Protein 6B1Z (pdb70)

Radius of gyration: 32.11 Å; Cα contacts (8 Å, |Δi|>4): 765; chains: 1; bounding box: 66×96×59 Å

Solvent-accessible surface area: 23648 Å² total; per-residue (Å²): 154,117,17,19,0,9,10,30,15,31,4,33,11,22,14,98,6,30,22,1,14,17,0,0,0,0,29,0,24,0,61,79,68,53,4,27,0,0,0,0,2,6,26,6,44,112,171,118,115,25,102,32,3,31,115,21,0,15,79,0,1,74,45,14,39,0,85,4,51,13,1,37,146,132,26,35,100,62,59,42,4,82,0,55,92,6,87,114,32,0,62,124,23,19,104,61,0,72,160,39,128,48,13,5,25,2,8,24,57,100,128,67,21,82,65,14,112,62,78,17,125,88,141,75,75,126,28,39,8,19,88,143,4,5,95,132,19,81,0,39,72,31,25,86,89,127,56,15,114,119,16,75,122,107,84,34,89,80,29,5,22,0,58,2,24,105,92,82,114,10,118,8,95,4,48,16,64,28,171,67,70,35,41,2,79,101,28,42,0,56,38,0,4,62,104,92,23,20,0,27,53,30,0,0,11,4,0,0,6,62,40,0,127,12,44,23,0,1,18,11,47,111,61,25,97,10,3,2,4,3,40,1,0,4,76,10,7,69,40,134,46,18,94,7,0,0,3,11,79,10,59,46,26,128,47,98,42,41,37,45,41,67,11,5,131,80,115,72,16,15,17,21,0,4,64,36,72,49,94,94,86,52,106,75,39,42,0,0,79,74,61,32,15,30,31,100,1,2,5,0,5,0,0,42,14,8,4,57,8,108,85,128,99,75,52,3,54,39,110,72,1,32,74,53,1,68,5,122,43,14,89,111,75,30,20,118,2,41,22,133,71,3,85,80,1,1,46,43,39,1,61,149,48,62,47,108,55,0,19,89,84,0,92,114,12,5,73,122,61,148,20,103,44,58,68,118,73,0,42,86,3,0,36,58,24,38,72,89,5,29,25,12,77,28,0,8,70,92,0,103,11,15,40,84,51,18,159,86,38,67,80,77,10,46,92,78,40,102,49,81,44,16,55,47,22,21,80,50,16,93,75,81,35,47,18,85,50,9,108,62,34,14,104,60,45,9,72,90,56,75,100,50,55,42,132,22,32,84,20,5,53,20,3,0,14,6,71,71,99,38,21,91,3,8,37,2,7,44,13,23,21,40,154,56,1,51,59,7,3,77,88,24,68,92,113

Organism: NCBI:txid1338011

Structure (mmCIF, N/CA/C/O backbone):
data_6B1Z
#
_entry.id   6B1Z
#
_cell.length_a   47.170
_cell.length_b   99.780
_cell.length_c   132.590
_cell.angle_alpha   90.000
_cell.angle_beta   90.000
_cell.angle_gamma   90.000
#
_symmetry.space_group_name_H-M   'P 21 21 21'
#
loop_
_entity.id
_entity.type
_entity.pdbx_description
1 polymer 'Glutamate--tRNA ligase'
2 non-polymer 'FORMIC ACID'
3 non-polymer 1,2-ETHANEDIOL
4 non-polymer 'MAGNESIUM ION'
5 water water
#
loop_
_atom_site.group_PDB
_atom_site.id
_atom_site.type_symbol
_atom_site.label_atom_id
_atom_site.label_alt_id
_atom_site.label_comp_id
_atom_site.label_asym_id
_atom_site.label_entity_id
_atom_site.label_seq_id
_atom_site.pdbx_PDB_ins_code
_atom_site.Cartn_x
_atom_site.Cartn_y
_atom_site.Cartn_z
_atom_site.occupancy
_atom_site.B_iso_or_equiv
_atom_site.auth_seq_id
_atom_site.auth_comp_id
_atom_site.auth_asym_id
_atom_site.auth_atom_id
_atom_site.pdbx_PDB_model_num
ATOM 1 N N . GLU A 1 10 ? 57.812 52.610 118.967 1.00 65.94 2 GLU A N 1
ATOM 2 C CA . GLU A 1 10 ? 58.862 51.611 118.807 1.00 63.54 2 GLU A CA 1
ATOM 3 C C . GLU A 1 10 ? 58.398 50.242 119.299 1.00 58.08 2 GLU A C 1
ATOM 4 O O . GLU A 1 10 ? 58.871 49.207 118.824 1.00 63.43 2 GLU A O 1
ATOM 6 N N . LYS A 1 11 ? 57.471 50.244 120.256 1.00 44.08 3 LYS A N 1
ATOM 7 C CA . LYS A 1 11 ? 56.996 49.000 120.848 1.00 39.08 3 LYS A CA 1
ATOM 8 C C . LYS A 1 11 ? 56.141 48.243 119.840 1.00 31.23 3 LYS A C 1
ATOM 9 O O . LYS A 1 11 ? 55.097 48.742 119.405 1.00 34.24 3 LYS A O 1
ATOM 15 N N . VAL A 1 12 ? 56.581 47.040 119.477 1.00 23.23 4 VAL A N 1
ATOM 16 C CA . VAL A 1 12 ? 55.824 46.198 118.558 1.00 19.97 4 VAL A CA 1
ATOM 17 C C . VAL A 1 12 ? 54.530 45.746 119.225 1.00 25.41 4 VAL A C 1
ATOM 18 O O . VAL A 1 12 ? 54.520 45.322 120.388 1.00 24.83 4 VAL A O 1
ATOM 22 N N . ARG A 1 13 ? 53.422 45.845 118.492 1.00 19.04 5 ARG A N 1
ATOM 23 C CA . ARG A 1 13 ? 52.131 45.340 118.956 1.00 16.96 5 ARG A CA 1
ATOM 24 C C . ARG A 1 13 ? 51.457 44.609 117.805 1.00 17.03 5 ARG A C 1
ATOM 25 O O . ARG A 1 13 ? 51.237 45.198 116.740 1.00 18.79 5 ARG A O 1
ATOM 33 N N . VAL A 1 14 ? 51.159 43.330 118.011 1.00 16.30 6 VAL A N 1
ATOM 34 C CA . VAL A 1 14 ? 50.509 42.487 117.012 1.00 12.41 6 VAL A CA 1
ATOM 35 C C . VAL A 1 14 ? 49.204 41.973 117.603 1.00 16.24 6 VAL A C 1
ATOM 36 O O . VAL A 1 14 ? 49.022 41.947 118.819 1.00 18.35 6 VAL A O 1
ATOM 40 N N . ARG A 1 15 ? 48.292 41.537 116.736 1.00 16.46 7 ARG A N 1
ATOM 41 C CA . ARG A 1 15 ? 47.049 40.967 117.243 1.00 13.61 7 ARG A CA 1
ATOM 42 C C . ARG A 1 15 ? 46.608 39.765 116.420 1.00 12.68 7 ARG A C 1
ATOM 43 O O . ARG A 1 15 ? 46.686 39.756 115.188 1.00 17.10 7 ARG A O 1
ATOM 51 N N . PHE A 1 16 ? 46.133 38.748 117.131 1.00 16.03 8 PHE A N 1
ATOM 52 C CA . PHE A 1 16 ? 45.441 37.622 116.534 1.00 15.44 8 PHE A CA 1
ATOM 53 C C . PHE A 1 16 ? 43.961 37.965 116.580 1.00 16.32 8 PHE A C 1
ATOM 54 O O . PHE A 1 16 ? 43.434 38.266 117.663 1.00 16.38 8 PHE A O 1
ATOM 62 N N . ALA A 1 17 ? 43.304 37.956 115.421 1.00 17.23 9 ALA A N 1
ATOM 63 C CA . ALA A 1 17 ? 41.925 38.422 115.291 1.00 14.88 9 ALA A CA 1
ATOM 64 C C . ALA A 1 17 ? 41.077 37.329 114.662 1.00 20.16 9 ALA A C 1
ATOM 65 O O . ALA A 1 17 ? 40.609 37.471 113.529 1.00 24.02 9 ALA A O 1
ATOM 67 N N . PRO A 1 18 ? 40.869 36.227 115.381 1.00 26.35 10 PRO A N 1
ATOM 68 C CA . PRO A 1 18 ? 39.909 35.213 114.950 1.00 28.31 10 PRO A CA 1
ATOM 69 C C . PRO A 1 18 ? 38.474 35.649 115.217 1.00 28.52 10 PRO A C 1
ATOM 70 O O . PRO A 1 18 ? 38.174 36.384 116.171 1.00 23.68 10 PRO A O 1
ATOM 74 N N . SER A 1 19 ? 37.604 35.189 114.375 1.00 27.91 11 SER A N 1
ATOM 75 C CA . SER A 1 19 ? 36.171 35.270 114.619 1.00 28.15 11 SER A CA 1
ATOM 76 C C . SER A 1 19 ? 35.698 34.040 115.390 1.00 34.87 11 SER A C 1
ATOM 77 O O . SER A 1 19 ? 36.260 32.947 115.237 1.00 30.59 11 SER A O 1
ATOM 80 N N . PRO A 1 20 ? 34.647 34.212 116.277 1.00 32.32 12 PRO A N 1
ATOM 81 C CA . PRO A 1 20 ? 34.088 33.084 117.040 1.00 35.39 12 PRO A CA 1
ATOM 82 C C . PRO A 1 20 ? 33.098 32.273 116.212 1.00 31.67 12 PRO A C 1
ATOM 83 O O . PRO A 1 20 ? 31.916 32.147 116.548 1.00 34.01 12 PRO A O 1
ATOM 87 N N . THR A 1 21 ? 33.596 31.704 115.113 1.00 33.81 13 THR A N 1
ATOM 88 C CA . THR A 1 21 ? 32.771 31.114 114.068 1.00 36.15 13 THR A CA 1
ATOM 89 C C . THR A 1 21 ? 33.120 29.646 113.827 1.00 37.99 13 THR A C 1
ATOM 90 O O . THR A 1 21 ? 32.876 29.114 112.742 1.00 46.64 13 THR A O 1
ATOM 94 N N . GLY A 1 22 ? 33.674 28.974 114.832 1.00 34.52 14 GLY A N 1
ATOM 95 C CA . GLY A 1 22 ? 34.129 27.610 114.674 1.00 34.68 14 GLY A CA 1
ATOM 96 C C . GLY A 1 22 ? 35.539 27.440 115.205 1.00 30.58 14 GLY A C 1
ATOM 97 O O . GLY A 1 22 ? 36.095 28.344 115.833 1.00 30.58 14 GLY A O 1
ATOM 98 N N . PRO A 1 23 ? 36.150 26.286 114.954 1.00 31.66 15 PRO A N 1
ATOM 99 C CA . PRO A 1 23 ? 37.479 26.016 115.508 1.00 26.29 15 PRO A CA 1
ATOM 100 C C . PRO A 1 23 ? 38.589 26.669 114.696 1.00 24.94 15 PRO A C 1
ATOM 101 O O . PRO A 1 23 ? 38.427 27.018 113.525 1.00 31.84 15 PRO A O 1
ATOM 105 N N . LEU A 1 24 ? 39.742 26.794 115.346 1.00 23.25 16 LEU A N 1
ATOM 106 C CA . LEU A 1 24 ? 40.964 27.185 114.648 1.00 23.87 16 LEU A CA 1
ATOM 107 C C . LEU A 1 24 ? 41.406 26.090 113.686 1.00 25.00 16 LEU A C 1
ATOM 108 O O . LEU A 1 24 ? 41.423 24.905 114.039 1.00 23.90 16 LEU A O 1
ATOM 113 N N . HIS A 1 25 ? 41.750 26.484 112.462 1.00 22.29 17 HIS A N 1
ATOM 114 C CA . HIS A 1 25 ? 42.405 25.606 111.512 1.00 22.62 17 HIS A CA 1
ATOM 115 C C . HIS A 1 25 ? 43.921 25.758 111.654 1.00 16.38 17 HIS A C 1
ATOM 116 O O . HIS A 1 25 ? 44.413 26.624 112.372 1.00 17.82 17 HIS A O 1
ATOM 123 N N . LEU A 1 26 ? 44.657 24.894 110.953 1.00 20.60 18 LEU A N 1
ATOM 124 C CA . LEU A 1 26 ? 46.117 24.945 111.013 1.00 16.80 18 LEU A CA 1
ATOM 125 C C . LEU A 1 26 ? 46.652 26.305 110.578 1.00 19.01 18 LEU A C 1
ATOM 126 O O . LEU A 1 26 ? 47.594 26.831 111.183 1.00 17.73 18 LEU A O 1
ATOM 131 N N . GLY A 1 27 ? 46.070 26.891 109.529 1.00 20.75 19 GLY A N 1
ATOM 132 C CA . GLY A 1 27 ? 46.486 28.226 109.126 1.00 20.63 19 GLY A CA 1
ATOM 133 C C . GLY A 1 27 ? 46.329 29.251 110.233 1.00 19.09 19 GLY A C 1
ATOM 134 O O . GLY A 1 27 ? 47.175 30.132 110.402 1.00 17.06 19 GLY A O 1
ATOM 135 N N . GLY A 1 28 ? 45.244 29.153 111.012 1.00 15.87 20 GLY A N 1
ATOM 136 C CA . GLY A 1 28 ? 45.046 30.099 112.096 1.00 15.27 20 GLY A CA 1
ATOM 137 C C . GLY A 1 28 ? 46.023 29.904 113.241 1.00 15.10 20 GLY A C 1
ATOM 138 O O . GLY A 1 28 ? 46.503 30.871 113.828 1.00 16.18 20 GLY A O 1
ATOM 139 N N . VAL A 1 29 ? 46.340 28.646 113.562 1.00 16.24 21 VAL A N 1
ATOM 140 C CA . VAL A 1 29 ? 47.368 28.366 114.560 1.00 16.12 21 VAL A CA 1
ATOM 141 C C . VAL A 1 29 ? 48.694 28.967 114.133 1.00 13.47 21 VAL A C 1
ATOM 142 O O . VAL A 1 29 ? 49.410 29.565 114.948 1.00 14.96 21 VAL A O 1
ATOM 146 N N . ARG A 1 30 ? 49.041 28.814 112.849 1.00 15.16 22 ARG A N 1
ATOM 147 C CA . ARG A 1 30 ? 50.311 29.359 112.359 1.00 13.13 22 ARG A CA 1
ATOM 148 C C . ARG A 1 30 ? 50.341 30.874 112.452 1.00 15.55 22 ARG A C 1
ATOM 149 O O . ARG A 1 30 ? 51.363 31.454 112.851 1.00 14.96 22 ARG A O 1
ATOM 157 N N . THR A 1 31 ? 49.243 31.535 112.080 1.00 14.22 23 THR A N 1
ATOM 158 C CA . THR A 1 31 ? 49.192 32.989 112.193 1.00 13.80 23 THR A CA 1
ATOM 159 C C . THR A 1 31 ? 49.379 33.431 113.636 1.00 15.67 23 THR A C 1
ATOM 160 O O . THR A 1 31 ? 50.185 34.329 113.928 1.00 15.20 23 THR A O 1
ATOM 164 N N . ALA A 1 32 ? 48.649 32.799 114.565 1.00 15.52 24 ALA A N 1
ATOM 165 C CA . ALA A 1 32 ? 48.818 33.116 115.978 1.00 13.96 24 ALA A CA 1
ATOM 166 C C . ALA A 1 32 ? 50.258 32.894 116.432 1.00 15.74 24 ALA A C 1
ATOM 167 O O . ALA A 1 32 ? 50.812 33.721 117.164 1.00 15.35 24 ALA A O 1
ATOM 169 N N . LEU A 1 33 ? 50.880 31.789 116.002 1.00 14.03 25 LEU A N 1
ATOM 170 C CA . LEU A 1 33 ? 52.258 31.507 116.388 1.00 12.33 25 LEU A CA 1
ATOM 171 C C . LEU A 1 33 ? 53.205 32.583 115.887 1.00 16.35 25 LEU A C 1
ATOM 172 O O . LEU A 1 33 ? 54.062 33.064 116.639 1.00 17.91 25 LEU A O 1
ATOM 177 N N . TYR A 1 34 ? 53.075 32.967 114.612 1.00 16.12 26 TYR A N 1
ATOM 178 C CA . TYR A 1 34 ? 53.981 33.984 114.083 1.00 14.24 26 TYR A CA 1
ATOM 179 C C . TYR A 1 34 ? 53.745 35.342 114.749 1.00 16.87 26 TYR A C 1
ATOM 180 O O . TYR A 1 34 ? 54.709 36.090 114.970 1.00 18.41 26 TYR A O 1
ATOM 189 N N . ASP A 1 35 ? 52.489 35.674 115.089 1.00 16.25 27 ASP A N 1
ATOM 190 C CA . ASP A 1 35 ? 52.218 36.837 115.941 1.00 15.73 27 ASP A CA 1
ATOM 191 C C . ASP A 1 35 ? 53.006 36.770 117.243 1.00 17.40 27 ASP A C 1
ATOM 192 O O . ASP A 1 35 ? 53.663 37.740 117.651 1.00 18.01 27 ASP A O 1
ATOM 197 N N . TYR A 1 36 ? 52.889 35.637 117.940 1.00 16.17 28 TYR A N 1
ATOM 198 C CA . TYR A 1 36 ? 53.519 35.469 119.244 1.00 16.84 28 TYR A CA 1
ATOM 199 C C . TYR A 1 36 ? 55.034 35.549 119.134 1.00 18.49 28 TYR A C 1
ATOM 200 O O . TYR A 1 36 ? 55.689 36.288 119.883 1.00 19.39 28 TYR A O 1
ATOM 209 N N . LEU A 1 37 ? 55.604 34.807 118.182 1.00 16.24 29 LEU A N 1
ATOM 210 C CA . LEU A 1 37 ? 57.052 34.807 118.009 1.00 17.43 29 LEU A CA 1
ATOM 211 C C . LEU A 1 37 ? 57.563 36.192 117.651 1.00 19.89 29 LEU A C 1
ATOM 212 O O . LEU A 1 37 ? 58.593 36.631 118.175 1.00 20.44 29 LEU A O 1
ATOM 217 N N . PHE A 1 38 ? 56.850 36.903 116.773 1.00 17.87 30 PHE A N 1
ATOM 218 C CA . PHE A 1 38 ? 57.291 38.240 116.382 1.00 19.53 30 PHE A CA 1
ATOM 219 C C . PHE A 1 38 ? 57.228 39.201 117.562 1.00 22.66 30 PHE A C 1
ATOM 220 O O . PHE A 1 38 ? 58.169 39.971 117.795 1.00 21.30 30 PHE A O 1
ATOM 228 N N . ALA A 1 39 ? 56.141 39.156 118.333 1.00 19.34 31 ALA A N 1
ATOM 229 C CA . ALA A 1 39 ? 56.039 40.032 119.501 1.00 21.35 31 ALA A CA 1
ATOM 230 C C . ALA A 1 39 ? 57.113 39.705 120.533 1.00 20.68 31 ALA A C 1
ATOM 231 O O . ALA A 1 39 ? 57.813 40.601 121.025 1.00 24.69 31 ALA A O 1
ATOM 233 N N . LYS A 1 40 ? 57.285 38.422 120.860 1.00 22.82 32 LYS A N 1
ATOM 234 C CA . LYS A 1 40 ? 58.238 38.093 121.918 1.00 25.56 32 LYS A CA 1
ATOM 235 C C . LYS A 1 40 ? 59.679 38.328 121.468 1.00 22.32 32 LYS A C 1
ATOM 236 O O . LYS A 1 40 ? 60.519 38.771 122.264 1.00 23.57 32 LYS A O 1
ATOM 242 N N . HIS A 1 41 ? 59.984 38.041 120.197 1.00 22.93 33 HIS A N 1
ATOM 243 C CA . HIS A 1 41 ? 61.325 38.303 119.674 1.00 22.83 33 HIS A CA 1
ATOM 244 C C . HIS A 1 41 ? 61.704 39.769 119.837 1.00 23.56 33 HIS A C 1
ATOM 245 O O . HIS A 1 41 ? 62.864 40.096 120.120 1.00 28.43 33 HIS A O 1
ATOM 252 N N . ASN A 1 42 ? 60.726 40.659 119.696 1.00 24.52 34 ASN A N 1
ATOM 253 C CA . ASN A 1 42 ? 60.966 42.093 119.728 1.00 25.59 34 ASN A CA 1
ATOM 254 C C . ASN A 1 42 ? 60.546 42.742 121.043 1.00 30.44 34 ASN A C 1
ATOM 255 O O . ASN A 1 42 ? 60.519 43.975 121.131 1.00 32.64 34 ASN A O 1
ATOM 260 N N . GLY A 1 43 ? 60.253 41.948 122.070 1.00 27.84 35 GLY A N 1
ATOM 261 C CA . GLY A 1 43 ? 59.878 42.500 123.361 1.00 29.09 35 GLY A CA 1
ATOM 262 C C . GLY A 1 43 ? 58.585 43.283 123.341 1.00 27.13 35 GLY A C 1
ATOM 263 O O . GLY A 1 43 ? 58.445 44.260 124.086 1.00 29.82 35 GLY A O 1
ATOM 264 N N . GLY A 1 44 ? 57.639 42.889 122.487 1.00 25.02 36 GLY A N 1
ATOM 265 C CA . GLY A 1 44 ? 56.392 43.591 122.317 1.00 23.94 36 GLY A CA 1
ATOM 266 C C . GLY A 1 44 ? 55.205 42.805 122.834 1.00 24.75 36 GLY A C 1
ATOM 267 O O . GLY A 1 44 ? 55.346 41.822 123.575 1.00 26.13 36 GLY A O 1
ATOM 268 N N . ASP A 1 45 ? 54.015 43.224 122.407 1.00 21.06 37 ASP A N 1
ATOM 269 C CA . ASP A 1 45 ? 52.743 42.771 122.966 1.00 19.89 37 ASP A CA 1
ATOM 270 C C . ASP A 1 45 ? 51.944 41.943 121.967 1.00 20.17 37 ASP A C 1
ATOM 271 O O . ASP A 1 45 ? 51.883 42.271 120.777 1.00 20.41 37 ASP A O 1
ATOM 276 N N . PHE A 1 46 ? 51.294 40.895 122.470 1.00 18.84 38 PHE A N 1
ATOM 277 C CA . PHE A 1 46 ? 50.466 39.987 121.682 1.00 18.86 38 PHE A CA 1
ATOM 278 C C . PHE A 1 46 ? 49.025 40.134 122.164 1.00 20.19 38 PHE A C 1
ATOM 279 O O . PHE A 1 46 ? 48.723 39.822 123.321 1.00 21.90 38 PHE A O 1
ATOM 287 N N . ILE A 1 47 ? 48.156 40.633 121.291 1.00 17.75 39 ILE A N 1
ATOM 288 C CA . ILE A 1 47 ? 46.773 40.976 121.611 1.00 18.75 39 ILE A CA 1
ATOM 289 C C . ILE A 1 47 ? 45.857 39.942 120.972 1.00 19.60 39 ILE A C 1
ATOM 290 O O . ILE A 1 47 ? 46.074 39.536 119.825 1.00 18.65 39 ILE A O 1
ATOM 295 N N . LEU A 1 48 ? 44.828 39.511 121.704 1.00 16.22 40 LEU A N 1
ATOM 296 C CA . LEU A 1 48 ? 43.742 38.720 121.126 1.00 15.24 40 LEU A CA 1
ATOM 297 C C . LEU A 1 48 ? 42.505 39.600 121.038 1.00 14.26 40 LEU A C 1
ATOM 298 O O . LEU A 1 48 ? 42.027 40.108 122.063 1.00 16.54 40 LEU A O 1
ATOM 303 N N . ARG A 1 49 ? 42.006 39.809 119.819 1.00 15.08 41 ARG A N 1
ATOM 304 C CA . ARG A 1 49 ? 40.794 40.579 119.587 1.00 17.11 41 ARG A CA 1
ATOM 305 C C . ARG A 1 49 ? 39.761 39.660 118.953 1.00 18.13 41 ARG A C 1
ATOM 306 O O . ARG A 1 49 ? 40.018 39.048 117.907 1.00 20.61 41 ARG A O 1
ATOM 314 N N . ILE A 1 50 ? 38.610 39.537 119.596 1.00 17.85 42 ILE A N 1
ATOM 315 C CA . ILE A 1 50 ? 37.561 38.635 119.136 1.00 19.91 42 ILE A CA 1
ATOM 316 C C . ILE A 1 50 ? 36.701 39.364 118.110 1.00 18.55 42 ILE A C 1
ATOM 317 O O . ILE A 1 50 ? 36.142 40.437 118.377 1.00 17.41 42 ILE A O 1
ATOM 322 N N . GLU A 1 51 ? 36.615 38.784 116.916 1.00 18.00 43 GLU A N 1
ATOM 323 C CA . GLU A 1 51 ? 35.934 39.412 115.794 1.00 22.80 43 GLU A CA 1
ATOM 324 C C . GLU A 1 51 ? 34.503 38.893 115.724 1.00 27.39 43 GLU A C 1
ATOM 325 O O . GLU A 1 51 ? 34.146 38.082 114.868 1.00 28.56 43 GLU A O 1
ATOM 331 N N . ASP A 1 52 ? 33.685 39.365 116.662 1.00 24.02 44 ASP A N 1
ATOM 332 C CA . ASP A 1 52 ? 32.340 38.833 116.834 1.00 23.98 44 ASP A CA 1
ATOM 333 C C . ASP A 1 52 ? 31.251 39.813 116.406 1.00 29.13 44 ASP A C 1
ATOM 334 O O . ASP A 1 52 ? 30.162 39.812 116.983 1.00 35.02 44 ASP A O 1
ATOM 339 N N . THR A 1 53 ? 31.497 40.635 115.376 1.00 32.69 45 THR A N 1
ATOM 340 C CA . THR A 1 53 ? 30.422 41.504 114.895 1.00 36.60 45 THR A CA 1
ATOM 341 C C . THR A 1 53 ? 29.458 40.807 113.942 1.00 36.05 45 THR A C 1
ATOM 342 O O . THR A 1 53 ? 28.352 41.317 113.728 1.00 42.87 45 THR A O 1
ATOM 346 N N . ASP A 1 54 ? 29.839 39.672 113.354 1.00 37.36 46 ASP A N 1
ATOM 347 C CA . ASP A 1 54 ? 28.928 38.947 112.463 1.00 42.31 46 ASP A CA 1
ATOM 348 C C . ASP A 1 54 ? 28.134 37.960 113.317 1.00 39.97 46 ASP A C 1
ATOM 349 O O . ASP A 1 54 ? 28.423 36.763 113.386 1.00 40.67 46 ASP A O 1
ATOM 354 N N . THR A 1 55 ? 27.105 38.500 113.972 1.00 40.90 47 THR A N 1
ATOM 355 C CA . THR A 1 55 ? 26.365 37.766 114.994 1.00 55.19 47 THR A CA 1
ATOM 356 C C . THR A 1 55 ? 25.741 36.481 114.457 1.00 58.40 47 THR A C 1
ATOM 357 O O . THR A 1 55 ? 25.593 35.508 115.205 1.00 63.61 47 THR A O 1
ATOM 361 N N . GLN A 1 56 ? 25.374 36.446 113.177 1.00 50.29 48 GLN A N 1
ATOM 362 C CA . GLN A 1 56 ? 24.678 35.274 112.662 1.00 58.32 48 GLN A CA 1
ATOM 363 C C . GLN A 1 56 ? 25.618 34.130 112.297 1.00 51.32 48 GLN A C 1
ATOM 364 O O . GLN A 1 56 ? 25.137 33.038 111.974 1.00 59.16 48 GLN A O 1
ATOM 370 N N . ARG A 1 57 ? 26.932 34.338 112.344 1.00 42.51 49 ARG A N 1
ATOM 371 C CA . ARG A 1 57 ? 27.886 33.261 112.125 1.00 44.23 49 ARG A CA 1
ATOM 372 C C . ARG A 1 57 ? 28.520 32.777 113.424 1.00 46.21 49 ARG A C 1
ATOM 373 O O . ARG A 1 57 ? 29.443 31.954 113.387 1.00 42.32 49 ARG A O 1
ATOM 381 N N . TYR A 1 58 ? 28.031 33.256 114.565 1.00 41.96 50 TYR A N 1
ATOM 382 C CA . TYR A 1 58 ? 28.626 32.930 115.853 1.00 40.76 50 TYR A CA 1
ATOM 383 C C . TYR A 1 58 ? 28.380 31.470 116.212 1.00 47.48 50 TYR A C 1
ATOM 384 O O . TYR A 1 58 ? 27.289 30.936 116.004 1.00 48.40 50 TYR A O 1
ATOM 393 N N . VAL A 1 59 ? 29.407 30.822 116.748 1.00 40.74 51 VAL A N 1
ATOM 394 C CA . VAL A 1 59 ? 29.327 29.442 117.205 1.00 43.95 51 VAL A CA 1
ATOM 395 C C . VAL A 1 59 ? 29.601 29.440 118.704 1.00 44.38 51 VAL A C 1
ATOM 396 O O . VAL A 1 59 ? 30.683 29.856 119.131 1.00 45.18 51 VAL A O 1
ATOM 400 N N . PRO A 1 60 ? 28.659 29.001 119.538 1.00 44.61 52 PRO A N 1
ATOM 401 C CA . PRO A 1 60 ? 28.889 29.019 120.988 1.00 42.75 52 PRO A CA 1
ATOM 402 C C . PRO A 1 60 ? 30.124 28.213 121.368 1.00 39.39 52 PRO A C 1
ATOM 403 O O . PRO A 1 60 ? 30.328 27.093 120.893 1.00 45.96 52 PRO A O 1
ATOM 407 N N . GLY A 1 61 ? 30.963 28.808 122.215 1.00 39.70 53 GLY A N 1
ATOM 408 C CA . GLY A 1 61 ? 32.173 28.170 122.683 1.00 42.55 53 GLY A CA 1
ATOM 409 C C . GLY A 1 61 ? 33.421 28.465 121.877 1.00 44.46 53 GLY A C 1
ATOM 410 O O . GLY A 1 61 ? 34.495 27.956 122.227 1.00 36.15 53 GLY A O 1
ATOM 411 N N . SER A 1 62 ? 33.326 29.275 120.820 1.00 38.76 54 SER A N 1
ATOM 412 C CA . SER A 1 62 ? 34.481 29.482 119.950 1.00 31.49 54 SER A CA 1
ATOM 413 C C . SER A 1 62 ? 35.560 30.314 120.630 1.00 30.09 54 SER A C 1
ATOM 414 O O . SER A 1 62 ? 36.753 30.039 120.470 1.00 25.56 54 SER A O 1
ATOM 417 N N . GLU A 1 63 ? 35.170 31.355 121.367 1.00 29.04 55 GLU A N 1
ATOM 418 C CA . GLU A 1 63 ? 36.165 32.118 122.107 1.00 28.42 55 GLU A CA 1
ATOM 419 C C . GLU A 1 63 ? 36.871 31.232 123.123 1.00 21.20 55 GLU A C 1
ATOM 420 O O . GLU A 1 63 ? 38.107 31.272 123.237 1.00 22.26 55 GLU A O 1
ATOM 426 N N . GLU A 1 64 ? 36.098 30.419 123.854 1.00 27.51 56 GLU A N 1
ATOM 427 C CA . GLU A 1 64 ? 36.678 29.475 124.803 1.00 27.17 56 GLU A CA 1
ATOM 428 C C . GLU A 1 64 ? 37.604 28.491 124.097 1.00 24.43 56 GLU A C 1
ATOM 429 O O . GLU A 1 64 ? 38.701 28.202 124.585 1.00 24.73 56 GLU A O 1
ATOM 435 N N . TYR A 1 65 ? 37.187 27.985 122.935 1.00 23.36 57 TYR A N 1
ATOM 436 C CA . TYR A 1 65 ? 38.053 27.105 122.147 1.00 23.82 57 TYR A CA 1
ATOM 437 C C . TYR A 1 65 ? 39.393 27.770 121.828 1.00 21.66 57 TYR A C 1
ATOM 438 O O . TYR A 1 65 ? 40.461 27.154 121.961 1.00 20.40 57 TYR A O 1
ATOM 447 N N . ILE A 1 66 ? 39.352 29.017 121.352 1.00 17.63 58 ILE A N 1
ATOM 448 C CA . ILE A 1 66 ? 40.571 29.730 121.000 1.00 16.05 58 ILE A CA 1
ATOM 449 C C . ILE A 1 66 ? 41.490 29.852 122.207 1.00 16.50 58 ILE A C 1
ATOM 450 O O . ILE A 1 66 ? 42.689 29.561 122.123 1.00 18.19 58 ILE A O 1
ATOM 455 N N . MET A 1 67 ? 40.941 30.295 123.349 1.00 19.58 59 MET A N 1
ATOM 456 C CA . MET A 1 67 ? 41.764 30.440 124.547 1.00 20.17 59 MET A CA 1
ATOM 457 C C . MET A 1 67 ? 42.346 29.099 124.984 1.00 18.59 59 MET A C 1
ATOM 458 O O . MET A 1 67 ? 43.535 29.017 125.328 1.00 21.30 59 MET A O 1
ATOM 463 N N . GLU A 1 68 ? 41.537 28.030 124.952 1.00 18.29 60 GLU A N 1
ATOM 464 C CA . GLU A 1 68 ? 42.031 26.714 125.355 1.00 18.52 60 GLU A CA 1
ATOM 465 C C . GLU A 1 68 ? 43.143 26.236 124.426 1.00 17.81 60 GLU A C 1
ATOM 466 O O . GLU A 1 68 ? 44.126 25.641 124.877 1.00 18.81 60 GLU A O 1
ATOM 472 N N . ALA A 1 69 ? 43.022 26.515 123.128 1.00 17.59 61 ALA A N 1
ATOM 473 C CA . ALA A 1 69 ? 44.058 26.070 122.195 1.00 18.14 61 ALA A CA 1
ATOM 474 C C . ALA A 1 69 ? 45.345 26.853 122.388 1.00 15.95 61 ALA A C 1
ATOM 475 O O . ALA A 1 69 ? 46.437 26.272 122.380 1.00 19.49 61 ALA A O 1
ATOM 477 N N . LEU A 1 70 ? 45.236 28.173 122.554 1.00 19.52 62 LEU A N 1
ATOM 478 C CA . LEU A 1 70 ? 46.423 28.978 122.814 1.00 16.88 62 LEU A CA 1
ATOM 479 C C . LEU A 1 70 ? 47.084 28.573 124.125 1.00 20.05 62 LEU A C 1
ATOM 480 O O . LEU A 1 70 ? 48.317 28.524 124.209 1.00 21.56 62 LEU A O 1
ATOM 485 N N . GLU A 1 71 ? 46.280 28.263 125.155 1.00 17.43 63 GLU A N 1
ATOM 486 C CA . GLU A 1 71 ? 46.835 27.809 126.432 1.00 17.63 63 GLU A CA 1
ATOM 487 C C . GLU A 1 71 ? 47.537 26.462 126.283 1.00 22.71 63 GLU A C 1
ATOM 488 O O . GLU A 1 71 ? 48.609 26.245 126.869 1.00 23.46 63 GLU A O 1
ATOM 494 N N . TRP A 1 72 ? 46.953 25.546 125.501 1.00 19.18 64 TRP A N 1
ATOM 495 C CA . TRP A 1 72 ? 47.563 24.235 125.298 1.00 18.53 64 TRP A CA 1
ATOM 496 C C . TRP A 1 72 ? 48.941 24.361 124.661 1.00 20.40 64 TRP A C 1
ATOM 497 O O . TRP A 1 72 ? 49.889 23.669 125.065 1.00 23.47 64 TRP A O 1
ATOM 508 N N . ILE A 1 73 ? 49.070 25.247 123.668 1.00 19.76 65 ILE A N 1
ATOM 509 C CA . ILE A 1 73 ? 50.330 25.446 122.960 1.00 20.33 65 ILE A CA 1
ATOM 510 C C . ILE A 1 73 ? 51.314 26.300 123.757 1.00 29.13 65 ILE A C 1
ATOM 511 O O . ILE A 1 73 ? 52.530 26.191 123.556 1.00 31.47 65 ILE A O 1
ATOM 516 N N . GLY A 1 74 ? 50.827 27.128 124.673 1.00 25.05 66 GLY A N 1
ATOM 517 C CA . GLY A 1 74 ? 51.701 27.959 125.478 1.00 30.09 66 GLY A CA 1
ATOM 518 C C . GLY A 1 74 ? 51.912 29.364 124.947 1.00 29.45 66 GLY A C 1
ATOM 519 O O . GLY A 1 74 ? 53.007 29.918 125.103 1.00 30.50 66 GLY A O 1
ATOM 520 N N . MET A 1 75 ? 50.885 29.974 124.327 1.00 25.95 67 MET A N 1
ATOM 521 C CA A MET A 1 75 ? 50.975 31.314 123.738 0.56 26.94 67 MET A CA 1
ATOM 522 C CA B MET A 1 75 ? 51.014 31.333 123.784 0.44 28.34 67 MET A CA 1
ATOM 523 C C . MET A 1 75 ? 49.837 32.180 124.284 1.00 37.02 67 MET A C 1
ATOM 524 O O . MET A 1 75 ? 48.893 32.498 123.549 1.00 34.57 67 MET A O 1
ATOM 533 N N . VAL A 1 76 ? 49.936 32.577 125.547 1.00 27.13 68 VAL A N 1
ATOM 534 C CA . VAL A 1 76 ? 48.859 33.307 126.223 1.00 28.68 68 VAL A CA 1
ATOM 535 C C . VAL A 1 76 ? 48.920 34.780 125.824 1.00 26.33 68 VAL A C 1
ATOM 536 O O . VAL A 1 76 ? 49.988 35.407 125.941 1.00 24.19 68 VAL A O 1
ATOM 540 N N . PRO A 1 77 ? 47.808 35.369 125.385 1.00 23.76 69 PRO A N 1
ATOM 541 C CA . PRO A 1 77 ? 47.819 36.785 125.012 1.00 20.19 69 PRO A CA 1
ATOM 542 C C . PRO A 1 77 ? 48.133 37.700 126.188 1.00 18.45 69 PRO A C 1
ATOM 543 O O . PRO A 1 77 ? 47.748 37.446 127.333 1.00 23.18 69 PRO A O 1
ATOM 547 N N . ASP A 1 78 ? 48.817 38.798 125.874 1.00 20.23 70 ASP A N 1
ATOM 548 C CA . ASP A 1 78 ? 49.072 39.844 126.863 1.00 20.53 70 ASP A CA 1
ATOM 549 C C . ASP A 1 78 ? 47.834 40.692 127.130 1.00 20.22 70 ASP A C 1
ATOM 550 O O . ASP A 1 78 ? 47.676 41.235 128.235 1.00 22.73 70 ASP A O 1
ATOM 555 N N . GLU A 1 79 ? 46.973 40.834 126.124 1.00 19.75 71 GLU A N 1
ATOM 556 C CA . GLU A 1 79 ? 45.731 41.595 126.189 1.00 17.06 71 GLU A CA 1
ATOM 557 C C . GLU A 1 79 ? 44.662 40.755 125.509 1.00 20.86 71 GLU A C 1
ATOM 558 O O . GLU A 1 79 ? 44.920 40.189 124.446 1.00 18.85 71 GLU A O 1
ATOM 564 N N . SER A 1 80 ? 43.484 40.639 126.141 1.00 17.77 72 SER A N 1
ATOM 565 C CA . SER A 1 80 ? 42.429 39.751 125.655 1.00 18.47 72 SER A CA 1
ATOM 566 C C . SER A 1 80 ? 41.166 39.990 126.470 1.00 20.04 72 SER A C 1
ATOM 567 O O . SER A 1 80 ? 41.216 40.671 127.502 1.00 19.27 72 SER A O 1
ATOM 570 N N . PRO A 1 81 ? 40.021 39.431 126.075 1.00 17.84 73 PRO A N 1
ATOM 571 C CA . PRO A 1 81 ? 38.853 39.518 126.971 1.00 20.08 73 PRO A CA 1
ATOM 572 C C . PRO A 1 81 ? 39.103 38.880 128.329 1.00 20.05 73 PRO A C 1
ATOM 573 O O . PRO A 1 81 ? 38.625 39.391 129.350 1.00 21.95 73 PRO A O 1
ATOM 577 N N . LYS A 1 82 ? 39.861 37.779 128.378 1.00 19.60 74 LYS A N 1
ATOM 578 C CA . LYS A 1 82 ? 40.095 37.101 129.653 1.00 20.58 74 LYS A CA 1
ATOM 579 C C . LYS A 1 82 ? 41.059 37.887 130.534 1.00 20.88 74 LYS A C 1
ATOM 580 O O . LYS A 1 82 ? 40.892 37.936 131.760 1.00 24.86 74 LYS A O 1
ATOM 586 N N . HIS A 1 83 ? 42.079 38.497 129.931 1.00 20.54 75 HIS A N 1
ATOM 587 C CA . HIS A 1 83 ? 43.107 39.172 130.712 1.00 21.91 75 HIS A CA 1
ATOM 588 C C . HIS A 1 83 ? 42.861 40.664 130.871 1.00 21.44 75 HIS A C 1
ATOM 589 O O . HIS A 1 83 ? 43.480 41.290 131.739 1.00 26.17 75 HIS A O 1
ATOM 596 N N . GLY A 1 84 ? 41.961 41.242 130.074 1.00 20.11 76 GLY A N 1
ATOM 597 C CA . GLY A 1 84 ? 41.831 42.682 130.024 1.00 22.70 76 GLY A CA 1
ATOM 598 C C . GLY A 1 84 ? 42.999 43.323 129.282 1.00 22.03 76 GLY A C 1
ATOM 599 O O . GLY A 1 84 ? 43.787 42.664 128.588 1.00 22.33 76 GLY A O 1
ATOM 600 N N . GLY A 1 85 ? 43.121 44.635 129.468 1.00 19.51 77 GLY A N 1
ATOM 601 C CA . GLY A 1 85 ? 44.179 45.393 128.846 1.00 19.03 77 GLY A CA 1
ATOM 602 C C . GLY A 1 85 ? 43.790 46.841 128.664 1.00 19.13 77 GLY A C 1
ATOM 603 O O . GLY A 1 85 ? 42.637 47.227 128.864 1.00 20.85 77 GLY A O 1
ATOM 604 N N . PRO A 1 86 ? 44.746 47.667 128.227 1.00 20.71 78 PRO A N 1
ATOM 605 C CA . PRO A 1 86 ? 44.519 49.122 128.179 1.00 26.02 78 PRO A CA 1
ATOM 606 C C . PRO A 1 86 ? 43.555 49.587 127.096 1.00 21.06 78 PRO A C 1
ATOM 607 O O . PRO A 1 86 ? 43.117 50.746 127.149 1.00 23.81 78 PRO A O 1
ATOM 611 N N . TYR A 1 87 ? 43.215 48.743 126.122 1.00 18.83 79 TYR A N 1
ATOM 612 C CA . TYR A 1 87 ? 42.349 49.138 125.017 1.00 19.77 79 TYR A CA 1
ATOM 613 C C . TYR A 1 87 ? 41.073 48.306 124.976 1.00 20.31 79 TYR A C 1
ATOM 614 O O . TYR A 1 87 ? 40.463 48.145 123.920 1.00 21.71 79 TYR A O 1
ATOM 623 N N . ALA A 1 88 ? 40.646 47.796 126.128 1.00 18.55 80 ALA A N 1
ATOM 624 C CA . ALA A 1 88 ? 39.401 47.061 126.195 1.00 19.64 80 ALA A CA 1
ATOM 625 C C . ALA A 1 88 ? 38.239 47.962 125.771 1.00 20.61 80 ALA A C 1
ATOM 626 O O . ALA A 1 88 ? 38.296 49.183 125.947 1.00 23.48 80 ALA A O 1
ATOM 628 N N . PRO A 1 89 ? 37.142 47.382 125.239 1.00 20.83 81 PRO A N 1
ATOM 629 C CA . PRO A 1 89 ? 36.864 45.946 125.088 1.00 19.73 81 PRO A CA 1
ATOM 630 C C . PRO A 1 89 ? 37.647 45.275 123.972 1.00 17.63 81 PRO A C 1
ATOM 631 O O . PRO A 1 89 ? 37.859 45.850 122.905 1.00 18.99 81 PRO A O 1
ATOM 635 N N . TYR A 1 90 ? 38.055 44.036 124.223 1.00 16.77 82 TYR A N 1
ATOM 636 C CA . TYR A 1 90 ? 38.734 43.248 123.203 1.00 15.99 82 TYR A CA 1
ATOM 637 C C . TYR A 1 90 ? 37.776 42.345 122.439 1.00 17.49 82 TYR A C 1
ATOM 638 O O . TYR A 1 90 ? 38.233 41.470 121.698 1.00 19.79 82 TYR A O 1
ATOM 647 N N . ARG A 1 91 ? 36.467 42.542 122.591 1.00 17.15 83 ARG A N 1
ATOM 648 C CA . ARG A 1 91 ? 35.468 41.959 121.694 1.00 17.04 83 ARG A CA 1
ATOM 649 C C . ARG A 1 91 ? 34.846 43.074 120.872 1.00 17.74 83 ARG A C 1
ATOM 650 O O . ARG A 1 91 ? 34.393 44.081 121.425 1.00 18.21 83 ARG A O 1
ATOM 658 N N . GLN A 1 92 ? 34.816 42.891 119.551 1.00 17.63 84 GLN A N 1
ATOM 659 C CA . GLN A 1 92 ? 34.325 43.961 118.685 1.00 16.50 84 GLN A CA 1
ATOM 660 C C . GLN A 1 92 ? 32.836 44.225 118.886 1.00 16.95 84 GLN A C 1
ATOM 661 O O . GLN A 1 92 ? 32.381 45.369 118.700 1.00 18.83 84 GLN A O 1
ATOM 667 N N . SER A 1 93 ? 32.061 43.210 119.296 1.00 17.42 85 SER A N 1
ATOM 668 C CA . SER A 1 93 ? 30.637 43.422 119.565 1.00 21.49 85 SER A CA 1
ATOM 669 C C . SER A 1 93 ? 30.399 44.438 120.678 1.00 19.52 85 SER A C 1
ATOM 670 O O . SER A 1 93 ? 29.287 44.964 120.800 1.00 23.69 85 SER A O 1
ATOM 673 N N . GLU A 1 94 ? 31.422 44.737 121.475 1.00 19.23 86 GLU A N 1
ATOM 674 C CA . GLU A 1 94 ? 31.298 45.610 122.628 1.00 19.30 86 GLU A CA 1
ATOM 675 C C . GLU A 1 94 ? 31.859 47.002 122.372 1.00 19.48 86 GLU A C 1
ATOM 676 O O . GLU A 1 94 ? 31.976 47.796 123.316 1.00 20.15 86 GLU A O 1
ATOM 682 N N . ARG A 1 95 ? 32.145 47.341 121.111 1.00 18.76 87 ARG A N 1
ATOM 683 C CA . ARG A 1 95 ? 32.835 48.580 120.770 1.00 18.17 87 ARG A CA 1
ATOM 684 C C . ARG A 1 95 ? 31.988 49.514 119.910 1.00 17.80 87 ARG A C 1
ATOM 685 O O . ARG A 1 95 ? 32.536 50.351 119.184 1.00 19.46 87 ARG A O 1
ATOM 693 N N . ARG A 1 96 ? 30.658 49.412 120.010 1.00 20.84 88 ARG A N 1
ATOM 694 C CA . ARG A 1 96 ? 29.796 50.141 119.077 1.00 20.01 88 ARG A CA 1
ATOM 695 C C . ARG A 1 96 ? 29.970 51.656 119.188 1.00 22.93 88 ARG A C 1
ATOM 696 O O . ARG A 1 96 ? 29.938 52.355 118.168 1.00 23.49 88 ARG A O 1
ATOM 704 N N . ASP A 1 97 ? 30.164 52.187 120.404 1.00 22.33 89 ASP A N 1
ATOM 705 C CA . ASP A 1 97 ? 30.298 53.641 120.533 1.00 24.74 89 ASP A CA 1
ATOM 706 C C . ASP A 1 97 ? 31.566 54.144 119.841 1.00 27.24 89 ASP A C 1
ATOM 707 O O . ASP A 1 97 ? 31.567 55.235 119.250 1.00 27.48 89 ASP A O 1
ATOM 712 N N . ILE A 1 98 ? 32.650 53.363 119.900 1.00 22.27 90 ILE A N 1
ATOM 713 C CA . ILE A 1 98 ? 33.867 53.695 119.159 1.00 21.24 90 ILE A CA 1
ATOM 714 C C . ILE A 1 98 ? 33.582 53.709 117.667 1.00 23.26 90 ILE A C 1
ATOM 715 O O . ILE A 1 98 ? 33.984 54.631 116.939 1.00 22.60 90 ILE A O 1
ATOM 720 N N . TYR A 1 99 ? 32.889 52.680 117.185 1.00 19.81 91 TYR A N 1
ATOM 721 C CA . TYR A 1 99 ? 32.624 52.598 115.754 1.00 19.34 91 TYR A CA 1
ATOM 722 C C . TYR A 1 99 ? 31.726 53.740 115.296 1.00 20.98 91 TYR A C 1
ATOM 723 O O . TYR A 1 99 ? 31.917 54.287 114.200 1.00 23.29 91 TYR A O 1
ATOM 732 N N . ASP A 1 100 ? 30.737 54.111 116.115 1.00 20.02 92 ASP A N 1
ATOM 733 C CA . ASP A 1 100 ? 29.850 55.218 115.749 1.00 20.23 92 ASP A CA 1
ATOM 734 C C . ASP A 1 100 ? 30.627 56.515 115.575 1.00 24.72 92 ASP A C 1
ATOM 735 O O . ASP A 1 100 ? 30.359 57.291 114.650 1.00 24.84 92 ASP A O 1
ATOM 740 N N . ARG A 1 101 ? 31.595 56.762 116.456 1.00 23.74 93 ARG A N 1
ATOM 741 C CA . ARG A 1 101 ? 32.429 57.955 116.358 1.00 22.15 93 ARG A CA 1
ATOM 742 C C . ARG A 1 101 ? 33.135 58.015 115.007 1.00 25.14 93 ARG A C 1
ATOM 743 O O . ARG A 1 101 ? 33.137 59.059 114.340 1.00 24.24 93 ARG A O 1
ATOM 751 N N . TYR A 1 102 ? 33.709 56.889 114.572 1.00 21.23 94 TYR A N 1
ATOM 752 C CA . TYR A 1 102 ? 34.478 56.882 113.335 1.00 20.68 94 TYR A CA 1
ATOM 753 C C . TYR A 1 102 ? 33.603 56.759 112.103 1.00 23.47 94 TYR A C 1
ATOM 754 O O . TYR A 1 102 ? 34.009 57.212 111.024 1.00 20.21 94 TYR A O 1
ATOM 763 N N . THR A 1 103 ? 32.403 56.198 112.237 1.00 20.33 95 THR A N 1
ATOM 764 C CA . THR A 1 103 ? 31.439 56.283 111.145 1.00 22.20 95 THR A CA 1
ATOM 765 C C . THR A 1 103 ? 31.081 57.740 110.852 1.00 21.10 95 THR A C 1
ATOM 766 O O . THR A 1 103 ? 31.049 58.161 109.689 1.00 22.03 95 THR A O 1
ATOM 770 N N . GLU A 1 104 ? 30.828 58.532 111.900 1.00 20.50 96 GLU A N 1
ATOM 771 C CA . GLU A 1 104 ? 30.560 59.956 111.704 1.00 21.24 96 GLU A CA 1
ATOM 772 C C . GLU A 1 104 ? 31.741 60.641 111.019 1.00 24.45 96 GLU A C 1
ATOM 773 O O . GLU A 1 104 ? 31.550 61.483 110.127 1.00 22.95 96 GLU A O 1
ATOM 779 N N . GLN A 1 105 ? 32.968 60.267 111.399 1.00 22.53 97 GLN A N 1
ATOM 780 C CA . GLN A 1 105 ? 34.153 60.892 110.814 1.00 19.94 97 GLN A CA 1
ATOM 781 C C . GLN A 1 105 ? 34.264 60.584 109.325 1.00 20.49 97 GLN A C 1
ATOM 782 O O . GLN A 1 105 ? 34.438 61.497 108.504 1.00 21.39 97 GLN A O 1
ATOM 788 N N . ILE A 1 106 ? 34.152 59.308 108.947 1.00 20.24 98 ILE A N 1
ATOM 789 C CA . ILE A 1 106 ? 34.365 58.972 107.542 1.00 20.58 98 ILE A CA 1
ATOM 790 C C . ILE A 1 106 ? 33.250 59.519 106.657 1.00 20.06 98 ILE A C 1
ATOM 791 O O . ILE A 1 106 ? 33.481 59.765 105.462 1.00 18.98 98 ILE A O 1
ATOM 796 N N . LEU A 1 107 ? 32.051 59.740 107.203 1.00 20.37 99 LEU A N 1
ATOM 797 C CA . LEU A 1 107 ? 30.971 60.309 106.404 1.00 20.62 99 LEU A CA 1
ATOM 798 C C . LEU A 1 107 ? 31.209 61.772 106.063 1.00 25.64 99 LEU A C 1
ATOM 799 O O . LEU A 1 107 ? 30.507 62.307 105.198 1.00 27.63 99 LEU A O 1
ATOM 804 N N . LYS A 1 108 ? 32.176 62.427 106.709 1.00 21.37 100 LYS A N 1
ATOM 805 C CA . LYS A 1 108 ? 32.539 63.786 106.319 1.00 24.33 100 LYS A CA 1
ATOM 806 C C . LYS A 1 108 ? 33.499 63.827 105.136 1.00 24.82 100 LYS A C 1
ATOM 807 O O . LYS A 1 108 ? 33.755 64.920 104.609 1.00 28.49 100 LYS A O 1
ATOM 813 N N . THR A 1 109 ? 34.015 62.682 104.702 1.00 24.30 101 THR A N 1
ATOM 814 C CA . THR A 1 109 ? 34.968 62.580 103.604 1.00 22.93 101 THR A CA 1
ATOM 815 C C . THR A 1 109 ? 34.255 62.210 102.306 1.00 22.35 101 THR A C 1
ATOM 816 O O . THR A 1 109 ? 33.086 61.825 102.293 1.00 24.52 101 THR A O 1
ATOM 820 N N . ASP A 1 110 ? 34.998 62.294 101.203 1.00 24.82 102 ASP A N 1
ATOM 821 C CA . ASP A 1 110 ? 34.509 61.790 99.930 1.00 25.87 102 ASP A CA 1
ATOM 822 C C . ASP A 1 110 ? 34.855 60.326 99.713 1.00 29.20 102 ASP A C 1
ATOM 823 O O . ASP A 1 110 ? 34.854 59.855 98.569 1.00 28.14 102 ASP A O 1
ATOM 828 N N . TYR A 1 111 ? 35.155 59.587 100.778 1.00 19.19 103 TYR A N 1
ATOM 829 C CA . TYR A 1 111 ? 35.480 58.184 100.641 1.00 18.16 103 TYR A CA 1
ATOM 830 C C . TYR A 1 111 ? 34.346 57.259 101.057 1.00 15.01 103 TYR A C 1
ATOM 831 O O . TYR A 1 111 ? 34.537 56.038 101.030 1.00 17.87 103 TYR A O 1
ATOM 840 N N . ALA A 1 112 ? 33.186 57.802 101.430 1.00 15.74 104 ALA A N 1
ATOM 841 C CA . ALA A 1 112 ? 32.062 56.981 101.862 1.00 19.29 104 ALA A CA 1
ATOM 842 C C . ALA A 1 112 ? 30.750 57.563 101.353 1.00 20.93 104 ALA A C 1
ATOM 843 O O . ALA A 1 112 ? 30.609 58.781 101.177 1.00 21.39 104 ALA A O 1
ATOM 845 N N . TYR A 1 113 ? 29.774 56.682 101.140 1.00 17.52 105 TYR A N 1
ATOM 846 C CA . TYR A 1 113 ? 28.456 57.108 100.699 1.00 15.42 105 TYR A CA 1
ATOM 847 C C . TYR A 1 113 ? 27.409 56.127 101.219 1.00 19.05 105 TYR A C 1
ATOM 848 O O . TYR A 1 113 ? 27.735 55.039 101.700 1.00 19.12 105 TYR A O 1
ATOM 857 N N . LEU A 1 114 ? 26.142 56.530 101.122 1.00 20.59 106 LEU A N 1
ATOM 858 C CA . LEU A 1 114 ? 25.022 55.733 101.617 1.00 21.22 106 LEU A CA 1
ATOM 859 C C . LEU A 1 114 ? 24.400 54.940 100.474 1.00 20.51 106 LEU A C 1
ATOM 860 O O . LEU A 1 114 ? 24.234 55.459 99.366 1.00 21.06 106 LEU A O 1
ATOM 865 N N . ALA A 1 115 ? 24.049 53.680 100.740 1.00 19.24 107 ALA A N 1
ATOM 866 C CA . ALA A 1 115 ? 23.467 52.832 99.702 1.00 19.55 107 ALA A CA 1
ATOM 867 C C . ALA A 1 115 ? 22.214 52.155 100.236 1.00 19.91 107 ALA A C 1
ATOM 868 O O . ALA A 1 115 ? 22.224 51.604 101.342 1.00 22.94 107 ALA A O 1
ATOM 870 N N . PHE A 1 116 ? 21.144 52.204 99.446 1.00 18.74 108 PHE A N 1
ATOM 871 C CA . PHE A 1 116 ? 19.809 51.798 99.867 1.00 21.89 108 PHE A CA 1
ATOM 872 C C . PHE A 1 116 ? 19.337 50.516 99.194 1.00 21.48 108 PHE A C 1
ATOM 873 O O . PHE A 1 116 ? 18.190 50.099 99.416 1.00 24.89 108 PHE A O 1
ATOM 881 N N . ASP A 1 117 ? 20.192 49.862 98.409 1.00 22.60 109 ASP A N 1
ATOM 882 C CA . ASP A 1 117 ? 19.749 48.714 97.625 1.00 21.85 109 ASP A CA 1
ATOM 883 C C . ASP A 1 117 ? 19.309 47.572 98.531 1.00 20.90 109 ASP A C 1
ATOM 884 O O . ASP A 1 117 ? 19.968 47.249 99.523 1.00 25.85 109 ASP A O 1
ATOM 889 N N . THR A 1 118 ? 18.185 46.965 98.184 1.00 21.52 110 THR A N 1
ATOM 890 C CA . THR A 1 118 ? 17.693 45.821 98.941 1.00 22.66 110 THR A CA 1
ATOM 891 C C . THR A 1 118 ? 18.356 44.538 98.449 1.00 28.18 110 THR A C 1
ATOM 892 O O . THR A 1 118 ? 18.929 44.502 97.355 1.00 24.73 110 THR A O 1
ATOM 896 N N . PRO A 1 119 ? 18.297 43.463 99.241 1.00 29.58 111 PRO A N 1
ATOM 897 C CA . PRO A 1 119 ? 18.858 42.186 98.759 1.00 30.43 111 PRO A CA 1
ATOM 898 C C . PRO A 1 119 ? 18.239 41.706 97.457 1.00 29.37 111 PRO A C 1
ATOM 899 O O . PRO A 1 119 ? 18.951 41.154 96.608 1.00 30.17 111 PRO A O 1
ATOM 903 N N . GLU A 1 120 ? 16.936 41.924 97.263 1.00 27.04 112 GLU A N 1
ATOM 904 C CA . GLU A 1 120 ? 16.292 41.545 96.0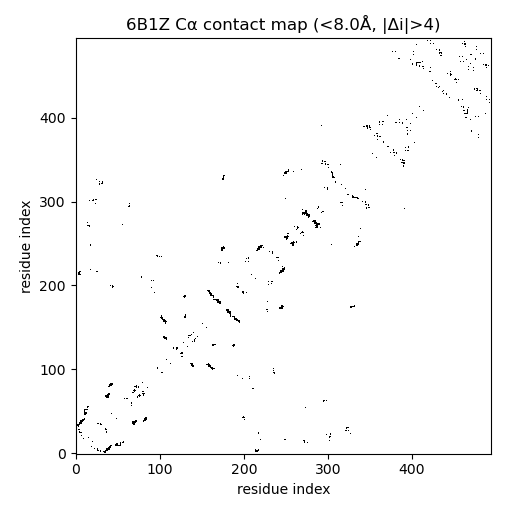08 1.00 27.59 112 GLU A CA 1
ATOM 905 C C . GLU A 1 120 ? 16.835 42.351 94.831 1.00 27.79 112 GLU A C 1
ATOM 906 O O . GLU A 1 120 ? 17.020 41.812 93.736 1.00 28.50 112 GLU A O 1
ATOM 912 N N . GLU A 1 121 ? 17.072 43.654 95.028 1.00 26.29 113 GLU A N 1
ATOM 913 C CA . GLU A 1 121 ? 17.594 44.476 93.941 1.00 24.89 113 GLU A CA 1
ATOM 914 C C . GLU A 1 121 ? 19.012 44.064 93.580 1.00 25.31 113 GLU A C 1
ATOM 915 O O . GLU A 1 121 ? 19.393 44.099 92.401 1.00 28.77 113 GLU A O 1
ATOM 921 N N . LEU A 1 122 ? 19.810 43.679 94.578 1.00 23.00 114 LEU A N 1
ATOM 922 C CA . LEU A 1 122 ? 21.168 43.233 94.282 1.00 22.72 114 LEU A CA 1
ATOM 923 C C . LEU A 1 122 ? 21.154 41.858 93.624 1.00 28.80 114 LEU A C 1
ATOM 924 O O . LEU A 1 122 ? 21.955 41.590 92.719 1.00 27.30 114 LEU A O 1
ATOM 929 N N . ASP A 1 123 ? 20.236 40.983 94.042 1.00 26.33 115 ASP A N 1
ATOM 930 C CA . ASP A 1 123 ? 20.095 39.696 93.363 1.00 27.31 115 ASP A CA 1
ATOM 931 C C . ASP A 1 123 ? 19.725 39.887 91.900 1.00 31.09 115 ASP A C 1
ATOM 932 O O . ASP A 1 123 ? 20.177 39.129 91.031 1.00 31.36 115 ASP A O 1
ATOM 937 N N . GLN A 1 124 ? 18.899 40.897 91.608 1.00 25.83 116 GLN A N 1
ATOM 938 C CA . GLN A 1 124 ? 18.465 41.152 90.240 1.00 29.18 116 GLN A CA 1
ATOM 939 C C . GLN A 1 124 ? 19.637 41.546 89.347 1.00 33.21 116 GLN A C 1
ATOM 940 O O . GLN A 1 124 ? 19.778 41.028 88.234 1.00 33.21 116 GLN A O 1
ATOM 942 N N . ILE A 1 125 ? 20.482 42.474 89.807 1.00 28.12 117 ILE A N 1
ATOM 943 C CA . ILE A 1 125 ? 21.600 42.882 88.956 1.00 27.52 117 ILE A CA 1
ATOM 944 C C . ILE A 1 125 ? 22.649 41.772 88.883 1.00 28.75 117 ILE A C 1
ATOM 945 O O . ILE A 1 125 ? 23.315 41.607 87.852 1.00 30.05 117 ILE A O 1
ATOM 950 N N . ARG A 1 126 ? 22.796 40.975 89.947 1.00 27.70 118 ARG A N 1
ATOM 951 C CA . ARG A 1 126 ? 23.672 39.807 89.868 1.00 29.08 118 ARG A CA 1
ATOM 952 C C . ARG A 1 126 ? 23.213 38.853 88.770 1.00 32.83 118 ARG A C 1
ATOM 953 O O . ARG A 1 126 ? 24.036 38.352 87.993 1.00 30.79 118 ARG A O 1
ATOM 961 N N . ALA A 1 127 ? 21.900 38.610 88.678 1.00 28.57 119 ALA A N 1
ATOM 962 C CA . ALA A 1 127 ? 21.363 37.738 87.637 1.00 33.50 119 ALA A CA 1
ATOM 963 C C . ALA A 1 127 ? 21.551 38.335 86.245 1.00 39.39 119 ALA A C 1
ATOM 964 O O . ALA A 1 127 ? 21.778 37.600 85.275 1.00 35.62 119 ALA A O 1
ATOM 966 N N . GLU A 1 128 ? 21.417 39.659 86.118 1.00 30.31 120 GLU A N 1
ATOM 967 C CA A GLU A 1 128 ? 21.666 40.314 84.836 0.46 30.50 120 GLU A CA 1
ATOM 968 C CA B GLU A 1 128 ? 21.659 40.296 84.829 0.54 30.30 120 GLU A CA 1
ATOM 969 C C . GLU A 1 128 ? 23.095 40.074 84.367 1.00 30.69 120 GLU A C 1
ATOM 970 O O . GLU A 1 128 ? 23.333 39.769 83.190 1.00 33.71 120 GLU A O 1
ATOM 981 N N . PHE A 1 129 ? 24.061 40.207 85.279 1.00 29.06 121 PHE A N 1
ATOM 982 C CA . PHE A 1 129 ? 25.461 39.978 84.928 1.00 30.95 121 PHE A CA 1
ATOM 983 C C . PHE A 1 129 ? 25.715 38.511 84.612 1.00 36.89 121 PHE A C 1
ATOM 984 O O . PHE A 1 129 ? 26.410 38.190 83.640 1.00 33.42 121 PHE A O 1
ATOM 992 N N . GLU A 1 130 ? 25.153 37.609 85.417 1.00 34.38 122 GLU A N 1
ATOM 993 C CA . GLU A 1 130 ? 25.368 36.183 85.191 1.00 39.54 122 GLU A CA 1
ATOM 994 C C . GLU A 1 130 ? 24.888 35.764 83.807 1.00 37.84 122 GLU A C 1
ATOM 995 O O . GLU A 1 130 ? 25.552 34.973 83.129 1.00 40.61 122 GLU A O 1
ATOM 1001 N N . ALA A 1 131 ? 23.746 36.297 83.361 1.00 33.46 123 ALA A N 1
ATOM 1002 C CA . ALA A 1 131 ? 23.215 35.941 82.048 1.00 37.43 123 ALA A CA 1
ATOM 1003 C C . ALA A 1 131 ? 24.146 36.361 80.919 1.00 33.17 123 ALA A C 1
ATOM 1004 O O . ALA A 1 131 ? 24.115 35.748 79.845 1.00 35.73 123 ALA A O 1
ATOM 1006 N N . ARG A 1 132 ? 24.964 37.390 81.137 1.00 34.10 124 ARG A N 1
ATOM 1007 C CA . ARG A 1 132 ? 25.998 37.795 80.195 1.00 33.93 124 ARG A CA 1
ATOM 1008 C C . ARG A 1 132 ? 27.311 37.063 80.419 1.00 35.29 124 ARG A C 1
ATOM 1009 O O . ARG A 1 132 ? 28.306 37.384 79.759 1.00 38.41 124 ARG A O 1
ATOM 1017 N N . GLY A 1 133 ? 27.345 36.104 81.338 1.00 33.28 125 GLY A N 1
ATOM 1018 C CA . GLY A 1 133 ? 28.583 35.425 81.661 1.00 33.74 125 GLY A CA 1
ATOM 1019 C C . GLY A 1 133 ? 29.565 36.262 82.440 1.00 37.52 125 GLY A C 1
ATOM 1020 O O . GLY A 1 133 ? 30.772 36.026 82.361 1.00 36.52 125 GLY A O 1
ATOM 1021 N N . ASP A 1 134 ? 29.079 37.233 83.198 1.00 34.75 126 ASP A N 1
ATOM 1022 C CA . ASP A 1 134 ? 29.912 38.139 83.962 1.00 28.20 126 ASP A CA 1
ATOM 1023 C C . ASP A 1 134 ? 29.560 37.999 85.442 1.00 29.55 126 ASP A C 1
ATOM 1024 O O . ASP A 1 134 ? 28.647 37.255 85.818 1.00 35.15 126 ASP A O 1
ATOM 1029 N N . VAL A 1 135 ? 30.292 38.717 86.287 1.00 29.64 127 VAL A N 1
ATOM 1030 C CA . VAL A 1 135 ? 30.047 38.714 87.726 1.00 29.36 127 VAL A CA 1
ATOM 1031 C C . VAL A 1 135 ? 29.870 40.157 88.180 1.00 27.62 127 VAL A C 1
ATOM 1032 O O . VAL A 1 135 ? 30.764 40.989 87.982 1.00 27.74 127 VAL A O 1
ATOM 1036 N N . PHE A 1 136 ? 28.726 40.446 88.797 1.00 26.14 128 PHE A N 1
ATOM 1037 C CA . PHE A 1 136 ? 28.453 41.796 89.278 1.00 22.91 128 PHE A CA 1
ATOM 1038 C C . PHE A 1 136 ? 29.428 42.209 90.374 1.00 24.42 128 PHE A C 1
ATOM 1039 O O . PHE A 1 136 ? 29.760 41.425 91.269 1.00 25.92 128 PHE A O 1
ATOM 1047 N N . ALA A 1 137 ? 29.890 43.457 90.287 1.00 20.18 129 ALA A N 1
ATOM 1048 C CA . ALA A 1 137 ? 30.625 44.131 91.349 1.00 21.73 129 ALA A CA 1
ATOM 1049 C C . ALA A 1 137 ? 30.034 45.518 91.535 1.00 19.65 129 ALA A C 1
ATOM 1050 O O . ALA A 1 137 ? 29.804 46.232 90.556 1.00 20.46 129 ALA A O 1
ATOM 1052 N N . TYR A 1 138 ? 29.765 45.883 92.786 1.00 18.48 130 TYR A N 1
ATOM 1053 C CA . TYR A 1 138 ? 29.319 47.231 93.126 1.00 17.20 130 TYR A CA 1
ATOM 1054 C C . TYR A 1 138 ? 30.550 48.126 93.109 1.00 18.55 130 TYR A C 1
ATOM 1055 O O . TYR A 1 138 ? 31.395 48.036 94.007 1.00 19.48 130 TYR A O 1
ATOM 1064 N N . ASN A 1 139 ? 30.687 48.968 92.087 1.00 16.64 131 ASN A N 1
ATOM 1065 C CA . ASN A 1 139 ? 31.961 49.651 91.863 1.00 16.77 131 ASN A CA 1
ATOM 1066 C C . ASN A 1 139 ? 31.711 50.941 91.087 1.00 16.35 131 ASN A C 1
ATOM 1067 O O . ASN A 1 139 ? 30.565 51.362 90.894 1.00 18.29 131 ASN A O 1
ATOM 1072 N N . TYR A 1 140 ? 32.793 51.567 90.622 1.00 18.07 132 TYR A N 1
ATOM 1073 C CA . TYR A 1 140 ? 32.648 52.821 89.888 1.00 17.58 132 TYR A CA 1
ATOM 1074 C C . TYR A 1 140 ? 31.738 52.658 88.673 1.00 24.32 132 TYR A C 1
ATOM 1075 O O . TYR A 1 140 ? 30.948 53.555 88.359 1.00 24.16 132 TYR A O 1
ATOM 1084 N N . GLU A 1 141 ? 31.835 51.518 87.983 1.00 21.50 133 GLU A N 1
ATOM 1085 C CA . GLU A 1 141 ? 31.073 51.285 86.757 1.00 23.06 133 GLU A CA 1
ATOM 1086 C C . GLU A 1 141 ? 29.578 51.133 87.000 1.00 25.15 133 GLU A C 1
ATOM 1087 O O . GLU A 1 141 ? 28.774 51.518 86.137 1.00 28.44 133 GLU A O 1
ATOM 1093 N N . THR A 1 142 ? 29.182 50.545 88.132 1.00 18.84 134 THR A N 1
ATOM 1094 C CA . THR A 1 142 ? 27.785 50.208 88.381 1.00 20.02 134 THR A CA 1
ATOM 1095 C C . THR A 1 142 ? 27.102 51.125 89.384 1.00 19.08 134 THR A C 1
ATOM 1096 O O . THR A 1 142 ? 25.869 51.099 89.480 1.00 20.57 134 THR A O 1
ATOM 1100 N N . ARG A 1 143 ? 27.856 51.925 90.147 1.00 20.81 135 ARG A N 1
ATOM 1101 C CA . ARG A 1 143 ? 27.190 52.613 91.248 1.00 19.39 135 ARG A CA 1
ATOM 1102 C C . ARG A 1 143 ? 26.161 53.621 90.746 1.00 19.25 135 ARG A C 1
ATOM 1103 O O . ARG A 1 143 ? 25.154 53.857 91.419 1.00 22.17 135 ARG A O 1
ATOM 1111 N N . ASN A 1 144 ? 26.350 54.181 89.547 1.00 22.45 136 ASN A N 1
ATOM 1112 C CA . ASN A 1 144 ? 25.416 55.206 89.106 1.00 25.36 136 ASN A CA 1
ATOM 1113 C C . ASN A 1 144 ? 24.083 54.659 88.618 1.00 28.30 136 ASN A C 1
ATOM 1114 O O . ASN A 1 144 ? 23.153 55.450 88.422 1.00 29.60 136 ASN A O 1
ATOM 1119 N N . ARG A 1 145 ? 23.928 53.347 88.435 1.00 22.41 137 ARG A N 1
ATOM 1120 C CA A ARG A 1 145 ? 22.632 52.790 88.070 0.28 28.00 137 ARG A CA 1
ATOM 1121 C CA B ARG A 1 145 ? 22.623 52.808 88.078 0.72 27.80 137 ARG A CA 1
ATOM 1122 C C . ARG A 1 145 ? 21.973 52.038 89.219 1.00 27.40 137 ARG A C 1
ATOM 1123 O O . ARG A 1 145 ? 20.934 51.402 89.015 1.00 29.97 137 ARG A O 1
ATOM 1138 N N . LEU A 1 146 ? 22.538 52.107 90.416 1.00 23.01 138 LEU A N 1
ATOM 1139 C CA . LEU A 1 146 ? 21.933 51.508 91.591 1.00 22.89 138 LEU A CA 1
ATOM 1140 C C . LEU A 1 146 ? 21.321 52.626 92.441 1.00 26.06 138 LEU A C 1
ATOM 1141 O O . LEU A 1 146 ? 21.090 53.739 91.944 1.00 25.90 138 LEU A O 1
ATOM 1146 N N . ARG A 1 147 ? 21.022 52.340 93.709 1.00 21.58 139 ARG A N 1
ATOM 1147 C CA . ARG A 1 147 ? 20.251 53.260 94.547 1.00 23.43 139 ARG A CA 1
ATOM 1148 C C . ARG A 1 147 ? 21.099 53.684 95.741 1.00 22.17 139 ARG A C 1
ATOM 1149 O O . ARG A 1 147 ? 21.151 52.987 96.758 1.00 21.18 139 ARG A O 1
ATOM 1157 N N . ASN A 1 148 ? 21.759 54.836 95.623 1.00 21.08 140 ASN A N 1
ATOM 1158 C CA . ASN A 1 148 ? 22.697 55.276 96.646 1.00 19.60 140 ASN A CA 1
ATOM 1159 C C . ASN A 1 148 ? 22.785 56.802 96.599 1.00 21.65 140 ASN A C 1
ATOM 1160 O O . ASN A 1 148 ? 22.176 57.446 95.743 1.00 21.84 140 ASN A O 1
ATOM 1165 N N . SER A 1 149 ? 23.554 57.384 97.528 1.00 21.83 141 SER A N 1
ATOM 1166 C CA . SER A 1 149 ? 23.605 58.840 97.624 1.00 20.58 141 SER A CA 1
ATOM 1167 C C . SER A 1 149 ? 24.452 59.481 96.531 1.00 22.63 141 SER A C 1
ATOM 1168 O O . SER A 1 149 ? 24.484 60.713 96.444 1.00 27.11 141 SER A O 1
ATOM 1171 N N . ILE A 1 150 ? 25.128 58.690 95.706 1.00 19.63 142 ILE A N 1
ATOM 1172 C CA A ILE A 1 150 ? 25.795 59.209 94.514 0.45 23.51 142 ILE A CA 1
ATOM 1173 C CA B ILE A 1 150 ? 25.784 59.235 94.523 0.55 23.50 142 ILE A CA 1
ATOM 1174 C C . ILE A 1 150 ? 24.831 59.275 93.335 1.00 26.87 142 ILE A C 1
ATOM 1175 O O . ILE A 1 150 ? 24.807 60.261 92.591 1.00 26.50 142 ILE A O 1
ATOM 1184 N N . SER A 1 151 ? 24.026 58.225 93.151 1.00 24.95 143 SER A N 1
ATOM 1185 C CA . SER A 1 151 ? 23.148 58.099 91.989 1.00 25.67 143 SER A CA 1
ATOM 1186 C C . SER A 1 151 ? 21.811 58.805 92.159 1.00 29.12 143 SER A C 1
ATOM 1187 O O . SER A 1 151 ? 21.200 59.212 91.160 1.00 32.59 143 SER A O 1
ATOM 1190 N N . LEU A 1 152 ? 21.335 58.939 93.363 1.00 27.55 144 LEU A N 1
ATOM 1191 C CA . LEU A 1 152 ? 19.997 59.463 93.569 1.00 30.43 144 LEU A CA 1
ATOM 1192 C C . LEU A 1 152 ? 20.043 60.956 93.858 1.00 32.27 144 LEU A C 1
ATOM 1193 O O . LEU A 1 152 ? 20.974 61.441 94.509 1.00 32.68 144 LEU A O 1
ATOM 1198 N N . PRO A 1 153 ? 19.039 61.692 93.379 1.00 41.60 145 PRO A N 1
ATOM 1199 C CA . PRO A 1 153 ? 18.955 63.124 93.688 1.00 42.78 145 PRO A CA 1
ATOM 1200 C C . PRO A 1 153 ? 18.979 63.376 95.189 1.00 39.34 145 PRO A C 1
ATOM 1201 O O . PRO A 1 153 ? 18.452 62.590 95.979 1.00 42.04 145 PRO A O 1
ATOM 1205 N N . GLU A 1 154 ? 19.603 64.494 95.576 1.00 40.40 146 GLU A N 1
ATOM 1206 C CA . GLU A 1 154 ? 19.727 64.830 96.991 1.00 44.14 146 GLU A CA 1
ATOM 1207 C C . GLU A 1 154 ? 18.369 64.902 97.684 1.00 43.01 146 GLU A C 1
ATOM 1208 O O . GLU A 1 154 ? 18.267 64.607 98.882 1.00 42.25 146 GLU A O 1
ATOM 1210 N N . GLU A 1 155 ? 17.317 65.281 96.954 1.00 47.03 147 GLU A N 1
ATOM 1211 C CA . GLU A 1 155 ? 15.992 65.345 97.564 1.00 47.49 147 GLU A CA 1
ATOM 1212 C C . GLU A 1 155 ? 15.428 63.953 97.816 1.00 45.94 147 GLU A C 1
ATOM 1213 O O . GLU A 1 155 ? 14.739 63.731 98.819 1.00 46.11 147 GLU A O 1
ATOM 1219 N N . GLU A 1 156 ? 15.710 63.000 96.924 1.00 47.53 148 GLU A N 1
ATOM 1220 C CA . GLU A 1 156 ? 15.245 61.636 97.152 1.00 45.04 148 GLU A CA 1
ATOM 1221 C C . GLU A 1 156 ? 15.975 60.995 98.326 1.00 35.83 148 GLU A C 1
ATOM 1222 O O . GLU A 1 156 ? 15.359 60.286 99.130 1.00 38.02 148 GLU A O 1
ATOM 1228 N N . VAL A 1 157 ? 17.283 61.235 98.448 1.00 34.98 149 VAL A N 1
ATOM 1229 C CA . VAL A 1 157 ? 18.023 60.719 99.597 1.00 33.88 149 VAL A CA 1
ATOM 1230 C C . VAL A 1 157 ? 17.454 61.290 100.890 1.00 39.91 149 VAL A C 1
ATOM 1231 O O . VAL A 1 157 ? 17.243 60.566 101.869 1.00 34.07 149 VAL A O 1
ATOM 1235 N N . LYS A 1 158 ? 17.206 62.602 100.909 1.00 43.44 150 LYS A N 1
ATOM 1236 C CA . LYS A 1 158 ? 16.599 63.240 102.074 1.00 47.75 150 LYS A CA 1
ATOM 1237 C C . LYS A 1 158 ? 15.273 62.576 102.420 1.00 35.01 150 LYS A C 1
ATOM 1238 O O . LYS A 1 158 ? 15.010 62.246 103.581 1.00 42.64 150 LYS A O 1
ATOM 1244 N N . LYS A 1 159 ? 14.448 62.335 101.401 1.00 39.66 151 LYS A N 1
ATOM 1245 C CA . LYS A 1 159 ? 13.166 61.666 101.588 1.00 42.43 151 LYS A CA 1
ATOM 1246 C C . LYS A 1 159 ? 13.355 60.275 102.184 1.00 42.24 151 LYS A C 1
ATOM 1247 O O . LYS A 1 159 ? 12.697 59.911 103.166 1.00 40.32 151 LYS A O 1
ATOM 1253 N N . LEU A 1 160 ? 14.272 59.490 101.613 1.00 39.55 152 LEU A N 1
ATOM 1254 C CA . LEU A 1 160 ? 14.480 58.127 102.096 1.00 36.91 152 LEU A CA 1
ATOM 1255 C C . LEU A 1 160 ? 14.922 58.114 103.553 1.00 37.02 152 LEU A C 1
ATOM 1256 O O . LEU A 1 160 ? 14.508 57.242 104.326 1.00 40.19 152 LEU A O 1
ATOM 1261 N N . LEU A 1 161 ? 15.756 59.076 103.954 1.00 36.15 153 LEU A N 1
ATOM 1262 C CA . LEU A 1 161 ? 16.232 59.094 105.333 1.00 35.90 153 LEU A CA 1
ATOM 1263 C C . LEU A 1 161 ? 15.123 59.507 106.294 1.00 36.84 153 LEU A C 1
ATOM 1264 O O . LEU A 1 161 ? 15.050 58.994 107.418 1.00 40.31 153 LEU A O 1
ATOM 1269 N N . GLU A 1 162 ? 14.248 60.426 105.871 1.00 37.95 154 GLU A N 1
ATOM 1270 C CA . GLU A 1 162 ? 13.081 60.760 106.683 1.00 39.77 154 GLU A CA 1
ATOM 1271 C C . GLU A 1 162 ? 12.204 59.536 106.906 1.00 45.60 154 GLU A C 1
ATOM 1272 O O . GLU A 1 162 ? 11.661 59.341 107.999 1.00 52.62 154 GLU A O 1
ATOM 1278 N N . GLU A 1 163 ? 12.059 58.698 105.879 1.00 43.55 155 GLU A N 1
ATOM 1279 C CA . GLU A 1 163 ? 11.250 57.488 105.959 1.00 41.22 155 GLU A CA 1
ATOM 1280 C C . GLU A 1 163 ? 11.945 56.348 106.693 1.00 47.45 155 GLU A C 1
ATOM 1281 O O . GLU A 1 163 ? 11.376 55.252 106.769 1.00 47.80 155 GLU A O 1
ATOM 1287 N N . LYS A 1 164 ? 13.150 56.575 107.227 1.00 42.60 156 LYS A N 1
ATOM 1288 C CA . LYS A 1 164 ? 13.911 55.550 107.945 1.00 39.06 156 LYS A CA 1
ATOM 1289 C C . LYS A 1 164 ? 14.216 54.349 107.047 1.00 40.26 156 LYS A C 1
ATOM 1290 O O . LYS A 1 164 ? 14.193 53.198 107.488 1.00 38.61 156 LYS A O 1
ATOM 1292 N N . THR A 1 165 ? 14.500 54.622 105.779 1.00 36.55 157 THR A N 1
ATOM 1293 C CA . THR A 1 165 ? 14.870 53.567 104.844 1.00 34.80 157 THR A CA 1
ATOM 1294 C C . THR A 1 165 ? 16.197 52.948 105.264 1.00 32.74 157 THR A C 1
ATOM 1295 O O . THR A 1 165 ? 17.170 53.678 105.485 1.00 35.14 157 THR A O 1
ATOM 1299 N N . PRO A 1 166 ? 16.278 51.624 105.402 1.00 32.09 158 PRO A N 1
ATOM 1300 C CA . PRO A 1 166 ? 17.561 50.993 105.747 1.00 27.68 158 PRO A CA 1
ATOM 1301 C C . PRO A 1 166 ? 18.631 51.320 104.717 1.00 24.49 158 PRO A C 1
ATOM 1302 O O . PRO A 1 166 ? 18.364 51.361 103.514 1.00 26.62 158 PRO A O 1
ATOM 1306 N N . TYR A 1 167 ? 19.858 51.533 105.198 1.00 26.24 159 TYR A N 1
ATOM 1307 C CA . TYR A 1 167 ? 20.972 51.814 104.303 1.00 23.95 159 TYR A CA 1
ATOM 1308 C C . TYR A 1 167 ? 22.263 51.248 104.878 1.00 21.68 159 TYR A C 1
ATOM 1309 O O . TYR A 1 167 ? 22.409 51.084 106.095 1.00 22.01 159 TYR A O 1
ATOM 1318 N N . VAL A 1 168 ? 23.196 50.938 103.983 1.00 19.66 160 VAL A N 1
ATOM 1319 C CA . VAL A 1 168 ? 24.558 50.599 104.362 1.00 19.45 160 VAL A CA 1
ATOM 1320 C C . VAL A 1 168 ? 25.439 51.779 103.982 1.00 17.97 160 VAL A C 1
ATOM 1321 O O . VAL A 1 168 ? 25.047 52.658 103.212 1.00 20.01 160 VAL A O 1
ATOM 1325 N N . ILE A 1 169 ? 26.642 51.808 104.541 1.00 17.00 161 ILE A N 1
ATOM 1326 C CA . ILE A 1 169 ? 27.645 52.782 104.132 1.00 18.73 161 ILE A CA 1
ATOM 1327 C C . ILE A 1 169 ? 28.706 52.035 103.348 1.00 17.06 161 ILE A C 1
ATOM 1328 O O . ILE A 1 169 ? 29.250 51.037 103.830 1.00 18.10 161 ILE A O 1
ATOM 1333 N N . ARG A 1 170 ? 28.988 52.501 102.129 1.00 16.23 162 ARG A N 1
ATOM 1334 C CA . ARG A 1 170 ? 29.969 51.882 101.255 1.00 14.76 162 ARG A CA 1
ATOM 1335 C C . ARG A 1 170 ? 31.184 52.778 101.086 1.00 12.67 162 ARG A C 1
ATOM 1336 O O . ARG A 1 170 ? 31.080 54.006 101.139 1.00 17.11 162 ARG A O 1
ATOM 1344 N N . PHE A 1 171 ? 32.336 52.145 100.884 1.00 15.20 163 PHE A N 1
ATOM 1345 C CA . PHE A 1 171 ? 33.525 52.885 100.498 1.00 14.79 163 PHE A CA 1
ATOM 1346 C C . PHE A 1 171 ? 33.388 53.341 99.048 1.00 15.81 163 PHE A C 1
ATOM 1347 O O . PHE A 1 171 ? 32.928 52.580 98.201 1.00 16.87 163 PHE A O 1
ATOM 1355 N N . LYS A 1 172 ? 33.798 54.579 98.759 1.00 15.86 164 LYS A N 1
ATOM 1356 C CA . LYS A 1 172 ? 33.764 55.097 97.382 1.00 15.75 164 LYS A CA 1
ATOM 1357 C C . LYS A 1 172 ? 35.129 54.886 96.726 1.00 13.72 164 LYS A C 1
ATOM 1358 O O . LYS A 1 172 ? 36.055 55.685 96.907 1.00 17.02 164 LYS A O 1
ATOM 1364 N N . MET A 1 173 ? 35.254 53.819 95.942 1.00 14.65 165 MET A N 1
ATOM 1365 C CA . MET A 1 173 ? 36.537 53.518 95.315 1.00 14.44 165 MET A CA 1
ATOM 1366 C C . MET A 1 173 ? 36.922 54.646 94.368 1.00 15.51 165 MET A C 1
ATOM 1367 O O . MET A 1 173 ? 36.106 55.038 93.519 1.00 16.17 165 MET A O 1
ATOM 1372 N N . PRO A 1 174 ? 38.136 55.192 94.486 1.00 15.05 166 PRO A N 1
ATOM 1373 C CA . PRO A 1 174 ? 38.598 56.216 93.543 1.00 14.11 166 PRO A CA 1
ATOM 1374 C C . PRO A 1 174 ? 38.570 55.729 92.101 1.00 13.78 166 PRO A C 1
ATOM 1375 O O . PRO A 1 174 ? 38.710 54.535 91.823 1.00 15.81 166 PRO A O 1
ATOM 1379 N N . LEU A 1 175 ? 38.388 56.684 91.186 1.00 14.30 167 LEU A N 1
ATOM 1380 C CA . LEU A 1 175 ? 38.500 56.433 89.749 1.00 14.34 167 LEU A CA 1
ATOM 1381 C C . LEU A 1 175 ? 39.967 56.304 89.328 1.00 14.51 167 LEU A C 1
ATOM 1382 O O . LEU A 1 175 ? 40.761 57.232 89.522 1.00 16.62 167 LEU A O 1
ATOM 1387 N N . ASP A 1 176 ? 40.320 55.154 88.736 1.00 14.61 168 ASP A N 1
ATOM 1388 C CA . ASP A 1 176 ? 41.575 54.983 87.999 1.00 13.18 168 ASP A CA 1
ATOM 1389 C C . ASP A 1 176 ? 42.786 55.513 88.774 1.00 13.30 168 ASP A C 1
ATOM 1390 O O . ASP A 1 176 ? 43.550 56.360 88.310 1.00 16.81 168 ASP A O 1
ATOM 1395 N N . ARG A 1 177 ? 42.954 54.987 89.986 1.00 13.77 169 ARG A N 1
ATOM 1396 C CA . ARG A 1 177 ? 44.057 55.378 90.843 1.00 14.93 169 ARG A CA 1
ATOM 1397 C C . ARG A 1 177 ? 44.949 54.168 91.074 1.00 13.34 169 ARG A C 1
ATOM 1398 O O . ARG A 1 177 ? 44.447 53.070 91.344 1.00 14.97 169 ARG A O 1
ATOM 1406 N N . ILE A 1 178 ? 46.263 54.367 90.957 1.00 15.94 170 ILE A N 1
ATOM 1407 C CA . ILE A 1 178 ? 47.230 53.301 91.204 1.00 15.61 170 ILE A CA 1
ATOM 1408 C C . ILE A 1 178 ? 47.638 53.343 92.672 1.00 15.17 170 ILE A C 1
ATOM 1409 O O . ILE A 1 178 ? 48.131 54.368 93.154 1.00 19.22 170 ILE A O 1
ATOM 1414 N N . ILE A 1 179 ? 47.414 52.241 93.380 1.00 15.31 171 ILE A N 1
ATOM 1415 C CA . ILE A 1 179 ? 47.812 52.095 94.773 1.00 17.84 171 ILE A CA 1
ATOM 1416 C C . ILE A 1 179 ? 49.091 51.271 94.799 1.00 17.33 171 ILE A C 1
ATOM 1417 O O . ILE A 1 179 ? 49.116 50.138 94.301 1.00 17.29 171 ILE A O 1
ATOM 1422 N N . ASN A 1 180 ? 50.160 51.826 95.374 1.00 18.29 172 ASN A N 1
ATOM 1423 C CA . ASN A 1 180 ? 51.430 51.107 95.492 1.00 17.11 172 ASN A CA 1
ATOM 1424 C C . ASN A 1 180 ? 51.529 50.517 96.895 1.00 19.70 172 ASN A C 1
ATOM 1425 O O . ASN A 1 180 ? 51.598 51.261 97.882 1.00 24.38 172 ASN A O 1
ATOM 1430 N N . LEU A 1 181 ? 51.519 49.185 96.977 1.00 16.13 173 LEU A N 1
ATOM 1431 C CA . LEU A 1 181 ? 51.512 48.444 98.232 1.00 17.13 173 LEU A CA 1
ATOM 1432 C C . LEU A 1 181 ? 52.882 47.832 98.505 1.00 16.10 173 LEU A C 1
ATOM 1433 O O . LEU A 1 181 ? 53.680 47.586 97.596 1.00 17.57 173 LEU A O 1
ATOM 1438 N N . ASN A 1 182 ? 53.164 47.610 99.784 1.00 15.93 174 ASN A N 1
ATOM 1439 C CA . ASN A 1 182 ? 54.438 47.030 100.194 1.00 15.53 174 ASN A CA 1
ATOM 1440 C C . ASN A 1 182 ? 54.148 46.078 101.341 1.00 16.41 174 ASN A C 1
ATOM 1441 O O . ASN A 1 182 ? 53.785 46.523 102.435 1.00 21.44 174 ASN A O 1
ATOM 1446 N N . ASP A 1 183 ? 54.308 44.783 101.092 1.00 14.11 175 ASP A N 1
ATOM 1447 C CA . ASP A 1 183 ? 54.046 43.749 102.088 1.00 15.40 175 ASP A CA 1
ATOM 1448 C C . ASP A 1 183 ? 55.363 43.133 102.546 1.00 14.68 175 ASP A C 1
ATOM 1449 O O . ASP A 1 183 ? 56.267 42.915 101.742 1.00 17.56 175 ASP A O 1
ATOM 1454 N N . ILE A 1 184 ? 55.450 42.812 103.846 1.00 14.98 176 ILE A N 1
ATOM 1455 C CA . ILE A 1 184 ? 56.682 42.242 104.386 1.00 16.05 176 ILE A CA 1
ATOM 1456 C C . ILE A 1 184 ? 57.001 40.899 103.734 1.00 17.72 176 ILE A C 1
ATOM 1457 O O . ILE A 1 184 ? 58.165 40.600 103.448 1.00 21.68 176 ILE A O 1
ATOM 1462 N N . ILE A 1 185 ? 55.984 40.071 103.490 1.00 19.33 177 ILE A N 1
ATOM 1463 C CA . ILE A 1 185 ? 56.196 38.764 102.862 1.00 17.08 177 ILE A CA 1
ATOM 1464 C C . ILE A 1 185 ? 56.221 38.872 101.344 1.00 19.73 177 ILE A C 1
ATOM 1465 O O . ILE A 1 185 ? 57.105 38.316 100.679 1.00 21.23 177 ILE A O 1
ATOM 1470 N N . ARG A 1 186 ? 55.223 39.551 100.783 1.00 20.28 178 ARG A N 1
ATOM 1471 C CA . ARG A 1 186 ? 54.978 39.491 99.348 1.00 19.30 178 ARG A CA 1
ATOM 1472 C C . ARG A 1 186 ? 55.712 40.565 98.560 1.00 22.60 178 ARG A C 1
ATOM 1473 O O . ARG A 1 186 ? 55.739 40.484 97.324 1.00 21.94 178 ARG A O 1
ATOM 1481 N N . GLY A 1 187 ? 56.307 41.552 99.227 1.00 19.27 179 GLY A N 1
ATOM 1482 C CA . GLY A 1 187 ? 57.043 42.602 98.528 1.00 18.87 179 GLY A CA 1
ATOM 1483 C C . GLY A 1 187 ? 56.145 43.709 97.995 1.00 17.41 179 GLY A C 1
ATOM 1484 O O . GLY A 1 187 ? 55.009 43.918 98.435 1.00 17.12 179 GLY A O 1
ATOM 1485 N N . LYS A 1 188 ? 56.688 44.432 97.016 1.00 18.61 180 LYS A N 1
ATOM 1486 C CA . LYS A 1 188 ? 56.005 45.580 96.424 1.00 18.04 180 LYS A CA 1
ATOM 1487 C C . LYS A 1 188 ? 55.154 45.137 95.249 1.00 17.64 180 LYS A C 1
ATOM 1488 O O . LYS A 1 188 ? 55.583 44.322 94.420 1.00 20.20 180 LYS A O 1
ATOM 1494 N N . PHE A 1 189 ? 53.952 45.700 95.172 1.00 15.58 181 PHE A N 1
ATOM 1495 C CA . PHE A 1 189 ? 53.073 45.464 94.036 1.00 18.50 181 PHE A CA 1
ATOM 1496 C C . PHE A 1 189 ? 52.097 46.627 93.965 1.00 18.56 181 PHE A C 1
ATOM 1497 O O . PHE A 1 189 ? 51.914 47.366 94.940 1.00 18.22 181 PHE A O 1
ATOM 1505 N N . SER A 1 190 ? 51.492 46.796 92.792 1.00 17.86 182 SER A N 1
ATOM 1506 C CA A SER A 1 190 ? 50.553 47.880 92.552 0.75 18.21 182 SER A CA 1
ATOM 1507 C CA B SER A 1 190 ? 50.554 47.883 92.553 0.25 18.06 182 SER A CA 1
ATOM 1508 C C . SER A 1 190 ? 49.214 47.338 92.078 1.00 17.93 182 SER A C 1
ATOM 1509 O O . SER A 1 190 ? 49.146 46.300 91.409 1.00 20.92 182 SER A O 1
ATOM 1514 N N . VAL A 1 191 ? 48.152 48.067 92.415 1.00 16.84 183 VAL A N 1
ATOM 1515 C CA A VAL A 1 191 ? 46.823 47.701 91.962 0.46 19.21 183 VAL A CA 1
ATOM 1516 C CA B VAL A 1 191 ? 46.759 47.708 92.124 0.54 18.31 183 VAL A CA 1
ATOM 1517 C C . VAL A 1 191 ? 46.043 48.961 91.625 1.00 17.83 183 VAL A C 1
ATOM 1518 O O . VAL A 1 191 ? 46.144 50.004 92.279 1.00 17.95 183 VAL A O 1
ATOM 1525 N N . ASN A 1 192 ? 45.287 48.866 90.535 1.00 15.78 184 ASN A N 1
ATOM 1526 C CA . ASN A 1 192 ? 44.438 49.972 90.117 1.00 15.13 184 ASN A CA 1
ATOM 1527 C C . ASN A 1 192 ? 43.073 49.847 90.786 1.00 16.85 184 ASN A C 1
ATOM 1528 O O . ASN A 1 192 ? 42.465 48.769 90.791 1.00 15.44 184 ASN A O 1
ATOM 1533 N N . THR A 1 193 ? 42.578 50.962 91.335 1.00 14.06 185 THR A N 1
ATOM 1534 C CA . THR A 1 193 ? 41.276 50.944 91.994 1.00 13.66 185 THR A CA 1
ATOM 1535 C C . THR A 1 193 ? 40.131 50.536 91.067 1.00 13.09 185 THR A C 1
ATOM 1536 O O . THR A 1 193 ? 39.075 50.124 91.556 1.00 15.25 185 THR A O 1
ATOM 1540 N N . ASN A 1 194 ? 40.305 50.653 89.746 1.00 14.87 186 ASN A N 1
ATOM 1541 C CA . ASN A 1 194 ? 39.256 50.182 88.852 1.00 13.63 186 ASN A CA 1
ATOM 1542 C C . ASN A 1 194 ? 39.001 48.683 88.973 1.00 15.41 186 ASN A C 1
ATOM 1543 O O . ASN A 1 194 ? 37.950 48.211 88.523 1.00 17.29 186 ASN A O 1
ATOM 1548 N N . THR A 1 195 ? 39.939 47.921 89.534 1.00 14.99 187 THR A N 1
ATOM 1549 C CA . THR A 1 195 ? 39.731 46.495 89.760 1.00 16.09 187 THR A CA 1
ATOM 1550 C C . THR A 1 195 ? 39.056 46.201 91.095 1.00 15.96 187 THR A C 1
ATOM 1551 O O . THR A 1 195 ? 38.810 45.024 91.403 1.00 18.44 187 THR A O 1
ATOM 1555 N N . LEU A 1 196 ? 38.762 47.223 91.896 1.00 14.69 188 LEU A N 1
ATOM 1556 C CA . LEU A 1 196 ? 38.286 47.055 93.263 1.00 13.77 188 LEU A CA 1
ATOM 1557 C C . LEU A 1 196 ? 36.842 47.529 93.387 1.00 15.00 188 LEU A C 1
ATOM 1558 O O . LEU A 1 196 ? 36.315 48.238 92.523 1.00 16.85 188 LEU A O 1
ATOM 1563 N N . ASP A 1 197 ? 36.184 47.150 94.486 1.00 16.71 189 ASP A N 1
ATOM 1564 C CA A ASP A 1 197 ? 34.769 47.448 94.608 0.48 15.03 189 ASP A CA 1
ATOM 1565 C CA B ASP A 1 197 ? 34.755 47.368 94.673 0.52 15.19 189 ASP A CA 1
ATOM 1566 C C . ASP A 1 197 ? 34.484 48.349 95.804 1.00 16.71 189 ASP A C 1
ATOM 1567 O O . ASP A 1 197 ? 35.329 48.566 96.687 1.00 19.05 189 ASP A O 1
ATOM 1576 N N . ASP A 1 198 ? 33.272 48.911 95.784 1.00 15.15 190 ASP A N 1
ATOM 1577 C CA . ASP A 1 198 ? 32.782 49.830 96.814 1.00 14.46 190 ASP A CA 1
ATOM 1578 C C . ASP A 1 198 ? 32.290 49.020 98.021 1.00 18.44 190 ASP A C 1
ATOM 1579 O O . ASP A 1 198 ? 31.087 48.901 98.275 1.00 17.09 190 ASP A O 1
ATOM 1584 N N . LYS A 1 199 ? 33.239 48.464 98.782 1.00 17.83 191 LYS A N 1
ATOM 1585 C CA . LYS A 1 199 ? 32.875 47.494 99.807 1.00 16.10 191 LYS A CA 1
ATOM 1586 C C . LYS A 1 199 ? 32.040 48.142 100.902 1.00 15.23 191 LYS A C 1
ATOM 1587 O O . LYS A 1 199 ? 32.218 49.312 101.249 1.00 16.60 191 LYS A O 1
ATOM 1593 N N . VAL A 1 200 ? 31.141 47.341 101.476 1.00 14.71 192 VAL A N 1
ATOM 1594 C CA . VAL A 1 200 ? 30.340 47.807 102.600 1.00 17.37 192 VAL A CA 1
ATOM 1595 C C . VAL A 1 200 ? 31.237 47.986 103.818 1.00 16.16 192 VAL A C 1
ATOM 1596 O O . VAL A 1 200 ? 31.995 47.075 104.192 1.00 15.73 192 VAL A O 1
ATOM 1600 N N . LEU A 1 201 ? 31.137 49.155 104.441 1.00 14.38 193 LEU A N 1
ATOM 1601 C CA . LEU A 1 201 ? 31.860 49.507 105.653 1.00 16.06 193 LEU A CA 1
ATOM 1602 C C . LEU A 1 201 ? 31.000 49.407 106.892 1.00 17.48 193 LEU A C 1
ATOM 1603 O O . 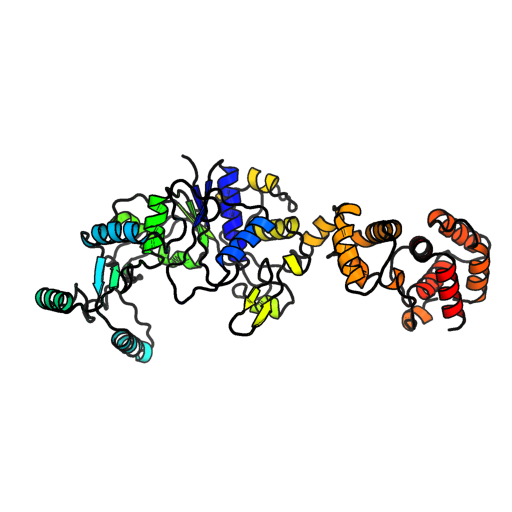LEU A 1 201 ? 31.512 49.034 107.947 1.00 17.31 193 LEU A O 1
ATOM 1608 N N . VAL A 1 202 ? 29.719 49.765 106.796 1.00 16.17 194 VAL A N 1
ATOM 1609 C CA . VAL A 1 202 ? 28.806 49.731 107.934 1.00 16.22 194 VAL A CA 1
ATOM 1610 C C . VAL A 1 202 ? 27.500 49.098 107.469 1.00 20.51 194 VAL A C 1
ATOM 1611 O O . VAL A 1 202 ? 26.952 49.479 106.430 1.00 18.66 194 VAL A O 1
ATOM 1615 N N . LYS A 1 203 ? 27.014 48.114 108.223 1.00 19.92 195 LYS A N 1
ATOM 1616 C CA . LYS A 1 203 ? 25.797 47.389 107.885 1.00 21.20 195 LYS A CA 1
ATOM 1617 C C . LYS A 1 203 ? 24.550 48.198 108.275 1.00 20.42 195 LYS A C 1
ATOM 1618 O O . LYS A 1 203 ? 24.638 49.259 108.895 1.00 23.10 195 LYS A O 1
ATOM 1624 N N . ASN A 1 204 ? 23.373 47.667 107.898 1.00 23.00 196 ASN A N 1
ATOM 1625 C CA . ASN A 1 204 ? 22.077 48.294 108.181 1.00 29.02 196 ASN A CA 1
ATOM 1626 C C . ASN A 1 204 ? 21.882 48.649 109.647 1.00 31.05 196 ASN A C 1
ATOM 1627 O O . ASN A 1 204 ? 21.164 49.604 109.961 1.00 33.12 196 ASN A O 1
ATOM 1632 N N . ASP A 1 205 ? 22.450 47.865 110.555 1.00 29.87 197 ASP A N 1
ATOM 1633 C CA . ASP A 1 205 ? 22.242 48.068 111.980 1.00 29.97 197 ASP A CA 1
ATOM 1634 C C . ASP A 1 205 ? 23.285 48.980 112.619 1.00 29.74 197 ASP A C 1
ATOM 1635 O O . ASP A 1 205 ? 23.280 49.134 113.844 1.00 32.28 197 ASP A O 1
ATOM 1640 N N . GLY A 1 206 ? 24.165 49.600 111.825 1.00 23.83 198 GLY A N 1
ATOM 1641 C CA . GLY A 1 206 ? 25.186 50.470 112.367 1.00 25.33 198 GLY A CA 1
ATOM 1642 C C . GLY A 1 206 ? 26.465 49.776 112.780 1.00 20.50 198 GLY A C 1
ATOM 1643 O O . GLY A 1 206 ? 27.431 50.460 113.156 1.00 25.88 198 GLY A O 1
ATOM 1644 N N . MET A 1 207 ? 26.510 48.443 112.722 1.00 20.95 199 MET A N 1
ATOM 1645 C CA . MET A 1 207 ? 27.779 47.835 113.087 1.00 24.64 199 MET A CA 1
ATOM 1646 C C . MET A 1 207 ? 28.686 47.723 111.862 1.00 20.53 199 MET A C 1
ATOM 1647 O O . MET A 1 207 ? 28.210 47.449 110.752 1.00 21.31 199 MET A O 1
ATOM 1652 N N . PRO A 1 208 ? 29.981 47.945 112.046 1.00 22.07 200 PRO A N 1
ATOM 1653 C CA . PRO A 1 208 ? 30.907 47.854 110.918 1.00 16.36 200 PRO A CA 1
ATOM 1654 C C . PRO A 1 208 ? 31.049 46.429 110.410 1.00 18.61 200 PRO A C 1
ATOM 1655 O O . PRO A 1 208 ? 30.812 45.450 111.121 1.00 20.17 200 PRO A O 1
ATOM 1659 N N . THR A 1 209 ? 31.451 46.324 109.145 1.00 16.49 201 THR A N 1
ATOM 1660 C CA . THR A 1 209 ? 31.995 45.084 108.633 1.00 16.51 201 THR A CA 1
ATOM 1661 C C . THR A 1 209 ? 33.424 44.911 109.135 1.00 18.23 201 THR A C 1
ATOM 1662 O O . THR A 1 209 ? 34.035 45.850 109.660 1.00 17.82 201 THR A O 1
ATOM 1666 N N . TYR A 1 210 ? 33.973 43.701 108.944 1.00 18.26 202 TYR A N 1
ATOM 1667 C CA A TYR A 1 210 ? 35.335 43.411 109.395 0.55 18.25 202 TYR A CA 1
ATOM 1668 C CA B TYR A 1 210 ? 35.319 43.449 109.441 0.45 17.93 202 TYR A CA 1
ATOM 1669 C C . TYR A 1 210 ? 36.335 44.414 108.838 1.00 17.91 202 TYR A C 1
ATOM 1670 O O . TYR A 1 210 ? 37.285 44.807 109.522 1.00 18.28 202 TYR A O 1
ATOM 1687 N N . HIS A 1 211 ? 36.146 44.826 107.574 1.00 17.66 203 HIS A N 1
ATOM 1688 C CA . HIS A 1 211 ? 37.107 45.729 106.949 1.00 17.18 203 HIS A CA 1
ATOM 1689 C C . HIS A 1 211 ? 37.262 47.016 107.751 1.00 16.29 203 HIS A C 1
ATOM 1690 O O . HIS A 1 211 ? 38.382 47.455 108.036 1.00 18.30 203 HIS A O 1
ATOM 1697 N N . PHE A 1 212 ? 36.136 47.643 108.098 1.00 17.45 204 PHE A N 1
ATOM 1698 C CA . PHE A 1 212 ? 36.157 48.928 108.795 1.00 15.65 204 PHE A CA 1
ATOM 1699 C C . PHE A 1 212 ? 36.471 48.743 110.279 1.00 15.69 204 PHE A C 1
ATOM 1700 O O . PHE A 1 212 ? 37.275 49.496 110.837 1.00 15.95 204 PHE A O 1
ATOM 1708 N N . ALA A 1 213 ? 35.851 47.742 110.916 1.00 16.34 205 ALA A N 1
ATOM 1709 C CA . ALA A 1 213 ? 36.137 47.466 112.325 1.00 17.39 205 ALA A CA 1
ATOM 1710 C C . ALA A 1 213 ? 37.621 47.204 112.551 1.00 18.02 205 ALA A C 1
ATOM 1711 O O . ALA A 1 213 ? 38.197 47.677 113.544 1.00 17.04 205 ALA A O 1
ATOM 1713 N N . ASN A 1 214 ? 38.268 46.466 111.640 1.00 15.56 206 ASN A N 1
ATOM 1714 C CA . ASN A 1 214 ? 39.659 46.117 111.881 1.00 15.14 206 ASN A CA 1
ATOM 1715 C C . ASN A 1 214 ? 40.588 47.311 111.709 1.00 16.48 206 ASN A C 1
ATOM 1716 O O . ASN A 1 214 ? 41.549 47.446 112.472 1.00 17.30 206 ASN A O 1
ATOM 1721 N N . ILE A 1 215 ? 40.329 48.208 110.741 1.00 15.55 207 ILE A N 1
ATOM 1722 C CA . ILE A 1 215 ? 41.240 49.347 110.644 1.00 16.17 207 ILE A CA 1
ATOM 1723 C C . ILE A 1 215 ? 41.014 50.305 111.819 1.00 15.82 207 ILE A C 1
ATOM 1724 O O . ILE A 1 215 ? 41.971 50.883 112.344 1.00 15.33 207 ILE A O 1
ATOM 1729 N N . ILE A 1 216 ? 39.759 50.471 112.265 1.00 15.98 208 ILE A N 1
ATOM 1730 C CA . ILE A 1 216 ? 39.485 51.293 113.449 1.00 15.51 208 ILE A CA 1
ATOM 1731 C C . ILE A 1 216 ? 40.209 50.721 114.658 1.00 17.28 208 ILE A C 1
ATOM 1732 O O . ILE A 1 216 ? 40.894 51.441 115.400 1.00 19.25 208 ILE A O 1
ATOM 1737 N N . ASP A 1 217 ? 40.085 49.412 114.859 1.00 15.95 209 ASP A N 1
ATOM 1738 C CA . ASP A 1 217 ? 40.653 48.840 116.075 1.00 15.82 209 ASP A CA 1
ATOM 1739 C C . ASP A 1 217 ? 42.163 48.674 116.003 1.00 17.33 209 ASP A C 1
ATOM 1740 O O . ASP A 1 217 ? 42.829 48.749 117.041 1.00 18.05 209 ASP A O 1
ATOM 1745 N N . ASP A 1 218 ? 42.727 48.428 114.821 1.00 16.36 210 ASP A N 1
ATOM 1746 C CA . ASP A 1 218 ? 44.182 48.420 114.714 1.00 16.40 210 ASP A CA 1
ATOM 1747 C C . ASP A 1 218 ? 44.751 49.799 115.023 1.00 19.13 210 ASP A C 1
ATOM 1748 O O . ASP A 1 218 ? 45.790 49.921 115.680 1.00 18.76 210 ASP A O 1
ATOM 1753 N N . HIS A 1 219 ? 44.059 50.856 114.595 1.00 16.08 211 HIS A N 1
ATOM 1754 C CA . HIS A 1 219 ? 44.469 52.206 114.959 1.00 17.09 211 HIS A CA 1
ATOM 1755 C C . HIS A 1 219 ? 44.336 52.440 116.461 1.00 20.46 211 HIS A C 1
ATOM 1756 O O . HIS A 1 219 ? 45.299 52.862 117.120 1.00 19.64 211 HIS A O 1
ATOM 1763 N N . GLU A 1 220 ? 43.146 52.170 117.022 1.00 17.54 212 GLU A N 1
ATOM 1764 C CA . GLU A 1 220 ? 42.901 52.451 118.433 1.00 18.13 212 GLU A CA 1
ATOM 1765 C C . GLU A 1 220 ? 43.814 51.639 119.345 1.00 19.98 212 GLU A C 1
ATOM 1766 O O . GLU A 1 220 ? 44.247 52.137 120.397 1.00 22.41 212 GLU A O 1
ATOM 1772 N N . MET A 1 221 ? 44.102 50.389 118.978 1.00 18.77 213 MET A N 1
ATOM 1773 C CA . MET A 1 221 ? 44.927 49.518 119.811 1.00 18.10 213 MET A CA 1
ATOM 1774 C C . MET A 1 221 ? 46.411 49.658 119.499 1.00 20.02 213 MET A C 1
ATOM 1775 O O . MET A 1 221 ? 47.221 48.894 120.040 1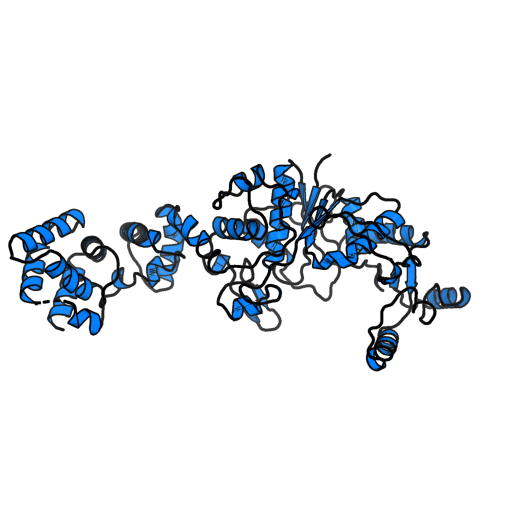.00 20.15 213 MET A O 1
ATOM 1780 N N . LYS A 1 222 ? 46.775 50.637 118.659 1.00 19.98 214 LYS A N 1
ATOM 1781 C CA . LYS A 1 222 ? 48.169 50.979 118.375 1.00 19.90 214 LYS A CA 1
ATOM 1782 C C . LYS A 1 222 ? 48.936 49.771 117.839 1.00 17.54 214 LYS A C 1
ATOM 1783 O O . LYS A 1 222 ? 50.098 49.538 118.185 1.00 19.32 214 LYS A O 1
ATOM 1789 N N . ILE A 1 223 ? 48.271 49.005 116.974 1.00 16.13 215 ILE A N 1
ATOM 1790 C CA . ILE A 1 223 ? 48.902 47.869 116.306 1.00 16.68 215 ILE A CA 1
ATOM 1791 C C . ILE A 1 223 ? 49.960 48.373 115.330 1.00 18.90 215 ILE A C 1
ATOM 1792 O O . ILE A 1 223 ? 49.726 49.316 114.559 1.00 18.93 215 ILE A O 1
ATOM 1797 N N . THR A 1 224 ? 51.135 47.744 115.358 1.00 17.58 216 THR A N 1
ATOM 1798 C CA . THR A 1 224 ? 52.229 48.128 114.466 1.00 15.81 216 THR A CA 1
ATOM 1799 C C . THR A 1 224 ? 52.404 47.192 113.274 1.00 17.88 216 THR A C 1
ATOM 1800 O O . THR A 1 224 ? 52.877 47.635 112.217 1.00 17.25 216 THR A O 1
ATOM 1804 N N . HIS A 1 225 ? 52.068 45.913 113.427 1.00 17.54 217 HIS A N 1
ATOM 1805 C CA . HIS A 1 225 ? 52.295 44.914 112.389 1.00 15.48 217 HIS A CA 1
ATOM 1806 C C . HIS A 1 225 ? 51.077 44.015 112.323 1.00 14.64 217 HIS A C 1
ATOM 1807 O O . HIS A 1 225 ? 50.725 43.372 113.325 1.00 17.16 217 HIS A O 1
ATOM 1814 N N . VAL A 1 226 ? 50.447 43.966 111.154 1.00 14.32 218 VAL A N 1
ATOM 1815 C CA . VAL A 1 226 ? 49.295 43.106 110.898 1.00 14.83 218 VAL A CA 1
ATOM 1816 C C . VAL A 1 226 ? 49.810 41.882 110.151 1.00 16.05 218 VAL A C 1
ATOM 1817 O O . VAL A 1 226 ? 50.200 41.983 108.984 1.00 16.47 218 VAL A O 1
ATOM 1821 N N . ILE A 1 227 ? 49.803 40.733 110.822 1.00 14.66 219 ILE A N 1
ATOM 1822 C CA . ILE A 1 227 ? 50.246 39.461 110.265 1.00 16.01 219 ILE A CA 1
ATOM 1823 C C . ILE A 1 227 ? 49.006 38.616 110.050 1.00 16.86 219 ILE A C 1
ATOM 1824 O O . ILE A 1 227 ? 48.274 38.342 111.007 1.00 18.30 219 ILE A O 1
ATOM 1829 N N . ARG A 1 228 ? 48.751 38.214 108.806 1.00 14.45 220 ARG A N 1
ATOM 1830 C CA . ARG A 1 228 ? 47.495 37.525 108.517 1.00 16.00 220 ARG A CA 1
ATOM 1831 C C . ARG A 1 228 ? 47.627 36.715 107.232 1.00 16.03 220 ARG A C 1
ATOM 1832 O O . ARG A 1 228 ? 48.634 36.797 106.524 1.00 16.51 220 ARG A O 1
ATOM 1840 N N . GLY A 1 229 ? 46.577 35.920 106.931 1.00 16.43 221 GLY A N 1
ATOM 1841 C CA . GLY A 1 229 ? 46.610 35.065 105.756 1.00 15.78 221 GLY A CA 1
ATOM 1842 C C . GLY A 1 229 ? 46.399 35.810 104.448 1.00 19.27 221 GLY A C 1
ATOM 1843 O O . GLY A 1 229 ? 45.791 36.881 104.400 1.00 17.75 221 GLY A O 1
ATOM 1844 N N . GLU A 1 230 ? 46.867 35.190 103.353 1.00 17.12 222 GLU A N 1
ATOM 1845 C CA . GLU A 1 230 ? 46.745 35.829 102.045 1.00 17.88 222 GLU A CA 1
ATOM 1846 C C . GLU A 1 230 ? 45.300 35.908 101.550 1.00 19.77 222 GLU A C 1
ATOM 1847 O O . GLU A 1 230 ? 45.055 36.594 100.550 1.00 20.35 222 GLU A O 1
ATOM 1853 N N . GLU A 1 231 ? 44.339 35.265 102.227 1.00 21.20 223 GLU A N 1
ATOM 1854 C CA . GLU A 1 231 ? 42.936 35.494 101.883 1.00 24.24 223 GLU A CA 1
ATOM 1855 C C . GLU A 1 231 ? 42.562 36.965 102.000 1.00 21.92 223 GLU A C 1
ATOM 1856 O O . GLU A 1 231 ? 41.617 37.412 101.333 1.00 23.54 223 GLU A O 1
ATOM 1862 N N . TRP A 1 232 ? 43.293 37.719 102.820 1.00 19.68 224 TRP A N 1
ATOM 1863 C CA . TRP A 1 232 ? 43.083 39.149 103.001 1.00 17.21 224 TRP A CA 1
ATOM 1864 C C . TRP A 1 232 ? 43.844 40.009 102.004 1.00 20.77 224 TRP A C 1
ATOM 1865 O O . TRP A 1 232 ? 43.592 41.221 101.942 1.00 19.02 224 TRP A O 1
ATOM 1876 N N . LEU A 1 233 ? 44.785 39.434 101.251 1.00 18.79 225 LEU A N 1
ATOM 1877 C CA . LEU A 1 233 ? 45.617 40.262 100.381 1.00 19.88 225 LEU A CA 1
ATOM 1878 C C . LEU A 1 233 ? 44.826 41.055 99.341 1.00 18.24 225 LEU A C 1
ATOM 1879 O O . LEU A 1 233 ? 45.193 42.216 99.090 1.00 19.10 225 LEU A O 1
ATOM 1884 N N . PRO A 1 234 ? 43.757 40.541 98.721 1.00 20.47 226 PRO A N 1
ATOM 1885 C CA . PRO A 1 234 ? 43.025 41.378 97.758 1.00 20.80 226 PRO A CA 1
ATOM 1886 C C . PRO A 1 234 ? 42.348 42.581 98.392 1.00 16.68 226 PRO A C 1
ATOM 1887 O O . PRO A 1 234 ? 41.970 43.503 97.655 1.00 20.16 226 PRO A O 1
ATOM 1891 N N . SER A 1 235 ? 42.193 42.601 99.720 1.00 18.69 227 SER A N 1
ATOM 1892 C CA . SER A 1 235 ? 41.601 43.723 100.446 1.00 16.99 227 SER A CA 1
ATOM 1893 C C . SER A 1 235 ? 42.628 44.713 100.981 1.00 16.03 227 SER A C 1
ATOM 1894 O O . SER A 1 235 ? 42.242 45.715 101.607 1.00 15.54 227 SER A O 1
ATOM 1897 N N . MET A 1 236 ? 43.919 44.445 100.794 1.00 15.70 228 MET A N 1
ATOM 1898 C CA . MET A 1 236 ? 44.938 45.314 101.368 1.00 14.58 228 MET A CA 1
ATOM 1899 C C . MET A 1 236 ? 44.850 46.738 100.816 1.00 14.77 228 MET A C 1
ATOM 1900 O O . MET A 1 236 ? 45.025 47.707 101.569 1.00 16.15 228 MET A O 1
ATOM 1905 N N . ALA A 1 237 ? 44.593 46.890 99.510 1.00 16.29 229 ALA A N 1
ATOM 1906 C CA . ALA A 1 237 ? 44.467 48.231 98.946 1.00 16.74 229 ALA A CA 1
ATOM 1907 C C . ALA A 1 237 ? 43.329 48.999 99.608 1.00 16.11 229 ALA A C 1
ATOM 1908 O O . ALA A 1 237 ? 43.489 50.167 99.980 1.00 14.55 229 ALA A O 1
ATOM 1910 N N . LEU A 1 238 ? 42.166 48.353 99.777 1.00 14.99 230 LEU A N 1
ATOM 1911 C CA . LEU A 1 238 ? 41.069 48.976 100.507 1.00 16.60 230 LEU A CA 1
ATOM 1912 C C . LEU A 1 238 ? 41.508 49.410 101.897 1.00 13.76 230 LEU A C 1
ATOM 1913 O O . LEU A 1 238 ? 41.194 50.518 102.345 1.00 14.00 230 LEU A O 1
ATOM 1918 N N . HIS A 1 239 ? 42.207 48.536 102.614 1.00 14.10 231 HIS A N 1
ATOM 1919 C CA . HIS A 1 239 ? 42.570 48.869 103.987 1.00 13.83 231 HIS A CA 1
ATOM 1920 C C . HIS A 1 239 ? 43.497 50.069 104.038 1.00 15.34 231 HIS A C 1
ATOM 1921 O O . HIS A 1 239 ? 43.313 50.963 104.876 1.00 14.10 231 HIS A O 1
ATOM 1928 N N . VAL A 1 240 ? 44.488 50.113 103.145 1.00 15.52 232 VAL A N 1
ATOM 1929 C CA . VAL A 1 240 ? 45.390 51.259 103.088 1.00 16.35 232 VAL A CA 1
ATOM 1930 C C . VAL A 1 240 ? 44.615 52.527 102.749 1.00 16.31 232 VAL A C 1
ATOM 1931 O O . VAL A 1 240 ? 44.839 53.581 103.353 1.00 15.52 232 VAL A O 1
ATOM 1935 N N . LEU A 1 241 ? 43.633 52.428 101.844 1.00 15.85 233 LEU A N 1
ATOM 1936 C CA . LEU A 1 241 ? 42.817 53.592 101.505 1.00 15.48 233 LEU A CA 1
ATOM 1937 C C . LEU A 1 241 ? 41.941 54.027 102.676 1.00 15.31 233 LEU A C 1
ATOM 1938 O O . LEU A 1 241 ? 41.662 55.228 102.827 1.00 16.54 233 LEU A O 1
ATOM 1943 N N . LEU A 1 242 ? 41.487 53.078 103.512 1.00 14.19 234 LEU A N 1
ATOM 1944 C CA . LEU A 1 242 ? 40.705 53.467 104.680 1.00 13.73 234 LEU A CA 1
ATOM 1945 C C . LEU A 1 242 ? 41.547 54.256 105.677 1.00 14.19 234 LEU A C 1
ATOM 1946 O O . LEU A 1 242 ? 41.064 55.240 106.246 1.00 15.25 234 LEU A O 1
ATOM 1951 N N . TYR A 1 243 ? 42.798 53.842 105.912 1.00 15.98 235 TYR A N 1
ATOM 1952 C CA . TYR A 1 243 ? 43.658 54.632 106.796 1.00 16.26 235 TYR A CA 1
ATOM 1953 C C . TYR A 1 243 ? 43.831 56.036 106.238 1.00 15.95 235 TYR A C 1
ATOM 1954 O O . TYR A 1 243 ? 43.718 57.018 106.976 1.00 17.62 235 TYR A O 1
ATOM 1963 N N . GLU A 1 244 ? 44.031 56.149 104.925 1.00 15.58 236 GLU A N 1
ATOM 1964 C CA . GLU A 1 244 ? 44.125 57.467 104.303 1.00 15.01 236 GLU A CA 1
ATOM 1965 C C . GLU A 1 244 ? 42.848 58.274 104.517 1.00 17.87 236 GLU A C 1
ATOM 1966 O O . GLU A 1 244 ? 42.901 59.468 104.855 1.00 18.10 236 GLU A O 1
ATOM 1972 N N . ALA A 1 245 ? 41.686 57.646 104.319 1.00 15.03 237 ALA A N 1
ATOM 1973 C CA . ALA A 1 245 ? 40.416 58.352 104.476 1.00 15.48 237 ALA A CA 1
ATOM 1974 C C . ALA A 1 245 ? 40.265 58.921 105.884 1.00 17.30 237 ALA A C 1
ATOM 1975 O O . ALA A 1 245 ? 39.697 60.010 106.064 1.00 19.96 237 ALA A O 1
ATOM 1977 N N . MET A 1 246 ? 40.816 58.233 106.877 1.00 17.59 238 MET A N 1
ATOM 1978 C CA . MET A 1 246 ? 40.685 58.623 108.270 1.00 16.29 238 MET A CA 1
ATOM 1979 C C . MET A 1 246 ? 41.779 59.577 108.724 1.00 17.46 238 MET A C 1
ATOM 1980 O O . MET A 1 246 ? 41.734 60.049 109.871 1.00 19.73 238 MET A O 1
ATOM 1985 N N . GLY A 1 247 ? 42.733 59.880 107.850 1.00 17.86 239 GLY A N 1
ATOM 1986 C CA . GLY A 1 247 ? 43.878 60.702 108.197 1.00 18.23 239 GLY A CA 1
ATOM 1987 C C . GLY A 1 247 ? 44.889 60.011 109.080 1.00 17.76 239 GLY A C 1
ATOM 1988 O O . GLY A 1 247 ? 45.581 60.685 109.860 1.00 20.80 239 GLY A O 1
ATOM 1989 N N . TRP A 1 248 ? 45.003 58.686 108.970 1.00 19.86 240 TRP A N 1
ATOM 1990 C CA . TRP A 1 248 ? 45.820 57.864 109.853 1.00 17.90 240 TRP A CA 1
ATOM 1991 C C . TRP A 1 248 ? 46.958 57.191 109.094 1.00 17.80 240 TRP A C 1
ATOM 1992 O O . TRP A 1 248 ? 46.909 57.024 107.869 1.00 21.59 240 TRP A O 1
ATOM 2003 N N . ASP A 1 249 ? 47.988 56.808 109.849 1.00 22.15 241 ASP A N 1
ATOM 2004 C CA . ASP A 1 249 ? 49.102 56.028 109.326 1.00 21.57 241 ASP A CA 1
ATOM 2005 C C . ASP A 1 249 ? 48.792 54.540 109.421 1.00 21.96 241 ASP A C 1
ATOM 2006 O O . ASP A 1 249 ? 48.415 54.049 110.487 1.00 23.43 241 ASP A O 1
ATOM 2011 N N . ALA A 1 250 ? 48.986 53.827 108.328 1.00 20.31 242 ALA A N 1
ATOM 2012 C CA . ALA A 1 250 ? 48.708 52.402 108.352 1.00 18.76 242 ALA A CA 1
ATOM 2013 C C . ALA A 1 250 ? 49.826 51.644 109.063 1.00 20.28 242 ALA A C 1
ATOM 2014 O O . ALA A 1 250 ? 50.988 52.067 109.038 1.00 21.73 242 ALA A O 1
ATOM 2016 N N . PRO A 1 251 ? 49.502 50.519 109.697 1.00 17.66 243 PRO A N 1
ATOM 2017 C CA . PRO A 1 251 ? 50.551 49.620 110.194 1.00 17.08 243 PRO A CA 1
ATOM 2018 C C . PRO A 1 251 ? 51.249 48.952 109.022 1.00 16.90 243 PRO A C 1
ATOM 2019 O O . PRO A 1 251 ? 50.847 49.088 107.860 1.00 19.25 243 PRO A O 1
ATOM 2023 N N . GLU A 1 252 ? 52.298 48.200 109.339 1.00 17.06 244 GLU A N 1
ATOM 2024 C CA . GLU A 1 252 ? 52.908 47.322 108.343 1.00 15.92 244 GLU A CA 1
ATOM 2025 C C . GLU A 1 252 ? 52.089 46.044 108.221 1.00 16.27 244 GLU A C 1
ATOM 2026 O O . GLU A 1 252 ? 51.411 45.635 109.166 1.00 17.72 244 GLU A O 1
ATOM 2032 N N . PHE A 1 253 ? 52.159 45.413 107.050 1.00 15.34 245 PHE A N 1
ATOM 2033 C CA . PHE A 1 253 ? 51.424 44.183 106.770 1.00 14.39 245 PHE A CA 1
ATOM 2034 C C . PHE A 1 253 ? 52.370 43.066 106.365 1.00 17.58 245 PHE A C 1
ATOM 2035 O O . PHE A 1 253 ? 53.409 43.305 105.744 1.00 18.32 245 PHE A O 1
ATOM 2043 N N . ALA A 1 254 ? 51.991 41.836 106.727 1.00 15.79 246 ALA A N 1
ATOM 2044 C CA . ALA A 1 254 ? 52.671 40.622 106.276 1.00 15.14 246 ALA A CA 1
ATOM 2045 C C . ALA A 1 254 ? 51.608 39.581 105.971 1.00 16.54 246 ALA A C 1
ATOM 2046 O O . ALA A 1 254 ? 50.858 39.191 106.871 1.00 18.48 246 ALA A O 1
ATOM 2048 N N . HIS A 1 255 ? 51.539 39.128 104.721 1.00 15.32 247 HIS A N 1
ATOM 2049 C CA . HIS A 1 255 ? 50.505 38.195 104.286 1.00 16.65 247 HIS A CA 1
ATOM 2050 C C . HIS A 1 255 ? 51.117 36.819 104.066 1.00 20.48 247 HIS A C 1
ATOM 2051 O O . HIS A 1 255 ? 51.999 36.649 103.215 1.00 19.38 247 HIS A O 1
ATOM 2058 N N . LEU A 1 256 ? 50.641 35.845 104.838 1.00 16.19 248 LEU A N 1
ATOM 2059 C CA . LEU A 1 256 ? 51.154 34.482 104.812 1.00 15.72 248 LEU A CA 1
ATOM 2060 C C . LEU A 1 256 ? 50.431 33.648 103.760 1.00 17.22 248 LEU A C 1
ATOM 2061 O O . LEU A 1 256 ? 49.197 33.606 103.725 1.00 20.48 248 LEU A O 1
ATOM 2066 N N . SER A 1 257 ? 51.197 32.972 102.916 1.00 19.02 249 SER A N 1
ATOM 2067 C CA . SER A 1 257 ? 50.603 32.170 101.853 1.00 20.68 249 SER A CA 1
ATOM 2068 C C . SER A 1 257 ? 49.882 30.958 102.436 1.00 19.57 249 SER A C 1
ATOM 2069 O O . SER A 1 257 ? 50.312 30.384 103.439 1.00 20.26 249 SER A O 1
ATOM 2072 N N . LEU A 1 258 ? 48.769 30.577 101.806 1.00 20.80 250 LEU A N 1
ATOM 2073 C CA . LEU A 1 258 ? 47.980 29.452 102.301 1.00 21.61 250 LEU A CA 1
ATOM 2074 C C . LEU A 1 258 ? 48.804 28.168 102.303 1.00 20.60 250 LEU A C 1
ATOM 2075 O O . LEU A 1 258 ? 49.622 27.932 101.411 1.00 25.65 250 LEU A O 1
ATOM 2080 N N . ILE A 1 259 ? 48.586 27.349 103.332 1.00 19.93 251 ILE A N 1
ATOM 2081 C CA . ILE A 1 259 ? 49.215 26.037 103.421 1.00 18.60 251 ILE A CA 1
ATOM 2082 C C . ILE A 1 259 ? 48.683 25.159 102.300 1.00 20.37 251 ILE A C 1
ATOM 2083 O O . ILE A 1 259 ? 47.474 25.118 102.040 1.00 24.29 251 ILE A O 1
ATOM 2088 N N . LEU A 1 260 ? 49.585 24.462 101.624 1.00 18.15 252 LEU A N 1
ATOM 2089 C CA . LEU A 1 260 ? 49.222 23.671 100.461 1.00 20.67 252 LEU A CA 1
ATOM 2090 C C . LEU A 1 260 ? 48.875 22.228 100.841 1.00 20.26 252 LEU A C 1
ATOM 2091 O O . LEU A 1 260 ? 49.245 21.723 101.907 1.00 21.51 252 LEU A O 1
ATOM 2096 N N . LYS A 1 261 ? 48.146 21.570 99.937 1.00 25.14 253 LYS A N 1
ATOM 2097 C CA . LYS A 1 261 ? 47.779 20.174 100.131 1.00 27.31 253 LYS A CA 1
ATOM 2098 C C . LYS A 1 261 ? 49.027 19.296 100.211 1.00 28.71 253 LYS A C 1
ATOM 2099 O O . LYS A 1 261 ? 50.080 19.636 99.658 1.00 30.51 253 LYS A O 1
ATOM 2105 N N . PRO A 1 262 ? 48.934 18.141 100.874 1.00 31.68 254 PRO A N 1
ATOM 2106 C CA . PRO A 1 262 ? 50.107 17.254 100.927 1.00 32.77 254 PRO A CA 1
ATOM 2107 C C . PRO A 1 262 ? 50.561 16.794 99.556 1.00 36.68 254 PRO A C 1
ATOM 2108 O O . PRO A 1 262 ? 51.766 16.644 99.318 1.00 35.09 254 PRO A O 1
ATOM 2112 N N . GLU A 1 263 ? 49.624 16.561 98.648 1.00 29.44 255 GLU A N 1
ATOM 2113 C CA . GLU A 1 263 ? 49.945 16.089 97.309 1.00 38.91 255 GLU A CA 1
ATOM 2114 C C . GLU A 1 263 ? 48.966 16.711 96.330 1.00 39.72 255 GLU A C 1
ATOM 2115 O O . GLU A 1 263 ? 47.793 16.920 96.658 1.00 45.60 255 GLU A O 1
ATOM 2121 N N . GLY A 1 264 ? 49.458 17.022 95.135 1.00 46.88 256 GLY A N 1
ATOM 2122 C CA . GLY A 1 264 ? 48.630 17.632 94.123 1.00 43.26 256 GLY A CA 1
ATOM 2123 C C . GLY A 1 264 ? 48.536 19.140 94.264 1.00 42.79 256 GLY A C 1
ATOM 2124 O O . GLY A 1 264 ? 49.183 19.775 95.106 1.00 40.54 256 GLY A O 1
ATOM 2125 N N . LYS A 1 265 ? 47.699 19.718 93.404 1.00 41.81 257 LYS A N 1
ATOM 2126 C CA . LYS A 1 265 ? 47.441 21.149 93.404 1.00 40.31 257 LYS A CA 1
ATOM 2127 C C . LYS A 1 265 ? 46.368 21.506 94.434 1.00 42.58 257 LYS A C 1
ATOM 2128 O O . LYS A 1 265 ? 45.573 20.664 94.861 1.00 49.08 257 LYS A O 1
ATOM 2130 N N . GLY A 1 266 ? 46.364 22.769 94.845 1.00 37.02 258 GLY A N 1
ATOM 2131 C CA . GLY A 1 266 ? 45.341 23.300 95.727 1.00 32.66 258 GLY A CA 1
ATOM 2132 C C . GLY A 1 266 ? 45.851 23.516 97.146 1.00 38.02 258 GLY A C 1
ATOM 2133 O O . GLY A 1 266 ? 47.001 23.233 97.484 1.00 33.42 258 GLY A O 1
ATOM 2134 N N . LYS A 1 267 ? 44.953 24.034 97.980 1.00 32.60 259 LYS A N 1
ATOM 2135 C CA . LYS A 1 267 ? 45.263 24.394 99.355 1.00 34.60 259 LYS A CA 1
ATOM 2136 C C . LYS A 1 267 ? 44.777 23.317 100.323 1.00 35.33 259 LYS A C 1
ATOM 2137 O O . LYS A 1 267 ? 43.854 22.554 100.027 1.00 37.07 259 LYS A O 1
ATOM 2139 N N . LEU A 1 268 ? 45.409 23.272 101.498 1.00 29.74 260 LEU A N 1
ATOM 2140 C CA . LEU A 1 268 ? 45.029 22.299 102.518 1.00 28.08 260 LEU A CA 1
ATOM 2141 C C . LEU A 1 268 ? 43.592 22.521 102.973 1.00 32.91 260 LEU A C 1
ATOM 2142 O O . LEU A 1 268 ? 43.165 23.653 103.216 1.00 38.05 260 LEU A O 1
ATOM 2147 N N . SER A 1 269 ? 42.851 21.426 103.115 1.00 35.82 261 SER A N 1
ATOM 2148 C CA . SER A 1 269 ? 41.480 21.492 103.597 1.00 43.17 261 SER A CA 1
ATOM 2149 C C . SER A 1 269 ? 41.186 20.257 104.435 1.00 42.60 261 SER A C 1
ATOM 2150 O O . SER A 1 269 ? 41.913 19.258 104.385 1.00 38.39 261 SER A O 1
ATOM 2153 N N . LYS A 1 270 ? 40.098 20.339 105.211 1.00 44.05 262 LYS A N 1
ATOM 2154 C CA . LYS A 1 270 ? 39.637 19.187 105.980 1.00 45.87 262 LYS A CA 1
ATOM 2155 C C . LYS A 1 270 ? 39.407 17.968 105.098 1.00 44.70 262 LYS A C 1
ATOM 2156 O O . LYS A 1 270 ? 39.470 16.836 105.592 1.00 51.36 262 LYS A O 1
ATOM 2158 N N . ARG A 1 271 ? 39.145 18.174 103.804 1.00 54.34 263 ARG A N 1
ATOM 2159 C CA . ARG A 1 271 ? 39.037 17.052 102.879 1.00 55.01 263 ARG A CA 1
ATOM 2160 C C . ARG A 1 271 ? 40.332 16.252 102.831 1.00 47.70 263 ARG A C 1
ATOM 2161 O O . ARG A 1 271 ? 40.306 15.026 102.682 1.00 40.94 263 ARG A O 1
ATOM 2163 N N . ASP A 1 272 ? 41.477 16.927 102.959 1.00 46.08 264 ASP A N 1
ATOM 2164 C CA . ASP A 1 272 ? 42.753 16.216 102.985 1.00 31.88 264 ASP A CA 1
ATOM 2165 C C . ASP A 1 272 ? 42.923 15.429 104.278 1.00 39.92 264 ASP A C 1
ATOM 2166 O O . ASP A 1 272 ? 43.492 14.332 104.275 1.00 37.10 264 ASP A O 1
ATOM 2171 N N . GLY A 1 273 ? 42.467 15.987 105.401 1.00 31.78 265 GLY A N 1
ATOM 2172 C CA . GLY A 1 273 ? 42.539 15.254 106.653 1.00 31.48 265 GLY A CA 1
ATOM 2173 C C . GLY A 1 273 ? 41.640 14.030 106.657 1.00 40.64 265 GLY A C 1
ATOM 2174 O O . GLY A 1 273 ? 42.031 12.964 107.143 1.00 44.88 265 GLY A O 1
ATOM 2175 N N . ASP A 1 274 ? 40.423 14.166 106.116 1.00 49.10 266 ASP A N 1
ATOM 2176 C CA . ASP A 1 274 ? 39.496 13.037 106.074 1.00 47.01 266 ASP A CA 1
ATOM 2177 C C . ASP A 1 274 ? 39.936 11.980 105.071 1.00 46.43 266 ASP A C 1
ATOM 2178 O O . ASP A 1 274 ? 39.619 10.799 105.246 1.00 53.98 266 ASP A O 1
ATOM 2183 N N . LYS A 1 275 ? 40.662 12.372 104.023 1.00 49.97 267 LYS A N 1
ATOM 2184 C CA . LYS A 1 275 ? 41.121 11.409 103.028 1.00 54.30 267 LYS A CA 1
ATOM 2185 C C . LYS A 1 275 ? 42.452 10.755 103.384 1.00 50.54 267 LYS A C 1
ATOM 2186 O O . LYS A 1 275 ? 42.724 9.646 102.911 1.00 59.44 267 LYS A O 1
ATOM 2188 N N . PHE A 1 276 ? 43.271 11.394 104.220 1.00 44.51 268 PHE A N 1
ATOM 2189 C CA A PHE A 1 276 ? 44.589 10.859 104.528 0.53 42.43 268 PHE A CA 1
ATOM 2190 C CA B PHE A 1 276 ? 44.623 10.948 104.550 0.47 43.24 268 PHE A CA 1
ATOM 2191 C C . PHE A 1 276 ? 44.765 10.433 105.977 1.00 55.56 268 PHE A C 1
ATOM 2192 O O . PHE A 1 276 ? 45.758 9.764 106.282 1.00 63.31 268 PHE A O 1
ATOM 2207 N N . GLY A 1 277 ? 43.830 10.768 106.864 1.00 49.60 269 GLY A N 1
ATOM 2208 C CA . GLY A 1 277 ? 43.913 10.331 108.245 1.00 53.50 269 GLY A CA 1
ATOM 2209 C C . GLY A 1 277 ? 44.798 11.154 109.163 1.00 49.86 269 GLY A C 1
ATOM 2210 O O . GLY A 1 277 ? 45.610 10.599 109.909 1.00 49.85 269 GLY A O 1
ATOM 2211 N N . PHE A 1 278 ? 44.668 12.472 109.128 1.00 35.36 270 PHE A N 1
ATOM 2212 C CA . PHE A 1 278 ? 45.305 13.321 110.119 1.00 29.51 270 PHE A CA 1
ATOM 2213 C C . PHE A 1 278 ? 44.300 14.374 110.561 1.00 18.79 270 PHE A C 1
ATOM 2214 O O . PHE A 1 278 ? 43.344 14.677 109.836 1.00 21.63 270 PHE A O 1
ATOM 2222 N N . PRO A 1 279 ? 44.468 14.923 111.757 1.00 19.74 271 PRO A N 1
ATOM 2223 C CA . PRO A 1 279 ? 43.509 15.908 112.253 1.00 20.17 271 PRO A CA 1
ATOM 2224 C C . PRO A 1 279 ? 43.719 17.256 111.583 1.00 23.77 271 PRO A C 1
ATOM 2225 O O . PRO A 1 279 ? 44.753 17.537 110.968 1.00 22.22 271 PRO A O 1
ATOM 2229 N N . VAL A 1 280 ? 42.695 18.091 111.691 1.00 22.33 272 VAL A N 1
ATOM 2230 C CA . VAL A 1 280 ? 42.757 19.423 111.108 1.00 23.68 272 VAL A CA 1
ATOM 2231 C C . VAL A 1 280 ? 42.606 20.533 112.137 1.00 21.71 272 VAL A C 1
ATOM 2232 O O . VAL A 1 280 ? 42.969 21.683 111.835 1.00 22.13 272 VAL A O 1
ATOM 2236 N N . PHE A 1 281 ? 42.129 20.241 113.343 1.00 21.76 273 PHE A N 1
ATOM 2237 C CA . PHE A 1 281 ? 41.979 21.249 114.385 1.00 18.81 273 PHE A CA 1
ATOM 2238 C C . PHE A 1 281 ? 42.875 20.908 115.572 1.00 20.59 273 PHE A C 1
ATOM 2239 O O . PHE A 1 281 ? 43.132 19.726 115.824 1.00 18.52 273 PHE A O 1
ATOM 2247 N N . PRO A 1 282 ? 43.369 21.904 116.323 1.00 17.13 274 PRO A N 1
ATOM 2248 C CA . PRO A 1 282 ? 44.225 21.566 117.479 1.00 15.84 274 PRO A CA 1
ATOM 2249 C C . PRO A 1 282 ? 43.502 20.768 118.552 1.00 17.23 274 PRO A C 1
ATOM 2250 O O . PRO A 1 282 ? 44.105 19.871 119.158 1.00 17.16 274 PRO A O 1
ATOM 2254 N N . LEU A 1 283 ? 42.220 21.061 118.794 1.00 17.00 275 LEU A N 1
ATOM 2255 C CA . LEU A 1 283 ? 41.426 20.427 119.836 1.00 17.34 275 LEU A CA 1
ATOM 2256 C C . LEU A 1 283 ? 40.155 19.860 119.226 1.00 18.11 275 LEU A C 1
ATOM 2257 O O . LEU A 1 283 ? 39.707 20.293 118.159 1.00 19.76 275 LEU A O 1
ATOM 2262 N N . ASN A 1 284 ? 39.559 18.902 119.941 1.00 20.51 276 ASN A N 1
ATOM 2263 C CA . ASN A 1 284 ? 38.254 18.366 119.574 1.00 19.55 276 ASN A CA 1
ATOM 2264 C C . ASN A 1 284 ? 37.265 19.484 119.266 1.00 22.33 276 ASN A C 1
ATOM 2265 O O . ASN A 1 284 ? 37.153 20.450 120.026 1.00 26.83 276 ASN A O 1
ATOM 2270 N N . PHE A 1 285 ? 36.544 19.347 118.154 1.00 21.20 277 PHE A N 1
ATOM 2271 C CA . PHE A 1 285 ? 35.436 20.247 117.835 1.00 26.26 277 PHE A CA 1
ATOM 2272 C C . PHE A 1 285 ? 34.207 19.446 117.437 1.00 31.18 277 PHE A C 1
ATOM 2273 O O . PHE A 1 285 ? 34.252 18.671 116.476 1.00 25.34 277 PHE A O 1
ATOM 2281 N N . THR A 1 286 ? 33.097 19.678 118.136 1.00 30.01 278 THR A N 1
ATOM 2282 C CA . THR A 1 286 ? 31.818 19.050 117.819 1.00 36.11 278 THR A CA 1
ATOM 2283 C C . THR A 1 286 ? 30.982 20.025 116.998 1.00 38.92 278 THR A C 1
ATOM 2284 O O . THR A 1 286 ? 30.658 21.119 117.470 1.00 38.23 278 THR A O 1
ATOM 2288 N N . ASP A 1 287 ? 30.663 19.642 115.769 1.00 37.59 279 ASP A N 1
ATOM 2289 C CA . ASP A 1 287 ? 29.869 20.497 114.895 1.00 42.30 279 ASP A CA 1
ATOM 2290 C C . ASP A 1 287 ? 28.432 20.556 115.397 1.00 47.78 279 ASP A C 1
ATOM 2291 O O . ASP A 1 287 ? 27.765 19.513 115.473 1.00 40.11 279 ASP A O 1
ATOM 2296 N N . PRO A 1 288 ? 27.917 21.735 115.753 1.00 49.07 280 PRO A N 1
ATOM 2297 C CA . PRO A 1 288 ? 26.566 21.802 116.334 1.00 54.68 280 PRO A CA 1
ATOM 2298 C C . PRO A 1 288 ? 25.466 21.359 115.387 1.00 54.96 280 PRO A C 1
ATOM 2299 O O . PRO A 1 288 ? 24.412 20.915 115.857 1.00 56.78 280 PRO A O 1
ATOM 2303 N N . ALA A 1 289 ? 25.679 21.448 114.072 1.00 55.22 281 ALA A N 1
ATOM 2304 C CA . ALA A 1 289 ? 24.639 21.071 113.119 1.00 62.58 281 ALA A CA 1
ATOM 2305 C C . ALA A 1 289 ? 24.466 19.560 113.025 1.00 65.42 281 ALA A C 1
ATOM 2306 O O . ALA A 1 289 ? 23.337 19.071 112.907 1.00 75.21 281 ALA A O 1
ATOM 2308 N N . THR A 1 290 ? 25.563 18.804 113.078 1.00 48.89 282 THR A N 1
ATOM 2309 C CA . THR A 1 290 ? 25.517 17.361 112.892 1.00 52.25 282 THR A CA 1
ATOM 2310 C C . THR A 1 290 ? 25.785 16.572 114.163 1.00 47.69 282 THR A C 1
ATOM 2311 O O . THR A 1 290 ? 25.521 15.365 114.189 1.00 54.18 282 THR A O 1
ATOM 2315 N N . GLY A 1 291 ? 26.311 17.209 115.208 1.00 43.34 283 GLY A N 1
ATOM 2316 C CA . GLY A 1 291 ? 26.687 16.504 116.412 1.00 39.86 283 GLY A CA 1
ATOM 2317 C C . GLY A 1 291 ? 27.912 15.626 116.280 1.00 43.20 283 GLY A C 1
ATOM 2318 O O . GLY A 1 291 ? 28.230 14.891 117.220 1.00 49.03 283 GLY A O 1
ATOM 2319 N N . ASN A 1 292 ? 28.605 15.672 115.147 1.00 49.11 284 ASN A N 1
ATOM 2320 C CA . ASN A 1 292 ? 29.792 14.858 114.930 1.00 48.30 284 ASN A CA 1
ATOM 2321 C C . ASN A 1 292 ? 31.035 15.606 115.393 1.00 35.59 284 ASN A C 1
ATOM 2322 O O . ASN A 1 292 ? 31.158 16.820 115.189 1.00 37.62 284 ASN A O 1
ATOM 2327 N N . THR A 1 293 ? 31.956 14.873 116.016 1.00 42.38 285 THR A N 1
ATOM 2328 C CA . THR A 1 293 ? 33.165 15.449 116.592 1.00 36.45 285 THR A CA 1
ATOM 2329 C C . THR A 1 293 ? 34.371 15.140 115.714 1.00 40.51 285 THR A C 1
ATOM 2330 O O . THR A 1 293 ? 34.614 13.977 115.369 1.00 38.00 285 THR A O 1
ATOM 2334 N N . SER A 1 294 ? 35.115 16.184 115.354 1.00 30.08 286 SER A N 1
ATOM 2335 C CA . SER A 1 294 ? 36.423 16.040 114.725 1.00 30.15 286 SER A CA 1
ATOM 2336 C C . SER A 1 294 ? 37.487 15.985 115.821 1.00 29.56 286 SER A C 1
ATOM 2337 O O . SER A 1 294 ? 37.608 16.919 116.624 1.00 24.58 286 SER A O 1
ATOM 2340 N N . ALA A 1 295 ? 38.253 14.891 115.863 1.00 24.99 287 ALA A N 1
ATOM 2341 C CA . ALA A 1 295 ? 39.257 14.719 116.907 1.00 24.71 287 ALA A CA 1
ATOM 2342 C C . ALA A 1 295 ? 40.443 15.642 116.655 1.00 22.85 287 ALA A C 1
ATOM 2343 O O . ALA A 1 295 ? 40.949 15.729 115.534 1.00 24.17 287 ALA A O 1
ATOM 2345 N N . GLY A 1 296 ? 40.877 16.344 117.694 1.00 17.57 288 GLY A N 1
ATOM 2346 C CA . GLY A 1 296 ? 41.965 17.287 117.538 1.00 17.69 288 GLY A CA 1
ATOM 2347 C C . GLY A 1 296 ? 43.343 16.635 117.622 1.00 17.15 288 GLY A C 1
ATOM 2348 O O . GLY A 1 296 ? 43.501 15.484 118.041 1.00 17.46 288 GLY A O 1
ATOM 2349 N N . TYR A 1 297 ? 44.353 17.408 117.209 1.00 15.26 289 TYR A N 1
ATOM 2350 C CA . TYR A 1 297 ? 45.742 16.995 117.407 1.00 14.93 289 TYR A CA 1
ATOM 2351 C C . TYR A 1 297 ? 45.992 16.585 118.853 1.00 17.47 289 TYR A C 1
ATOM 2352 O O . TYR A 1 297 ? 46.620 15.552 119.124 1.00 17.45 289 TYR A O 1
ATOM 2361 N N . ARG A 1 298 ? 45.500 17.388 119.806 1.00 14.42 290 ARG A N 1
ATOM 2362 C CA . ARG A 1 298 ? 45.749 17.089 121.215 1.00 16.67 290 ARG A CA 1
ATOM 2363 C C . ARG A 1 298 ? 45.199 15.716 121.592 1.00 17.70 290 ARG A C 1
ATOM 2364 O O . ARG A 1 298 ? 45.907 14.886 122.176 1.00 18.98 290 ARG A O 1
ATOM 2372 N N . GLU A 1 299 ? 43.947 15.450 121.243 1.00 16.15 291 GLU A N 1
ATOM 2373 C CA . GLU A 1 299 ? 43.315 14.204 121.647 1.00 16.07 291 GLU A CA 1
ATOM 2374 C C . GLU A 1 299 ? 43.853 13.009 120.871 1.00 21.69 291 GLU A C 1
ATOM 2375 O O . GLU A 1 299 ? 43.782 11.880 121.376 1.00 21.51 291 GLU A O 1
ATOM 2381 N N . GLU A 1 300 ? 44.403 13.235 119.675 1.00 18.08 292 GLU A N 1
ATOM 2382 C CA . GLU A 1 300 ? 45.047 12.171 118.911 1.00 17.16 292 GLU A CA 1
ATOM 2383 C C . GLU A 1 300 ? 46.448 11.859 119.414 1.00 20.36 292 GLU A C 1
ATOM 2384 O O . GLU A 1 300 ? 47.098 10.959 118.870 1.00 20.98 292 GLU A O 1
ATOM 2390 N N . GLY A 1 301 ? 46.930 12.551 120.440 1.00 16.43 293 GLY A N 1
ATOM 2391 C CA . GLY A 1 301 ? 48.208 12.216 121.037 1.00 17.45 293 GLY A CA 1
ATOM 2392 C C . GLY A 1 301 ? 49.396 13.016 120.552 1.00 17.32 293 GLY A C 1
ATOM 2393 O O . GLY A 1 301 ? 50.537 12.648 120.867 1.00 16.57 293 GLY A O 1
ATOM 2394 N N . TYR A 1 302 ? 49.175 14.104 119.814 1.00 1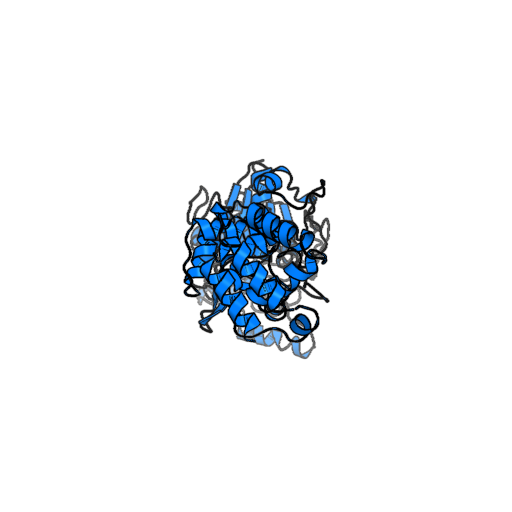7.06 294 TYR A N 1
ATOM 2395 C CA . TYR A 1 302 ? 50.291 14.961 119.421 1.00 16.39 294 TYR A CA 1
ATOM 2396 C C . TYR A 1 302 ? 50.727 15.801 120.612 1.00 19.12 294 TYR A C 1
ATOM 2397 O O . TYR A 1 302 ? 49.895 16.382 121.314 1.00 19.18 294 TYR A O 1
ATOM 2406 N N . LEU A 1 303 ? 52.027 15.805 120.885 1.00 15.42 295 LEU A N 1
ATOM 2407 C CA . LEU A 1 303 ? 52.559 16.576 121.993 1.00 15.14 295 LEU A CA 1
ATOM 2408 C C . LEU A 1 303 ? 52.587 18.046 121.582 1.00 16.57 295 LEU A C 1
ATOM 2409 O O . LEU A 1 303 ? 52.938 18.349 120.445 1.00 15.90 295 LEU A O 1
ATOM 2414 N N . PRO A 1 304 ? 52.161 18.973 122.449 1.00 15.43 296 PRO A N 1
ATOM 2415 C CA . PRO A 1 304 ? 52.052 20.370 121.997 1.00 17.11 296 PRO A CA 1
ATOM 2416 C C . PRO A 1 304 ? 53.372 20.965 121.534 1.00 14.99 296 PRO A C 1
ATOM 2417 O O . PRO A 1 304 ? 53.383 21.762 120.584 1.00 15.87 296 PRO A O 1
ATOM 2421 N N . GLU A 1 305 ? 54.490 20.594 122.162 1.00 17.25 297 GLU A N 1
ATOM 2422 C CA . GLU A 1 305 ? 55.787 21.094 121.727 1.00 16.59 297 GLU A CA 1
ATOM 2423 C C . GLU A 1 305 ? 56.135 20.596 120.334 1.00 17.84 297 GLU A C 1
ATOM 2424 O O . GLU A 1 305 ? 56.752 21.325 119.547 1.00 17.83 297 GLU A O 1
ATOM 2430 N N . ALA A 1 306 ? 55.760 19.349 120.023 1.00 16.09 298 ALA A N 1
ATOM 2431 C CA . ALA A 1 306 ? 56.016 18.808 118.689 1.00 14.44 298 ALA A CA 1
ATOM 2432 C C . ALA A 1 306 ? 55.074 19.419 117.669 1.00 15.50 298 ALA A C 1
ATOM 2433 O O . ALA A 1 306 ? 55.492 19.756 116.553 1.00 16.86 298 ALA A O 1
ATOM 2435 N N . PHE A 1 307 ? 53.804 19.563 118.044 1.00 15.08 299 PHE A N 1
ATOM 2436 C CA . PHE A 1 307 ? 52.814 20.191 117.178 1.00 16.98 299 PHE A CA 1
ATOM 2437 C C . PHE A 1 307 ? 53.239 21.596 116.759 1.00 17.85 299 PHE A C 1
ATOM 2438 O O . PHE A 1 307 ? 53.218 21.926 115.565 1.00 17.61 299 PHE A O 1
ATOM 2446 N N . ILE A 1 308 ? 53.616 22.443 117.725 1.00 17.65 300 ILE A N 1
ATOM 2447 C CA . ILE A 1 308 ? 53.906 23.828 117.365 1.00 16.86 300 ILE A CA 1
ATOM 2448 C C . ILE A 1 308 ? 55.253 23.945 116.646 1.00 15.84 300 ILE A C 1
ATOM 2449 O O . ILE A 1 308 ? 55.422 24.817 115.782 1.00 16.54 300 ILE A O 1
ATOM 2454 N N . ASN A 1 309 ? 56.203 23.041 116.923 1.00 16.04 301 ASN A N 1
ATOM 2455 C CA . ASN A 1 309 ? 57.433 22.983 116.134 1.00 15.57 301 ASN A CA 1
ATOM 2456 C C . ASN A 1 309 ? 57.109 22.680 114.667 1.00 14.88 301 ASN A C 1
ATOM 2457 O O . ASN A 1 309 ? 57.665 23.305 113.748 1.00 16.49 301 ASN A O 1
ATOM 2462 N N . MET A 1 310 ? 56.202 21.730 114.435 1.00 14.96 302 MET A N 1
ATOM 2463 C CA . MET A 1 310 ? 55.804 21.387 113.071 1.00 14.11 302 MET A CA 1
ATOM 2464 C C . MET A 1 310 ? 55.138 22.577 112.379 1.00 16.11 302 MET A C 1
ATOM 2465 O O . MET A 1 310 ? 55.463 22.914 111.229 1.00 16.25 302 MET A O 1
ATOM 2470 N N . VAL A 1 311 ? 54.218 23.241 113.081 1.00 15.21 303 VAL A N 1
ATOM 2471 C CA . VAL A 1 311 ? 53.490 24.353 112.469 1.00 13.93 303 VAL A CA 1
ATOM 2472 C C . VAL A 1 311 ? 54.437 25.489 112.114 1.00 14.18 303 VAL A C 1
ATOM 2473 O O . VAL A 1 311 ? 54.326 26.097 111.040 1.00 15.56 303 VAL A O 1
ATOM 2477 N N . ALA A 1 312 ? 55.404 25.777 112.992 1.00 15.94 304 ALA A N 1
ATOM 2478 C CA . ALA A 1 312 ? 56.351 26.859 112.740 1.00 14.86 304 ALA A CA 1
ATOM 2479 C C . ALA A 1 312 ? 57.104 26.666 111.438 1.00 14.73 304 ALA A C 1
ATOM 2480 O O . ALA A 1 312 ? 57.400 27.636 110.735 1.00 17.81 304 ALA A O 1
ATOM 2482 N N . MET A 1 313 ? 57.433 25.421 111.103 1.00 16.96 305 MET A N 1
ATOM 2483 C CA . MET A 1 313 ? 58.266 25.156 109.946 1.00 20.26 305 MET A CA 1
ATOM 2484 C C . MET A 1 313 ? 57.479 25.108 108.643 1.00 19.65 305 MET A C 1
ATOM 2485 O O . MET A 1 313 ? 58.067 24.798 107.602 1.00 21.33 305 MET A O 1
ATOM 2490 N N . LEU A 1 314 ? 56.176 25.407 108.675 1.00 19.83 306 LEU A N 1
ATOM 2491 C CA . LEU A 1 314 ? 55.375 25.536 107.451 1.00 20.15 306 LEU A CA 1
ATOM 2492 C C . LEU A 1 314 ? 55.629 26.913 106.840 1.00 21.43 306 LEU A C 1
ATOM 2493 O O . LEU A 1 314 ? 54.800 27.829 106.876 1.00 20.80 306 LEU A O 1
ATOM 2498 N N . GLY A 1 315 ? 56.801 27.048 106.218 1.00 23.39 307 GLY A N 1
ATOM 2499 C CA . GLY A 1 315 ? 57.154 28.262 105.515 1.00 31.26 307 GLY A CA 1
ATOM 2500 C C . GLY A 1 315 ? 58.205 29.107 106.191 1.00 31.39 307 GLY A C 1
ATOM 2501 O O . GLY A 1 315 ? 58.537 30.179 105.677 1.00 28.19 307 GLY A O 1
ATOM 2502 N N . TRP A 1 316 ? 58.738 28.674 107.327 1.00 22.67 308 TRP A N 1
ATOM 2503 C CA . TRP A 1 316 ? 59.850 29.358 107.964 1.00 21.41 308 TRP A CA 1
ATOM 2504 C C . TRP A 1 316 ? 60.948 28.333 108.154 1.00 30.90 308 TRP A C 1
ATOM 2505 O O . TRP A 1 316 ? 60.675 27.208 108.575 1.00 29.16 308 TRP A O 1
ATOM 2516 N N . SER A 1 317 ? 62.167 28.697 107.783 1.00 38.19 309 SER A N 1
ATOM 2517 C CA . SER A 1 317 ? 63.329 27.839 107.991 1.00 55.83 309 SER A CA 1
ATOM 2518 C C . SER A 1 317 ? 64.383 28.674 108.697 1.00 52.18 309 SER A C 1
ATOM 2519 O O . SER A 1 317 ? 64.946 29.603 108.081 1.00 57.87 309 SER A O 1
ATOM 2522 N N . PRO A 1 318 ? 64.651 28.411 109.973 1.00 47.74 310 PRO A N 1
ATOM 2523 C CA . PRO A 1 318 ? 65.705 29.149 110.672 1.00 53.88 310 PRO A CA 1
ATOM 2524 C C . PRO A 1 318 ? 67.036 29.008 109.949 1.00 50.62 310 PRO A C 1
ATOM 2525 O O . PRO A 1 318 ? 67.345 27.963 109.371 1.00 43.63 310 PRO A O 1
ATOM 2529 N N . ALA A 1 319 ? 67.823 30.088 109.983 1.00 51.27 311 ALA A N 1
ATOM 2530 C CA . ALA A 1 319 ? 69.062 30.133 109.213 1.00 53.87 311 ALA A CA 1
ATOM 2531 C C . ALA A 1 319 ? 70.029 29.025 109.611 1.00 52.24 311 ALA A C 1
ATOM 2532 O O . ALA A 1 319 ? 70.872 28.623 108.800 1.00 44.78 311 ALA A O 1
ATOM 2534 N N . ASP A 1 320 ? 69.924 28.512 110.838 1.00 53.43 312 ASP A N 1
ATOM 2535 C CA . ASP A 1 320 ? 70.848 27.492 111.318 1.00 51.15 312 ASP A CA 1
ATOM 2536 C C . ASP A 1 320 ? 70.476 26.082 110.871 1.00 51.84 312 ASP A C 1
ATOM 2537 O O . ASP A 1 320 ? 71.221 25.141 111.172 1.00 51.60 312 ASP A O 1
ATOM 2542 N N . ASN A 1 321 ? 69.350 25.915 110.174 1.00 44.01 313 ASN A N 1
ATOM 2543 C CA . ASN A 1 321 ? 68.903 24.621 109.655 1.00 43.34 313 ASN A CA 1
ATOM 2544 C C . ASN A 1 321 ? 68.663 23.601 110.764 1.00 37.93 313 ASN A C 1
ATOM 2545 O O . ASN A 1 321 ? 68.729 22.394 110.525 1.00 41.19 313 ASN A O 1
ATOM 2550 N N . LYS A 1 322 ? 68.388 24.070 111.975 1.00 34.09 314 LYS A N 1
ATOM 2551 C CA . LYS A 1 322 ? 68.062 23.198 113.094 1.00 30.64 314 LYS A CA 1
ATOM 2552 C C . LYS A 1 322 ? 66.549 23.010 113.145 1.00 33.16 314 LYS A C 1
ATOM 2553 O O . LYS A 1 322 ? 65.806 23.980 113.339 1.00 39.68 314 LYS A O 1
ATOM 2559 N N . GLU A 1 323 ? 66.096 21.767 112.975 1.00 28.00 315 GLU A N 1
ATOM 2560 C CA . GLU A 1 323 ? 64.661 21.518 112.840 1.00 24.63 315 GLU A CA 1
ATOM 2561 C C . GLU A 1 323 ? 63.948 21.465 114.184 1.00 24.32 315 GLU A C 1
ATOM 2562 O O . GLU A 1 323 ? 62.806 21.921 114.301 1.00 23.56 315 GLU A O 1
ATOM 2568 N N . ILE A 1 324 ? 64.576 20.862 115.187 1.00 25.47 316 ILE A N 1
ATOM 2569 C CA . ILE A 1 324 ? 63.966 20.698 116.500 1.00 21.21 316 ILE A CA 1
ATOM 2570 C C . ILE A 1 324 ? 64.323 21.928 117.325 1.00 25.68 316 ILE A C 1
ATOM 2571 O O . ILE A 1 324 ? 65.497 22.169 117.619 1.00 28.96 316 ILE A O 1
ATOM 2576 N N . VAL A 1 325 ? 63.313 22.714 117.684 1.00 22.70 317 VAL A N 1
ATOM 2577 C CA . VAL A 1 325 ? 63.514 23.943 118.447 1.00 24.00 317 VAL A CA 1
ATOM 2578 C C . VAL A 1 325 ? 62.372 24.100 119.441 1.00 20.85 317 VAL A C 1
ATOM 2579 O O . VAL A 1 325 ? 61.210 23.808 119.135 1.00 19.41 317 VAL A O 1
ATOM 2583 N N . SER A 1 326 ? 62.715 24.576 120.631 1.00 22.28 318 SER A N 1
ATOM 2584 C CA . SER A 1 326 ? 61.754 24.920 121.663 1.00 19.58 318 SER A CA 1
ATOM 2585 C C . SER A 1 326 ? 61.108 26.271 121.362 1.00 21.33 318 SER A C 1
ATOM 2586 O O . SER A 1 326 ? 61.582 27.047 120.529 1.00 20.84 318 SER A O 1
ATOM 2589 N N . MET A 1 327 ? 60.024 26.569 122.082 1.00 18.47 319 MET A N 1
ATOM 2590 C CA . MET A 1 327 ? 59.414 27.892 121.953 1.00 19.52 319 MET A CA 1
ATOM 2591 C C . MET A 1 327 ? 60.423 29.001 122.248 1.00 20.34 319 MET A C 1
ATOM 2592 O O . MET A 1 327 ? 60.460 30.012 121.540 1.00 20.83 319 MET A O 1
ATOM 2597 N N . ASP A 1 328 ? 61.241 28.843 123.297 1.00 23.41 320 ASP A N 1
ATOM 2598 C CA . ASP A 1 328 ? 62.228 29.876 123.605 1.00 23.78 320 ASP A CA 1
ATOM 2599 C C . ASP A 1 328 ? 63.241 30.041 122.478 1.00 22.97 320 ASP A C 1
ATOM 2600 O O . ASP A 1 328 ? 63.641 31.167 122.154 1.00 25.58 320 ASP A O 1
ATOM 2605 N N . GLU A 1 329 ? 63.676 28.933 121.873 1.00 22.26 321 GLU A N 1
ATOM 2606 C CA . GLU A 1 329 ? 64.607 29.029 120.750 1.00 21.92 321 GLU A CA 1
ATOM 2607 C C . GLU A 1 329 ? 63.956 29.700 119.542 1.00 22.36 321 GLU A C 1
ATOM 2608 O O . GLU A 1 329 ? 64.594 30.521 118.866 1.00 23.46 321 GLU A O 1
ATOM 2614 N N . MET A 1 330 ? 62.690 29.375 119.265 1.00 22.02 322 MET A N 1
ATOM 2615 C CA . MET A 1 330 ? 61.992 30.021 118.157 1.00 19.69 322 MET A CA 1
ATOM 2616 C C . MET A 1 330 ? 61.826 31.510 118.405 1.00 19.55 322 MET A C 1
ATOM 2617 O O . MET A 1 330 ? 61.990 32.315 117.482 1.00 21.91 322 MET A O 1
ATOM 2622 N N . ILE A 1 331 ? 61.496 31.901 119.642 1.00 19.32 323 ILE A N 1
ATOM 2623 C CA . ILE A 1 331 ? 61.416 33.327 119.967 1.00 18.68 323 ILE A CA 1
ATOM 2624 C C . ILE A 1 331 ? 62.741 34.022 119.683 1.00 21.33 323 ILE A C 1
ATOM 2625 O O . ILE A 1 331 ? 62.776 35.131 119.130 1.00 24.72 323 ILE A O 1
ATOM 2630 N N . LYS A 1 332 ? 63.852 33.385 120.047 1.00 23.55 324 LYS A N 1
ATOM 2631 C CA . LYS A 1 332 ? 65.146 34.040 119.899 1.00 28.88 324 LYS A CA 1
ATOM 2632 C C . LYS A 1 332 ? 65.516 34.252 118.433 1.00 28.49 324 LYS A C 1
ATOM 2633 O O . LYS A 1 332 ? 66.155 35.254 118.101 1.00 31.39 324 LYS A O 1
ATOM 2635 N N . GLU A 1 333 ? 65.121 33.349 117.532 1.00 25.45 325 GLU A N 1
ATOM 2636 C CA . GLU A 1 333 ? 65.636 33.432 116.173 1.00 31.21 325 GLU A CA 1
ATOM 2637 C C . GLU A 1 333 ? 64.588 33.759 115.119 1.00 29.84 325 GLU A C 1
ATOM 2638 O O . GLU A 1 333 ? 64.961 33.944 113.951 1.00 32.59 325 GLU A O 1
ATOM 2644 N N . PHE A 1 334 ? 63.312 33.878 115.488 1.00 24.81 326 PHE A N 1
ATOM 2645 C CA . PHE A 1 334 ? 62.282 34.149 114.490 1.00 20.57 326 PHE A CA 1
ATOM 2646 C C . PHE A 1 334 ? 62.519 35.488 113.808 1.00 25.04 326 PHE A C 1
ATOM 2647 O O . PHE A 1 334 ? 62.677 36.524 114.463 1.00 25.84 326 PHE A O 1
ATOM 2655 N N . ASP A 1 335 ? 62.534 35.458 112.480 1.00 24.85 327 ASP A N 1
ATOM 2656 C CA . ASP A 1 335 ? 62.705 36.646 111.654 1.00 26.00 327 ASP A CA 1
ATOM 2657 C C . ASP A 1 335 ? 61.602 36.618 110.609 1.00 24.65 327 ASP A C 1
ATOM 2658 O O . ASP A 1 335 ? 61.608 35.762 109.720 1.00 23.43 327 ASP A O 1
ATOM 2663 N N . LEU A 1 336 ? 60.647 37.540 110.736 1.00 23.38 328 LEU A N 1
ATOM 2664 C CA . LEU A 1 336 ? 59.515 37.581 109.822 1.00 23.83 328 LEU A CA 1
ATOM 2665 C C . LEU A 1 336 ? 59.969 37.777 108.382 1.00 26.87 328 LEU A C 1
ATOM 2666 O O . LEU A 1 336 ? 59.301 37.311 107.450 1.00 27.94 328 LEU A O 1
ATOM 2671 N N . ASN A 1 337 ? 61.115 38.434 108.182 1.00 28.38 329 ASN A N 1
ATOM 2672 C CA . ASN A 1 337 ? 61.648 38.640 106.839 1.00 27.32 329 ASN A CA 1
ATOM 2673 C C . ASN A 1 337 ? 62.191 37.356 106.226 1.00 32.78 329 ASN A C 1
ATOM 2674 O O . ASN A 1 337 ? 62.533 37.361 105.039 1.00 40.61 329 ASN A O 1
ATOM 2679 N N . LYS A 1 338 ? 62.283 36.272 107.002 1.00 29.61 330 LYS A N 1
ATOM 2680 C CA . LYS A 1 338 ? 62.728 34.966 106.536 1.00 27.94 330 LYS A CA 1
ATOM 2681 C C . LYS A 1 338 ? 61.580 34.002 106.255 1.00 33.71 330 LYS A C 1
ATOM 2682 O O . LYS A 1 338 ? 61.831 32.871 105.832 1.00 45.20 330 LYS A O 1
ATOM 2684 N N . VAL A 1 339 ? 60.335 34.406 106.503 1.00 23.81 331 VAL A N 1
ATOM 2685 C CA . VAL A 1 339 ? 59.191 33.573 106.151 1.00 22.43 331 VAL A CA 1
ATOM 2686 C C . VAL A 1 339 ? 59.020 33.575 104.636 1.00 23.01 331 VAL A C 1
ATOM 2687 O O . VAL A 1 339 ? 59.068 34.634 103.996 1.00 26.40 331 VAL A O 1
ATOM 2691 N N . HIS A 1 340 ? 58.813 32.390 104.057 1.00 24.41 332 HIS A N 1
ATOM 2692 C CA . HIS A 1 340 ? 58.779 32.253 102.606 1.00 24.07 332 HIS A CA 1
ATOM 2693 C C . HIS A 1 340 ? 57.499 32.832 102.017 1.00 22.73 332 HIS A C 1
ATOM 2694 O O . HIS A 1 340 ? 56.421 32.741 102.610 1.00 22.69 332 HIS A O 1
ATOM 2701 N N . LYS A 1 341 ? 57.640 33.451 100.839 1.00 23.67 333 LYS A N 1
ATOM 2702 C CA . LYS A 1 341 ? 56.487 33.857 100.045 1.00 26.36 333 LYS A CA 1
ATOM 2703 C C . LYS A 1 341 ? 55.788 32.657 99.413 1.00 22.21 333 LYS A C 1
ATOM 2704 O O . LYS A 1 341 ? 54.564 32.667 99.249 1.00 30.40 333 LYS A O 1
ATOM 2710 N N . ALA A 1 342 ? 56.540 31.619 99.066 1.00 23.32 334 ALA A N 1
ATOM 2711 C CA . ALA A 1 342 ? 55.940 30.434 98.467 1.00 29.59 334 ALA A CA 1
ATOM 2712 C C . ALA A 1 342 ? 55.117 29.667 99.499 1.00 27.60 334 ALA A C 1
ATOM 2713 O O . ALA A 1 342 ? 55.470 29.610 100.680 1.00 25.25 334 ALA A O 1
ATOM 2715 N N . GLY A 1 343 ? 54.008 29.084 99.049 1.00 26.79 335 GLY A N 1
ATOM 2716 C CA . GLY A 1 343 ? 53.244 28.207 99.922 1.00 25.03 335 GLY A CA 1
ATOM 2717 C C . GLY A 1 343 ? 54.042 26.984 100.330 1.00 23.49 335 GLY A C 1
ATOM 2718 O O . GLY A 1 343 ? 54.931 26.518 99.613 1.00 28.37 335 GLY A O 1
ATOM 2719 N N . ALA A 1 344 ? 53.709 26.462 101.509 1.00 21.98 336 ALA A N 1
ATOM 2720 C CA . ALA A 1 344 ? 54.348 25.277 102.069 1.00 23.02 336 ALA A CA 1
ATOM 2721 C C . ALA A 1 344 ? 53.338 24.138 102.083 1.00 22.07 336 ALA A C 1
ATOM 2722 O O . ALA A 1 344 ? 52.203 24.326 102.529 1.00 21.17 336 ALA A O 1
ATOM 2724 N N . ARG A 1 345 ? 53.746 22.963 101.608 1.00 27.43 337 ARG A N 1
ATOM 2725 C CA . ARG A 1 345 ? 52.874 21.791 101.642 1.00 24.46 337 ARG A CA 1
ATOM 2726 C C . ARG A 1 345 ? 52.794 21.216 103.049 1.00 24.03 337 ARG A C 1
ATOM 2727 O O . ARG A 1 345 ? 53.820 21.021 103.716 1.00 25.00 337 ARG A O 1
ATOM 2735 N N . PHE A 1 346 ? 51.578 20.918 103.495 1.00 20.20 338 PHE A N 1
ATOM 2736 C CA . PHE A 1 346 ? 51.446 20.180 104.742 1.00 20.16 338 PHE A CA 1
ATOM 2737 C C . PHE A 1 346 ? 51.972 18.759 104.560 1.00 18.55 338 PHE A C 1
ATOM 2738 O O . PHE A 1 346 ? 51.777 18.143 103.511 1.00 22.69 338 PHE A O 1
ATOM 2746 N N . SER A 1 347 ? 52.622 18.222 105.603 1.00 18.08 339 SER A N 1
ATOM 2747 C CA . SER A 1 347 ? 53.148 16.853 105.578 1.00 17.10 339 SER A CA 1
ATOM 2748 C C . SER A 1 347 ? 52.728 16.121 106.843 1.00 16.60 339 SER A C 1
ATOM 2749 O O . SER A 1 347 ? 53.204 16.437 107.938 1.00 16.40 339 SER A O 1
ATOM 2752 N N . ALA A 1 348 ? 51.850 15.131 106.695 1.00 20.62 340 ALA A N 1
ATOM 2753 C CA . ALA A 1 348 ? 51.520 14.286 107.829 1.00 18.58 340 ALA A CA 1
ATOM 2754 C C . ALA A 1 348 ? 52.747 13.504 108.294 1.00 16.81 340 ALA A C 1
ATOM 2755 O O . ALA A 1 348 ? 52.942 13.298 109.499 1.00 17.33 340 ALA A O 1
ATOM 2757 N N . GLU A 1 349 ? 53.594 13.090 107.343 1.00 18.70 341 GLU A N 1
ATOM 2758 C CA . GLU A 1 349 ? 54.839 12.396 107.673 1.00 17.70 341 GLU A CA 1
ATOM 2759 C C . GLU A 1 349 ? 55.688 13.230 108.620 1.00 17.04 341 GLU A C 1
ATOM 2760 O O . GLU A 1 349 ? 56.177 12.732 109.640 1.00 16.33 341 GLU A O 1
ATOM 2766 N N . LYS A 1 350 ? 55.870 14.509 108.287 1.00 17.66 342 LYS A N 1
ATOM 2767 C CA . LYS A 1 350 ? 56.674 15.396 109.122 1.00 16.15 342 LYS A CA 1
ATOM 2768 C C . LYS A 1 350 ? 56.031 15.615 110.481 1.00 16.46 342 LYS A C 1
ATOM 2769 O O . LYS A 1 350 ? 56.726 15.653 111.508 1.00 16.81 342 LYS A O 1
ATOM 2775 N N . ALA A 1 351 ? 54.701 15.737 110.527 1.00 14.89 343 ALA A N 1
ATOM 2776 C CA . ALA A 1 351 ? 54.049 15.920 111.822 1.00 13.93 343 ALA A CA 1
ATOM 2777 C C . ALA A 1 351 ? 54.276 14.713 112.723 1.00 14.49 343 ALA A C 1
ATOM 2778 O O . ALA A 1 351 ? 54.552 14.863 113.925 1.00 15.43 343 ALA A O 1
ATOM 2780 N N . LYS A 1 352 ? 54.201 13.507 112.153 1.00 15.01 344 LYS A N 1
ATOM 2781 C CA A LYS A 1 352 ? 54.432 12.318 112.961 0.47 15.19 344 LYS A CA 1
ATOM 2782 C CA B LYS A 1 352 ? 54.436 12.306 112.942 0.53 15.27 344 LYS A CA 1
ATOM 2783 C C . LYS A 1 352 ? 55.904 12.184 113.332 1.00 16.92 344 LYS A C 1
ATOM 2784 O O . LYS A 1 352 ? 56.224 11.759 114.448 1.00 15.72 344 LYS A O 1
ATOM 2795 N N . TRP A 1 353 ? 56.807 12.570 112.429 1.00 15.68 345 TRP A N 1
ATOM 2796 C CA . TRP A 1 353 ? 58.236 12.533 112.747 1.00 15.25 345 TRP A CA 1
ATOM 2797 C C . TRP A 1 353 ? 58.552 13.459 113.913 1.00 18.03 345 TRP A C 1
ATOM 2798 O O . TRP A 1 353 ? 59.270 13.071 114.837 1.00 15.21 345 TRP A O 1
ATOM 2809 N N . PHE A 1 354 ? 58.022 14.687 113.883 1.00 16.07 346 PHE A N 1
ATOM 2810 C CA . PHE A 1 354 ? 58.202 15.595 115.015 1.00 15.84 346 PHE A CA 1
ATOM 2811 C C . PHE A 1 354 ? 57.697 14.969 116.310 1.00 16.56 346 PHE A C 1
ATOM 2812 O O . PHE A 1 354 ? 58.361 15.074 117.352 1.00 14.66 346 PHE A O 1
ATOM 2820 N N . ASN A 1 355 ? 56.516 14.338 116.277 1.00 13.52 347 ASN A N 1
ATOM 2821 C CA . ASN A 1 355 ? 55.983 13.731 117.497 1.00 13.11 347 ASN A CA 1
ATOM 2822 C C . ASN A 1 355 ? 56.929 12.658 118.012 1.00 15.92 347 ASN A C 1
ATOM 2823 O O . ASN A 1 355 ? 57.219 12.594 119.214 1.00 15.79 347 ASN A O 1
ATOM 2828 N N . GLN A 1 356 ? 57.421 11.810 117.108 1.00 14.86 348 GLN A N 1
ATOM 2829 C CA . GLN A 1 356 ? 58.356 10.761 117.502 1.00 16.74 348 GLN A CA 1
ATOM 2830 C C . GLN A 1 356 ? 59.613 11.354 118.128 1.00 18.09 348 GLN A C 1
ATOM 2831 O O . GLN A 1 356 ? 60.108 10.853 119.146 1.00 19.69 348 GLN A O 1
ATOM 2837 N N . GLN A 1 357 ? 60.160 12.404 117.513 1.00 17.62 349 GLN A N 1
ATOM 2838 C CA . GLN A 1 357 ? 61.378 13.017 118.037 1.00 19.51 349 GLN A CA 1
ATOM 2839 C C . GLN A 1 357 ? 61.175 13.499 119.465 1.00 19.64 349 GLN A C 1
ATOM 2840 O O . GLN A 1 357 ? 62.041 13.295 120.325 1.00 21.18 349 GLN A O 1
ATOM 2846 N N . TYR A 1 358 ? 60.034 14.140 119.735 1.00 16.15 350 TYR A N 1
ATOM 2847 C CA . TYR A 1 358 ? 59.781 14.665 121.075 1.00 15.20 350 TYR A CA 1
ATOM 2848 C C . TYR A 1 358 ? 59.455 13.548 122.054 1.00 16.49 350 TYR A C 1
ATOM 2849 O O . TYR A 1 358 ? 59.895 13.593 123.210 1.00 18.98 350 TYR A O 1
ATOM 2858 N N . LEU A 1 359 ? 58.717 12.526 121.609 1.00 16.02 351 LEU A N 1
ATOM 2859 C CA . LEU A 1 359 ? 58.362 11.422 122.502 1.00 15.93 351 LEU A CA 1
ATOM 2860 C C . LEU A 1 359 ? 59.604 10.693 122.987 1.00 17.22 351 LEU A C 1
ATOM 2861 O O . LEU A 1 359 ? 59.714 10.352 124.178 1.00 17.35 351 LEU A O 1
ATOM 2866 N N . GLN A 1 360 ? 60.569 10.475 122.082 1.00 19.71 352 GLN A N 1
ATOM 2867 C CA . GLN A 1 360 ? 61.774 9.717 122.416 1.00 23.65 352 GLN A CA 1
ATOM 2868 C C . GLN A 1 360 ? 62.590 10.402 123.499 1.00 24.71 352 GLN A C 1
ATOM 2869 O O . GLN A 1 360 ? 63.342 9.733 124.223 1.00 27.56 352 GLN A O 1
ATOM 2875 N N . LEU A 1 361 ? 62.468 11.724 123.620 1.00 21.70 353 LEU A N 1
ATOM 2876 C CA . LEU A 1 361 ? 63.228 12.502 124.585 1.00 25.74 353 LEU A CA 1
ATOM 2877 C C . LEU A 1 361 ? 62.503 12.692 125.912 1.00 25.64 353 LEU A C 1
ATOM 2878 O O . LEU A 1 361 ? 63.127 13.142 126.878 1.00 28.96 353 LEU A O 1
ATOM 2883 N N . MET A 1 362 ? 61.213 12.371 125.985 1.00 21.68 354 MET A N 1
ATOM 2884 C CA . MET A 1 362 ? 60.501 12.399 127.260 1.00 20.26 354 MET A CA 1
ATOM 2885 C C . MET A 1 362 ? 61.033 11.317 128.190 1.00 19.07 354 MET A C 1
ATOM 2886 O O . MET A 1 362 ? 61.401 10.228 127.758 1.00 20.97 354 MET A O 1
ATOM 2891 N N . SER A 1 363 ? 61.059 11.623 129.488 1.00 18.94 355 SER A N 1
ATOM 2892 C CA . SER A 1 363 ? 61.380 10.595 130.467 1.00 18.64 355 SER A CA 1
ATOM 2893 C C . SER A 1 363 ? 60.272 9.547 130.519 1.00 16.93 355 SER A C 1
ATOM 2894 O O . SER A 1 363 ? 59.118 9.799 130.149 1.00 18.03 355 SER A O 1
ATOM 2897 N N . ASN A 1 364 ? 60.635 8.363 131.009 1.00 16.04 356 ASN A N 1
ATOM 2898 C CA . ASN A 1 364 ? 59.634 7.320 131.199 1.00 15.26 356 ASN A CA 1
ATOM 2899 C C . ASN A 1 364 ? 58.549 7.799 132.154 1.00 16.46 356 ASN A C 1
ATOM 2900 O O . ASN A 1 364 ? 57.357 7.558 131.924 1.00 17.07 356 ASN A O 1
ATOM 2905 N N . GLU A 1 365 ? 58.943 8.521 133.214 1.00 18.17 357 GLU A N 1
ATOM 2906 C CA . GLU A 1 365 ? 57.957 9.051 134.150 1.00 20.90 357 GLU A CA 1
ATOM 2907 C C . GLU A 1 365 ? 57.006 10.045 133.493 1.00 20.28 357 GLU A C 1
ATOM 2908 O O . GLU A 1 365 ? 55.822 10.087 133.844 1.00 21.76 357 GLU A O 1
ATOM 2914 N N . ALA A 1 366 ? 57.503 10.876 132.565 1.00 17.26 358 ALA A N 1
ATOM 2915 C CA . ALA A 1 366 ? 56.636 11.843 131.899 1.00 19.55 358 ALA A CA 1
ATOM 2916 C C . ALA A 1 366 ? 55.590 11.156 131.020 1.00 19.07 358 ALA A C 1
ATOM 2917 O O . ALA A 1 366 ? 54.481 11.681 130.857 1.00 19.27 358 ALA A O 1
ATOM 2919 N N . ILE A 1 367 ? 55.924 9.986 130.471 1.00 16.82 359 ILE A N 1
ATOM 2920 C CA . ILE A 1 367 ? 55.015 9.220 129.622 1.00 18.00 359 ILE A CA 1
ATOM 2921 C C . ILE A 1 367 ? 54.009 8.423 130.451 1.00 17.21 359 ILE A C 1
ATOM 2922 O O . ILE A 1 367 ? 52.899 8.139 129.980 1.00 17.27 359 ILE A O 1
ATOM 2927 N N . LEU A 1 368 ? 54.364 8.053 131.681 1.00 16.18 360 LEU A N 1
ATOM 2928 C CA . LEU A 1 368 ? 53.548 7.123 132.467 1.00 15.34 360 LEU A CA 1
ATOM 2929 C C . LEU A 1 368 ? 52.084 7.527 132.616 1.00 17.21 360 LEU A C 1
ATOM 2930 O O . LEU A 1 368 ? 51.216 6.651 132.468 1.00 18.80 360 LEU A O 1
ATOM 2935 N N . PRO A 1 369 ? 51.736 8.780 132.924 1.00 18.97 361 PRO A N 1
ATOM 2936 C CA . PRO A 1 369 ? 50.304 9.089 133.117 1.00 22.09 361 PRO A CA 1
ATOM 2937 C C . PRO A 1 369 ? 49.453 8.796 131.891 1.00 19.04 361 PRO A C 1
ATOM 2938 O O . PRO A 1 369 ? 48.399 8.165 132.025 1.00 21.33 361 PRO A O 1
ATOM 2942 N N . GLU A 1 370 ? 49.886 9.223 130.702 1.00 19.94 362 GLU A N 1
ATOM 2943 C CA . GLU A 1 370 ? 49.103 8.916 129.511 1.00 19.62 362 GLU A CA 1
ATOM 2944 C C . GLU A 1 370 ? 49.123 7.422 129.214 1.00 19.65 362 GLU A C 1
ATOM 2945 O O . GLU A 1 370 ? 48.105 6.854 128.801 1.00 18.26 362 GLU A O 1
ATOM 2951 N N . PHE A 1 371 ? 50.260 6.759 129.440 1.00 18.29 363 PHE A N 1
ATOM 2952 C CA . PHE A 1 371 ? 50.312 5.322 129.203 1.00 16.92 363 PHE A CA 1
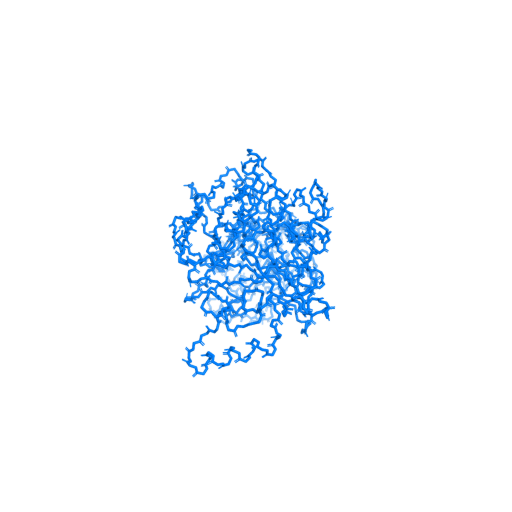ATOM 2953 C C . PHE A 1 371 ? 49.328 4.583 130.104 1.00 18.47 363 PHE A C 1
ATOM 2954 O O . PHE A 1 371 ? 48.626 3.670 129.653 1.00 18.03 363 PHE A O 1
ATOM 2962 N N . LYS A 1 372 ? 49.262 4.964 131.384 1.00 19.16 364 LYS A N 1
ATOM 2963 C CA . LYS A 1 372 ? 48.319 4.315 132.288 1.00 19.07 364 LYS A CA 1
ATOM 2964 C C . LYS A 1 372 ? 46.878 4.567 131.871 1.00 21.21 364 LYS A C 1
ATOM 2965 O O . LYS A 1 372 ? 46.011 3.711 132.098 1.00 22.52 364 LYS A O 1
ATOM 2971 N N . LYS A 1 373 ? 46.604 5.742 131.301 1.00 21.37 365 LYS A N 1
ATOM 2972 C CA . LYS A 1 373 ? 45.275 6.038 130.780 1.00 23.70 365 LYS A CA 1
ATOM 2973 C C . LYS A 1 373 ? 44.935 5.107 129.621 1.00 26.72 365 LYS A C 1
ATOM 2974 O O . LYS A 1 373 ? 43.831 4.553 129.560 1.00 24.86 365 LYS A O 1
ATOM 2980 N N . VAL A 1 374 ? 45.887 4.890 128.710 1.00 23.16 366 VAL A N 1
ATOM 2981 C CA . VAL A 1 374 ? 45.639 3.955 127.610 1.00 23.22 366 VAL A CA 1
ATOM 2982 C C . VAL A 1 374 ? 45.390 2.547 128.144 1.00 22.98 366 VAL A C 1
ATOM 2983 O O . VAL A 1 374 ? 44.466 1.851 127.698 1.00 23.46 366 VAL A O 1
ATOM 2987 N N . LEU A 1 375 ? 46.191 2.106 129.124 1.00 18.72 367 LEU A N 1
ATOM 2988 C CA . LEU A 1 375 ? 45.988 0.779 129.689 1.00 20.95 367 LEU A CA 1
ATOM 2989 C C . LEU A 1 375 ? 44.597 0.655 130.298 1.00 24.30 367 LEU A C 1
ATOM 2990 O O . LEU A 1 375 ? 43.891 -0.337 130.070 1.00 23.88 367 LEU A O 1
ATOM 2995 N N . ALA A 1 376 ? 44.184 1.662 131.070 1.00 24.81 368 ALA A N 1
ATOM 2996 C CA . ALA A 1 376 ? 42.872 1.609 131.708 1.00 28.52 368 ALA A CA 1
ATOM 2997 C C . ALA A 1 376 ? 41.757 1.539 130.669 1.00 28.24 368 ALA A C 1
ATOM 2998 O O . ALA A 1 376 ? 40.787 0.788 130.842 1.00 31.80 368 ALA A O 1
ATOM 3000 N N . GLU A 1 377 ? 41.896 2.287 129.568 1.00 29.36 369 GLU A N 1
ATOM 3001 C CA . GLU A 1 377 ? 40.905 2.243 128.494 1.00 32.99 369 GLU A CA 1
ATOM 3002 C C . GLU A 1 377 ? 40.812 0.863 127.857 1.00 32.49 369 GLU A C 1
ATOM 3003 O O . GLU A 1 377 ? 39.768 0.522 127.288 1.00 34.33 369 GLU A O 1
ATOM 3009 N N . ASN A 1 378 ? 41.870 0.061 127.946 1.00 25.91 370 ASN A N 1
ATOM 3010 C CA . ASN A 1 378 ? 41.893 -1.291 127.412 1.00 26.98 370 ASN A CA 1
ATOM 3011 C C . ASN A 1 378 ? 41.749 -2.356 128.496 1.00 27.56 370 ASN A C 1
ATOM 3012 O O . ASN A 1 378 ? 42.086 -3.523 128.259 1.00 33.17 370 ASN A O 1
ATOM 3017 N N . ASN A 1 379 ? 41.271 -1.965 129.683 1.00 29.37 371 ASN A N 1
ATOM 3018 C CA A ASN A 1 379 ? 41.019 -2.885 130.797 0.47 31.93 371 ASN A CA 1
ATOM 3019 C CA B ASN A 1 379 ? 41.013 -2.899 130.781 0.53 32.11 371 ASN A CA 1
ATOM 3020 C C . ASN A 1 379 ? 42.266 -3.692 131.153 1.00 31.09 371 ASN A C 1
ATOM 3021 O O . ASN A 1 379 ? 42.206 -4.891 131.421 1.00 34.51 371 ASN A O 1
ATOM 3030 N N . VAL A 1 380 ? 43.414 -3.020 131.165 1.00 25.87 372 VAL A N 1
ATOM 3031 C CA . VAL A 1 380 ? 44.679 -3.638 131.541 1.00 31.01 372 VAL A CA 1
ATOM 3032 C C . VAL A 1 380 ? 45.232 -2.894 132.747 1.00 26.13 372 VAL A C 1
ATOM 3033 O O . VAL A 1 380 ? 45.148 -1.664 132.818 1.00 28.09 372 VAL A O 1
ATOM 3037 N N . GLU A 1 381 ? 45.789 -3.643 133.699 1.00 27.96 373 GLU A N 1
ATOM 3038 C CA . GLU A 1 381 ? 46.426 -3.058 134.871 1.00 36.10 373 GLU A CA 1
ATOM 3039 C C . GLU A 1 381 ? 47.789 -3.702 135.064 1.00 35.21 373 GLU A C 1
ATOM 3040 O O . GLU A 1 381 ? 47.914 -4.927 134.985 1.00 39.29 373 GLU A O 1
ATOM 3042 N N . VAL A 1 382 ? 48.809 -2.879 135.321 1.00 24.87 374 VAL A N 1
ATOM 3043 C CA . VAL A 1 382 ? 50.141 -3.376 135.627 1.00 25.13 374 VAL A CA 1
ATOM 3044 C C . VAL A 1 382 ? 50.753 -2.449 136.674 1.00 19.35 374 VAL A C 1
ATOM 3045 O O . VAL A 1 382 ? 50.301 -1.320 136.869 1.00 24.64 374 VAL A O 1
ATOM 3049 N N . SER A 1 383 ? 51.759 -2.961 137.384 1.00 21.31 375 SER A N 1
ATOM 3050 C CA . SER A 1 383 ? 52.455 -2.132 138.361 1.00 18.69 375 SER A CA 1
ATOM 3051 C C . SER A 1 383 ? 53.154 -0.973 137.667 1.00 20.39 375 SER A C 1
ATOM 3052 O O . SER A 1 383 ? 53.525 -1.065 136.497 1.00 20.35 375 SER A O 1
ATOM 3055 N N . ASP A 1 384 ? 53.331 0.131 138.400 1.00 21.23 376 ASP A N 1
ATOM 3056 C CA . ASP A 1 384 ? 54.076 1.256 137.840 1.00 17.68 376 ASP A CA 1
ATOM 3057 C C . ASP A 1 384 ? 55.506 0.849 137.499 1.00 18.95 376 ASP A C 1
ATOM 3058 O O . ASP A 1 384 ? 56.073 1.323 136.505 1.00 18.14 376 ASP A O 1
ATOM 3063 N N . GLU A 1 385 ? 56.119 -0.002 138.325 1.00 19.83 377 GLU A N 1
ATOM 3064 C CA . GLU A 1 385 ? 57.449 -0.526 138.025 1.00 17.73 377 GLU A CA 1
ATOM 3065 C C . GLU A 1 385 ? 57.501 -1.174 136.650 1.00 20.58 377 GLU A C 1
ATOM 3066 O O . GLU A 1 385 ? 58.395 -0.880 135.848 1.00 18.99 377 GLU A O 1
ATOM 3072 N N . LYS A 1 386 ? 56.555 -2.074 136.364 1.00 18.68 378 LYS A N 1
ATOM 3073 C CA . LYS A 1 386 ? 56.560 -2.733 135.060 1.00 18.98 378 LYS A CA 1
ATOM 3074 C C . LYS A 1 386 ? 56.205 -1.759 133.948 1.00 16.91 378 LYS A C 1
ATOM 3075 O O . LYS A 1 386 ? 56.801 -1.817 132.867 1.00 18.37 378 LYS A O 1
ATOM 3081 N N . ALA A 1 387 ? 55.263 -0.845 134.199 1.00 16.43 379 ALA A N 1
ATOM 3082 C CA . ALA A 1 387 ? 54.883 0.119 133.169 1.00 15.94 379 ALA A CA 1
ATOM 3083 C C . ALA A 1 387 ? 56.069 0.970 132.740 1.00 18.14 379 ALA A C 1
ATOM 3084 O O . ALA A 1 387 ? 56.262 1.211 131.544 1.00 16.50 379 ALA A O 1
ATOM 3086 N N . LEU A 1 388 ? 56.864 1.456 133.699 1.00 16.76 380 LEU A N 1
ATOM 3087 C CA . LEU A 1 388 ? 58.022 2.276 133.341 1.00 15.18 380 LEU A CA 1
ATOM 3088 C C . LEU A 1 388 ? 59.033 1.478 132.530 1.00 20.67 380 LEU A C 1
ATOM 3089 O O . LEU A 1 388 ? 59.634 2.007 131.589 1.00 19.64 380 LEU A O 1
ATOM 3094 N N . LYS A 1 389 ? 59.236 0.207 132.878 1.00 18.74 381 LYS A N 1
ATOM 3095 C CA . LYS A 1 389 ? 60.165 -0.623 132.122 1.00 19.56 381 LYS A CA 1
ATOM 3096 C C . LYS A 1 389 ? 59.651 -0.872 130.707 1.00 18.72 381 LYS A C 1
ATOM 3097 O O . LYS A 1 389 ? 60.431 -0.848 129.746 1.00 21.62 381 LYS A O 1
ATOM 3103 N N . ILE A 1 390 ? 58.342 -1.091 130.558 1.00 18.28 382 ILE A N 1
ATOM 3104 C CA . ILE A 1 390 ? 57.765 -1.278 129.226 1.00 18.76 382 ILE A CA 1
ATOM 3105 C C . ILE A 1 390 ? 57.931 -0.006 128.396 1.00 19.15 382 ILE A C 1
ATOM 3106 O O . ILE A 1 390 ? 58.334 -0.057 127.226 1.00 18.76 382 ILE A O 1
ATOM 3111 N N . ILE A 1 391 ? 57.662 1.158 129.000 1.00 16.54 383 ILE A N 1
ATOM 3112 C CA . ILE A 1 391 ? 57.856 2.428 128.298 1.00 13.99 383 ILE A CA 1
ATOM 3113 C C . ILE A 1 391 ? 59.301 2.555 127.829 1.00 18.59 383 ILE A C 1
ATOM 3114 O O . ILE A 1 391 ? 59.565 2.920 126.675 1.00 18.03 383 ILE A O 1
ATOM 3119 N N . GLY A 1 392 ? 60.259 2.229 128.707 1.00 20.38 384 GLY A N 1
ATOM 3120 C CA . GLY A 1 392 ? 61.661 2.323 128.322 1.00 21.72 384 GLY A CA 1
ATOM 3121 C C . GLY A 1 392 ? 62.020 1.410 127.161 1.00 21.57 384 GLY A C 1
ATOM 3122 O O . GLY A 1 392 ? 62.834 1.771 126.307 1.00 22.75 384 GLY A O 1
ATOM 3123 N N . LEU A 1 393 ? 61.420 0.217 127.117 1.00 20.24 385 LEU A N 1
ATOM 3124 C CA . LEU A 1 393 ? 61.691 -0.756 126.067 1.00 22.06 385 LEU A CA 1
ATOM 3125 C C . LEU A 1 393 ? 61.029 -0.391 124.751 1.00 24.30 385 LEU A C 1
ATOM 3126 O O . LEU A 1 393 ? 61.468 -0.867 123.694 1.00 29.64 385 LEU A O 1
ATOM 3131 N N . MET A 1 394 ? 59.985 0.436 124.783 1.00 19.22 386 MET A N 1
ATOM 3132 C CA . MET A 1 394 ? 59.156 0.641 123.602 1.00 20.11 386 MET A CA 1
ATOM 3133 C C . MET A 1 394 ? 59.189 2.048 123.034 1.00 21.15 386 MET A C 1
ATOM 3134 O O . MET A 1 394 ? 58.834 2.224 121.859 1.00 19.17 386 MET A O 1
ATOM 3139 N N . LYS A 1 395 ? 59.575 3.058 123.815 1.00 18.09 387 LYS A N 1
ATOM 3140 C CA . LYS A 1 395 ? 59.320 4.424 123.364 1.00 18.24 387 LYS A CA 1
ATOM 3141 C C . LYS A 1 395 ? 60.172 4.817 122.165 1.00 20.71 387 LYS A C 1
ATOM 3142 O O . LYS A 1 395 ? 59.765 5.708 121.416 1.00 23.24 387 LYS A O 1
ATOM 3148 N N . GLU A 1 396 ? 61.321 4.162 121.952 1.00 18.45 388 GLU A N 1
ATOM 3149 C CA . GLU A 1 396 ? 62.188 4.549 120.838 1.00 23.60 388 GLU A CA 1
ATOM 3150 C C . GLU A 1 396 ? 61.522 4.292 119.492 1.00 25.47 388 GLU A C 1
ATOM 3151 O O . GLU A 1 396 ? 61.839 4.968 118.505 1.00 31.88 388 GLU A O 1
ATOM 3153 N N . ARG A 1 397 ? 60.607 3.332 119.429 1.00 20.10 389 ARG A N 1
ATOM 3154 C CA . ARG A 1 397 ? 59.920 3.003 118.184 1.00 22.29 389 ARG A CA 1
ATOM 3155 C C . ARG A 1 397 ? 58.541 3.638 118.048 1.00 26.25 389 ARG A C 1
ATOM 3156 O O . ARG A 1 397 ? 57.978 3.627 116.947 1.00 32.74 389 ARG A O 1
ATOM 3158 N N . ALA A 1 398 ? 57.996 4.196 119.120 1.00 18.15 390 ALA A N 1
ATOM 3159 C CA . ALA A 1 398 ? 56.642 4.729 119.132 1.00 18.25 390 ALA A CA 1
ATOM 3160 C C . ALA A 1 398 ? 56.574 6.109 118.497 1.00 17.27 390 ALA A C 1
ATOM 3161 O O . ALA A 1 398 ? 57.506 6.917 118.596 1.00 18.70 390 ALA A O 1
ATOM 3163 N N . THR A 1 399 ? 55.442 6.378 117.849 1.00 14.48 391 THR A N 1
ATOM 3164 C CA . THR A 1 399 ? 55.123 7.717 117.373 1.00 17.51 391 THR A CA 1
ATOM 3165 C C . THR A 1 399 ? 54.166 8.437 118.310 1.00 16.69 391 THR A C 1
ATOM 3166 O O . THR A 1 399 ? 54.241 9.664 118.445 1.00 16.44 391 THR A O 1
ATOM 3170 N N . PHE A 1 400 ? 53.300 7.678 118.982 1.00 15.27 392 PHE A N 1
ATOM 3171 C CA . PHE A 1 400 ? 52.340 8.165 119.961 1.00 14.68 392 PHE A CA 1
ATOM 3172 C C . PHE A 1 400 ? 52.418 7.257 121.176 1.00 15.00 392 PHE A C 1
ATOM 3173 O O . PHE A 1 400 ? 52.729 6.071 121.038 1.00 16.54 392 PHE A O 1
ATOM 3181 N N . VAL A 1 401 ? 52.096 7.801 122.358 1.00 16.27 393 VAL A N 1
ATOM 3182 C CA . VAL A 1 401 ? 52.148 6.987 123.577 1.00 15.57 393 VAL A CA 1
ATOM 3183 C C . VAL A 1 401 ? 51.280 5.737 123.446 1.00 16.62 393 VAL A C 1
ATOM 3184 O O . VAL A 1 401 ? 51.665 4.653 123.907 1.00 15.96 393 VAL A O 1
ATOM 3188 N N . LYS A 1 402 ? 50.118 5.843 122.782 1.00 15.52 394 LYS A N 1
ATOM 3189 C CA A LYS A 1 402 ? 49.235 4.683 122.665 0.62 16.96 394 LYS A CA 1
ATOM 3190 C CA B LYS A 1 402 ? 49.239 4.683 122.669 0.38 16.72 394 LYS A CA 1
ATOM 3191 C C . LYS A 1 402 ? 49.900 3.527 121.921 1.00 15.78 394 LYS A C 1
ATOM 3192 O O . LYS A 1 402 ? 49.526 2.367 122.130 1.00 17.52 394 LYS A O 1
ATOM 3203 N N . ASP A 1 403 ? 50.884 3.819 121.051 1.00 17.23 395 ASP A N 1
ATOM 3204 C CA . ASP A 1 403 ? 51.590 2.763 120.319 1.00 15.82 395 ASP A CA 1
ATOM 3205 C C . ASP A 1 403 ? 52.301 1.810 121.271 1.00 16.62 395 ASP A C 1
ATOM 3206 O O . ASP A 1 403 ? 52.496 0.635 120.940 1.00 18.32 395 ASP A O 1
ATOM 3211 N N . ILE A 1 404 ? 52.731 2.309 122.436 1.00 15.59 396 ILE A N 1
ATOM 3212 C CA . ILE A 1 404 ? 53.433 1.464 123.397 1.00 17.36 396 ILE A CA 1
ATOM 3213 C C . ILE A 1 404 ? 52.544 0.315 123.872 1.00 19.07 396 ILE A C 1
ATOM 3214 O O . ILE A 1 404 ? 53.031 -0.800 124.118 1.00 21.35 396 ILE A O 1
ATOM 3219 N N . TYR A 1 405 ? 51.235 0.547 123.985 1.00 17.87 397 TYR A N 1
ATOM 3220 C CA . TYR A 1 405 ? 50.322 -0.564 124.239 1.00 17.59 397 TYR A CA 1
ATOM 3221 C C . TYR A 1 405 ? 49.950 -1.301 122.955 1.00 17.23 397 TYR A C 1
ATOM 3222 O O . TYR A 1 405 ? 50.045 -2.532 122.883 1.00 18.57 397 TYR A O 1
ATOM 3231 N N . ASN A 1 406 ? 49.510 -0.569 121.936 1.00 17.77 398 ASN A N 1
ATOM 3232 C CA . ASN A 1 406 ? 48.923 -1.238 120.779 1.00 17.28 398 ASN A CA 1
ATOM 3233 C C . ASN A 1 406 ? 49.929 -2.126 120.064 1.00 20.19 398 ASN A C 1
ATOM 3234 O O . ASN A 1 406 ? 49.547 -3.153 119.493 1.00 21.51 398 ASN A O 1
ATOM 3239 N N . ASP A 1 407 ? 51.209 -1.753 120.086 1.00 18.49 399 ASP A N 1
ATOM 3240 C CA . ASP A 1 407 ? 52.266 -2.556 119.497 1.00 18.93 399 ASP A CA 1
ATOM 3241 C C . ASP A 1 407 ? 52.975 -3.427 120.516 1.00 20.44 399 ASP A C 1
ATOM 3242 O O . ASP A 1 407 ? 53.952 -4.091 120.165 1.00 22.97 399 ASP A O 1
ATOM 3247 N N . GLY A 1 408 ? 52.510 -3.435 121.763 1.00 18.85 400 GLY A N 1
ATOM 3248 C CA . GLY A 1 408 ? 53.114 -4.250 122.804 1.00 20.27 400 GLY A CA 1
ATOM 3249 C C . GLY A 1 408 ? 52.099 -5.085 123.557 1.00 20.84 400 GLY A C 1
ATOM 3250 O O . GLY A 1 408 ? 52.225 -5.291 124.774 1.00 20.53 400 GLY A O 1
ATOM 3251 N N . LYS A 1 409 ? 51.096 -5.601 122.842 1.00 20.32 401 LYS A N 1
ATOM 3252 C CA . LYS A 1 409 ? 50.031 -6.316 123.532 1.00 22.66 401 LYS A CA 1
ATOM 3253 C C . LYS A 1 409 ? 50.528 -7.608 124.164 1.00 25.23 401 LYS A C 1
ATOM 3254 O O . LYS A 1 409 ? 49.931 -8.068 125.144 1.00 24.09 401 LYS A O 1
ATOM 3260 N N . PHE A 1 410 ? 51.633 -8.168 123.660 1.00 20.56 402 PHE A N 1
ATOM 3261 C CA . PHE A 1 410 ? 52.234 -9.374 124.231 1.00 21.22 402 PHE A CA 1
ATOM 3262 C C . PHE A 1 410 ? 52.764 -9.173 125.642 1.00 25.26 402 PHE A C 1
ATOM 3263 O O . PHE A 1 410 ? 53.053 -10.165 126.314 1.00 26.01 402 PHE A O 1
ATOM 3271 N N . PHE A 1 411 ? 52.908 -7.932 126.115 1.00 20.58 403 PHE A N 1
ATOM 3272 C CA . PHE A 1 411 ? 53.278 -7.745 127.513 1.00 21.01 403 PHE A CA 1
ATOM 3273 C C . PHE A 1 411 ? 52.134 -8.095 128.445 1.00 26.64 403 PHE A C 1
ATOM 3274 O O . PHE A 1 411 ? 52.370 -8.391 129.623 1.00 27.10 403 PHE A O 1
ATOM 3282 N N . PHE A 1 412 ? 50.904 -8.068 127.941 1.00 24.69 404 PHE A N 1
ATOM 3283 C CA . PHE A 1 412 ? 49.709 -8.180 128.760 1.00 26.46 404 PHE A CA 1
ATOM 3284 C C . PHE A 1 412 ? 48.809 -9.348 128.385 1.00 34.63 404 PHE A C 1
ATOM 3285 O O . PHE A 1 412 ? 47.955 -9.726 129.196 1.00 36.57 404 PHE A O 1
ATOM 3293 N N . HIS A 1 413 ? 48.978 -9.931 127.198 1.00 28.85 405 HIS A N 1
ATOM 3294 C CA . HIS A 1 413 ? 48.102 -10.988 126.697 1.00 33.04 405 HIS A CA 1
ATOM 3295 C C . HIS A 1 413 ? 48.940 -12.081 126.053 1.00 38.45 405 HIS A C 1
ATOM 3296 O O . HIS A 1 413 ? 49.845 -11.786 125.267 1.00 31.37 405 HIS A O 1
ATOM 3303 N N . ALA A 1 414 ? 48.623 -13.346 126.365 1.00 30.31 406 ALA A N 1
ATOM 3304 C CA . ALA A 1 414 ? 49.320 -14.453 125.731 1.00 35.79 406 ALA A CA 1
ATOM 3305 C C . ALA A 1 414 ? 48.837 -14.642 124.294 1.00 33.04 406 ALA A C 1
ATOM 3306 O O . ALA A 1 414 ? 47.684 -14.342 123.972 1.00 37.34 406 ALA A O 1
ATOM 3308 N N . PRO A 1 415 ? 49.699 -15.139 123.406 1.00 37.04 407 PRO A N 1
ATOM 3309 C CA . PRO A 1 415 ? 49.247 -15.438 122.044 1.00 46.04 407 PRO A CA 1
ATOM 3310 C C . PRO A 1 415 ? 48.272 -16.606 122.040 1.00 42.70 407 PRO A C 1
ATOM 3311 O O . PRO A 1 415 ? 48.451 -17.594 122.758 1.00 47.45 407 PRO A O 1
ATOM 3315 N N . GLU A 1 416 ? 47.230 -16.481 121.220 1.00 51.86 408 GLU A N 1
ATOM 3316 C CA . GLU A 1 416 ? 46.254 -17.552 121.061 1.00 62.87 408 GLU A CA 1
ATOM 3317 C C . GLU A 1 416 ? 46.562 -18.436 119.857 1.00 74.34 408 GLU A C 1
ATOM 3318 O O . GLU A 1 416 ? 46.335 -19.650 119.907 1.00 76.99 408 GLU A O 1
ATOM 3324 N N . SER A 1 417 ? 47.083 -17.851 118.784 1.00 77.58 409 SER A N 1
ATOM 3325 C CA . SER A 1 417 ? 47.535 -18.572 117.600 1.00 73.41 409 SER A CA 1
ATOM 3326 C C . SER A 1 417 ? 49.008 -18.262 117.346 1.00 69.32 409 SER A C 1
ATOM 3327 O O . SER A 1 417 ? 49.667 -17.572 118.127 1.00 68.38 409 SER A O 1
ATOM 3330 N N . PHE A 1 418 ? 49.524 -18.784 116.236 1.00 63.58 410 PHE A N 1
ATOM 3331 C CA . PHE A 1 418 ? 50.899 -18.528 115.834 1.00 57.27 410 PHE A CA 1
ATOM 3332 C C . PHE A 1 418 ? 50.951 -18.344 114.327 1.00 66.19 410 PHE A C 1
ATOM 3333 O O . PHE A 1 418 ? 50.414 -19.168 113.581 1.00 76.49 410 PHE A O 1
ATOM 3341 N N . ASP A 1 419 ? 51.586 -17.256 113.891 1.00 63.26 411 ASP A N 1
ATOM 3342 C CA . ASP A 1 419 ? 51.778 -16.992 112.470 1.00 65.66 411 ASP A CA 1
ATOM 3343 C C . ASP A 1 419 ? 52.427 -18.188 111.783 1.00 67.36 411 ASP A C 1
ATOM 3344 O O . ASP A 1 419 ? 53.453 -18.700 112.238 1.00 63.35 411 ASP A O 1
ATOM 3349 N N . GLU A 1 420 ? 51.816 -18.633 110.681 1.00 72.67 412 GLU A N 1
ATOM 3350 C CA . GLU A 1 420 ? 52.295 -19.834 110.000 1.00 74.76 412 GLU A CA 1
ATOM 3351 C C . GLU A 1 420 ? 53.673 -19.613 109.388 1.00 68.65 412 GLU A C 1
ATOM 3352 O O . GLU A 1 420 ? 54.568 -20.455 109.536 1.00 73.80 412 GLU A O 1
ATOM 3354 N N . LYS A 1 421 ? 53.862 -18.487 108.693 1.00 63.78 413 LYS A N 1
ATOM 3355 C CA . LYS A 1 421 ? 55.160 -18.189 108.092 1.00 63.63 413 LYS A CA 1
ATOM 3356 C C . LYS A 1 421 ? 56.263 -18.184 109.144 1.00 68.69 413 LYS A C 1
ATOM 3357 O O . LYS A 1 421 ? 57.318 -18.805 108.961 1.00 65.51 413 LYS A O 1
ATOM 3359 N N . ALA A 1 422 ? 56.029 -17.497 110.266 1.00 63.82 414 ALA A N 1
ATOM 3360 C CA . ALA A 1 422 ? 57.004 -17.505 111.349 1.00 58.22 414 ALA A CA 1
ATOM 3361 C C . ALA A 1 422 ? 57.134 -18.887 111.973 1.00 62.98 414 ALA A C 1
ATOM 3362 O O . ALA A 1 422 ? 58.234 -19.282 112.378 1.00 61.99 414 ALA A O 1
ATOM 3364 N N . SER A 1 423 ? 56.030 -19.632 112.064 1.00 62.78 415 SER A N 1
ATOM 3365 C CA . SER A 1 423 ? 56.102 -20.978 112.618 1.00 68.62 415 SER A CA 1
ATOM 3366 C C . SER A 1 423 ? 56.966 -21.878 111.747 1.00 72.90 415 SER A C 1
ATOM 3367 O O . SER A 1 423 ? 57.725 -22.710 112.259 1.00 72.96 415 SER A O 1
ATOM 3369 N N . LYS A 1 424 ? 56.873 -21.716 110.424 1.00 73.23 416 LYS A N 1
ATOM 3370 C CA . LYS A 1 424 ? 57.692 -22.515 109.520 1.00 84.57 416 LYS A CA 1
ATOM 3371 C C . LYS A 1 424 ? 59.157 -22.102 109.591 1.00 88.47 416 LYS A C 1
ATOM 3372 O O . LYS A 1 424 ? 60.049 -22.960 109.604 1.00 89.84 416 LYS A O 1
ATOM 3374 N N . LYS A 1 425 ? 59.426 -20.793 109.641 1.00 83.50 417 LYS A N 1
ATOM 3375 C CA . LYS A 1 425 ? 60.806 -20.326 109.730 1.00 74.18 417 LYS A CA 1
ATOM 3376 C C . LYS A 1 425 ? 61.450 -20.754 111.043 1.00 77.27 417 LYS A C 1
ATOM 3377 O O . LYS A 1 425 ? 62.623 -21.146 111.069 1.00 80.66 417 LYS A O 1
ATOM 3379 N N . ALA A 1 426 ? 60.700 -20.693 112.141 1.00 73.95 418 ALA A N 1
ATOM 3380 C CA . ALA A 1 426 ? 61.206 -21.115 113.441 1.00 65.18 418 ALA A CA 1
ATOM 3381 C C . ALA A 1 426 ? 60.628 -22.474 113.825 1.00 59.20 418 ALA A C 1
ATOM 3382 O O . ALA A 1 426 ? 61.120 -23.135 114.740 1.00 58.85 418 ALA A O 1
ATOM 3384 N N . ALA A 1 432 ? 62.501 -26.879 118.155 1.00 79.24 424 ALA A N 1
ATOM 3385 C CA . ALA A 1 432 ? 62.082 -28.192 118.636 1.00 79.98 424 ALA A CA 1
ATOM 3386 C C . ALA A 1 432 ? 61.736 -28.142 120.125 1.00 71.77 424 ALA A C 1
ATOM 3387 O O . ALA A 1 432 ? 62.266 -27.317 120.876 1.00 72.04 424 ALA A O 1
ATOM 3389 N N . VAL A 1 433 ? 60.844 -29.040 120.544 1.00 94.30 425 VAL A N 1
ATOM 3390 C CA . VAL A 1 433 ? 60.287 -28.943 121.887 1.00 83.46 425 VAL A CA 1
ATOM 3391 C C . VAL A 1 433 ? 61.306 -29.354 122.942 1.00 86.74 425 VAL A C 1
ATOM 3392 O O . VAL A 1 433 ? 61.215 -28.922 124.099 1.00 91.07 425 VAL A O 1
ATOM 3394 N N . LEU A 1 434 ? 62.270 -30.209 122.581 1.00 81.10 426 LEU A N 1
ATOM 3395 C CA . LEU A 1 434 ? 63.281 -30.638 123.543 1.00 82.64 426 LEU A CA 1
ATOM 3396 C C . LEU A 1 434 ? 64.155 -29.465 123.979 1.00 79.61 426 LEU A C 1
ATOM 3397 O O . LEU A 1 434 ? 64.402 -29.273 125.177 1.00 73.97 426 LEU A O 1
ATOM 3399 N N . MET A 1 435 ? 64.632 -28.669 123.016 1.00 75.97 427 MET A N 1
ATOM 3400 C CA . MET A 1 435 ? 65.394 -27.471 123.352 1.00 69.79 427 MET A CA 1
ATOM 3401 C C . MET A 1 435 ? 64.585 -26.537 124.241 1.00 65.39 427 MET A C 1
ATOM 3402 O O . MET A 1 435 ? 65.109 -25.991 125.219 1.00 66.49 427 MET A O 1
ATOM 3404 N N . GLN A 1 436 ? 63.298 -26.357 123.930 1.00 62.56 428 GLN A N 1
ATOM 3405 C CA . GLN A 1 436 ? 62.458 -25.479 124.739 1.00 66.63 428 GLN A CA 1
ATOM 3406 C C . GLN A 1 436 ? 62.225 -26.060 126.129 1.00 70.19 428 GLN A C 1
ATOM 3407 O O . GLN A 1 436 ? 62.226 -25.326 127.124 1.00 58.58 428 GLN A O 1
ATOM 3413 N N . GLU A 1 437 ? 62.020 -27.376 126.216 1.00 73.20 429 GLU A N 1
ATOM 3414 C CA . GLU A 1 437 ? 61.889 -28.018 127.519 1.00 68.65 429 GLU A CA 1
ATOM 3415 C C . GLU A 1 437 ? 63.147 -27.809 128.352 1.00 67.54 429 GLU A C 1
ATOM 3416 O O . GLU A 1 437 ? 63.072 -27.464 129.538 1.00 65.51 429 GLU A O 1
ATOM 3418 N N . LEU A 1 438 ? 64.319 -27.994 127.735 1.00 66.18 430 LEU A N 1
ATOM 3419 C CA . LEU A 1 438 ? 65.577 -27.784 128.447 1.00 75.07 430 LEU A CA 1
ATOM 3420 C C . LEU A 1 438 ? 65.734 -26.333 128.883 1.00 73.28 430 LEU A C 1
ATOM 3421 O O . LEU A 1 438 ? 66.294 -26.055 129.951 1.00 66.16 430 LEU A O 1
ATOM 3423 N N . THR A 1 439 ? 65.251 -25.391 128.066 1.00 66.98 431 THR A N 1
ATOM 3424 C CA . THR A 1 439 ? 65.296 -23.985 128.456 1.00 60.86 431 THR A CA 1
ATOM 3425 C C . THR A 1 439 ? 64.406 -23.726 129.666 1.00 60.76 431 THR A C 1
ATOM 3426 O O . THR A 1 439 ? 64.782 -22.969 130.570 1.00 64.47 431 THR A O 1
ATOM 3428 N N . GLU A 1 440 ? 63.223 -24.351 129.702 1.00 59.71 432 GLU A N 1
ATOM 3429 C CA . GLU A 1 440 ? 62.318 -24.186 130.837 1.00 73.60 432 GLU A CA 1
ATOM 3430 C C . GLU A 1 440 ? 63.003 -24.539 132.153 1.00 71.54 432 GLU A C 1
ATOM 3431 O O . GLU A 1 440 ? 62.835 -23.840 133.160 1.00 65.56 432 GLU A O 1
ATOM 3433 N N . ALA A 1 441 ? 63.794 -25.614 132.158 1.00 77.14 433 ALA A N 1
ATOM 3434 C CA . ALA A 1 441 ? 64.462 -26.029 133.387 1.00 82.09 433 ALA A CA 1
ATOM 3435 C C . ALA A 1 441 ? 65.503 -25.008 133.830 1.00 80.93 433 ALA A C 1
ATOM 3436 O O . ALA A 1 441 ? 65.675 -24.772 135.032 1.00 87.11 433 ALA A O 1
ATOM 3438 N N . ILE A 1 442 ? 66.194 -24.378 132.877 1.00 68.84 434 ILE A N 1
ATOM 3439 C CA . ILE A 1 442 ? 67.314 -23.509 133.225 1.00 68.78 434 ILE A CA 1
ATOM 3440 C C . ILE A 1 442 ? 66.874 -22.133 133.714 1.00 75.16 434 ILE A C 1
ATOM 3441 O O . ILE A 1 442 ? 67.622 -21.486 134.458 1.00 79.55 434 ILE A O 1
ATOM 3443 N N . SER A 1 443 ? 65.686 -21.666 133.327 1.00 62.53 435 SER A N 1
ATOM 3444 C CA . SER A 1 443 ? 65.260 -20.315 133.671 1.00 68.14 435 SER A CA 1
ATOM 3445 C C . SER A 1 443 ? 64.826 -20.163 135.127 1.00 65.08 435 SER A C 1
ATOM 3446 O O . SER A 1 443 ? 64.611 -19.032 135.575 1.00 66.88 435 SER A O 1
ATOM 3449 N N . SER A 1 444 ? 64.710 -21.251 135.883 1.00 80.96 436 SER A N 1
ATOM 3450 C CA . SER A 1 444 ? 64.281 -21.146 137.273 1.00 81.35 436 SER A CA 1
ATOM 3451 C C . SER A 1 444 ? 65.337 -20.445 138.123 1.00 78.12 436 SER A C 1
ATOM 3452 O O . SER A 1 444 ? 66.000 -21.083 138.947 1.00 72.03 436 SER A O 1
ATOM 3455 N N . LEU A 1 445 ? 65.501 -19.136 137.933 1.00 67.53 437 LEU A N 1
ATOM 3456 C CA . LEU A 1 445 ? 66.513 -18.366 138.649 1.00 72.09 437 LEU A CA 1
ATOM 3457 C C . LEU A 1 445 ? 66.024 -16.929 138.792 1.00 69.31 437 LEU A C 1
ATOM 3458 O O . LEU A 1 445 ? 64.853 -16.625 138.540 1.00 77.64 437 LEU A O 1
ATOM 3460 N N . ASP A 1 446 ? 66.926 -16.037 139.209 1.00 62.10 438 ASP A N 1
ATOM 3461 C CA . ASP A 1 446 ? 66.604 -14.617 139.294 1.00 64.62 438 ASP A CA 1
ATOM 3462 C C . ASP A 1 446 ? 66.258 -14.095 137.907 1.00 70.11 438 ASP A C 1
ATOM 3463 O O . ASP A 1 44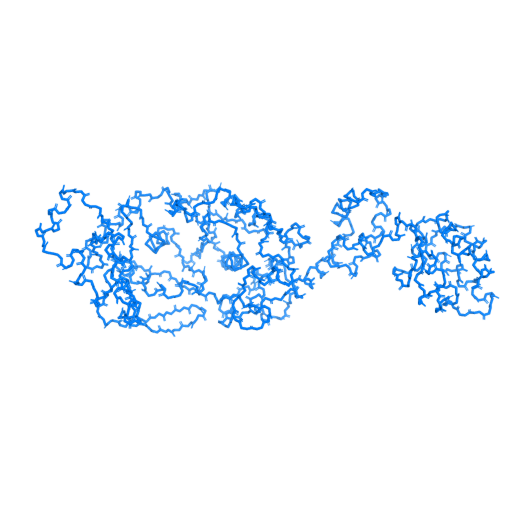6 ? 67.151 -13.800 137.106 1.00 75.97 438 ASP A O 1
ATOM 3465 N N . PHE A 1 447 ? 64.962 -13.974 137.621 1.00 70.97 439 PHE A N 1
ATOM 3466 C CA . PHE A 1 447 ? 64.474 -13.696 136.275 1.00 60.61 439 PHE A CA 1
ATOM 3467 C C . PHE A 1 447 ? 64.797 -12.277 135.820 1.00 58.35 439 PHE A C 1
ATOM 3468 O O . PHE A 1 447 ? 63.888 -11.484 135.556 1.00 56.86 439 PHE A O 1
ATOM 3476 N N . LYS A 1 448 ? 66.084 -11.955 135.716 1.00 54.07 440 LYS A N 1
ATOM 3477 C CA . LYS A 1 448 ? 66.540 -10.666 135.215 1.00 64.52 440 LYS A CA 1
ATOM 3478 C C . LYS A 1 448 ? 67.020 -10.824 133.778 1.00 60.26 440 LYS A C 1
ATOM 3479 O O . LYS A 1 448 ? 67.624 -11.841 133.428 1.00 60.41 440 LYS A O 1
ATOM 3481 N N . ALA A 1 449 ? 66.750 -9.808 132.951 1.00 67.15 441 ALA A N 1
ATOM 3482 C CA . ALA A 1 449 ? 67.067 -9.896 131.527 1.00 68.53 441 ALA A CA 1
ATOM 3483 C C . ALA A 1 449 ? 68.530 -10.256 131.292 1.00 74.60 441 ALA A C 1
ATOM 3484 O O . ALA A 1 449 ? 68.840 -11.108 130.450 1.00 75.03 441 ALA A O 1
ATOM 3486 N N . GLU A 1 450 ? 69.444 -9.626 132.034 1.00 71.42 442 GLU A N 1
ATOM 3487 C CA . GLU A 1 450 ? 70.865 -9.890 131.834 1.00 72.76 442 GLU A CA 1
ATOM 3488 C C . GLU A 1 450 ? 71.224 -11.319 132.222 1.00 66.58 442 GLU A C 1
ATOM 3489 O O . GLU A 1 450 ? 72.070 -11.951 131.577 1.00 67.73 442 GLU A O 1
ATOM 3491 N N . ILE A 1 451 ? 70.590 -11.848 133.269 1.00 61.72 443 ILE A N 1
ATOM 3492 C CA . ILE A 1 451 ? 70.894 -13.212 133.691 1.00 61.29 443 ILE A CA 1
ATOM 3493 C C . ILE A 1 451 ? 70.172 -14.228 132.812 1.00 60.25 443 ILE A C 1
ATOM 3494 O O . ILE A 1 451 ? 70.689 -15.325 132.573 1.00 61.46 443 ILE A O 1
ATOM 3496 N N . ILE A 1 452 ? 68.977 -13.889 132.322 1.00 63.72 444 ILE A N 1
ATOM 3497 C CA . ILE A 1 452 ? 68.260 -14.784 131.417 1.00 61.00 444 ILE A CA 1
ATOM 3498 C C . ILE A 1 452 ? 69.039 -14.960 130.120 1.00 51.71 444 ILE A C 1
ATOM 3499 O O . ILE A 1 452 ? 69.183 -16.076 129.608 1.00 53.01 444 ILE A O 1
ATOM 3504 N N . LYS A 1 453 ? 69.537 -13.855 129.556 1.00 51.91 445 LYS A N 1
ATOM 3505 C CA . LYS A 1 453 ? 70.315 -13.954 128.325 1.00 53.65 445 LYS A CA 1
ATOM 3506 C C . LYS A 1 453 ? 71.599 -14.738 128.553 1.00 61.95 445 LYS A C 1
ATOM 3507 O O . LYS A 1 453 ? 72.012 -15.530 127.697 1.00 65.58 445 LYS A O 1
ATOM 3513 N N . GLU A 1 454 ? 72.243 -14.534 129.706 1.00 58.52 446 GLU A N 1
ATOM 3514 C CA . GLU A 1 454 ? 73.441 -15.302 130.029 1.00 68.80 446 GLU A CA 1
ATOM 3515 C C . GLU A 1 454 ? 73.125 -16.789 130.127 1.00 67.63 446 GLU A C 1
ATOM 3516 O O . GLU A 1 454 ? 73.933 -17.632 129.720 1.00 64.58 446 GLU A O 1
ATOM 3518 N N . SER A 1 455 ? 71.946 -17.128 130.653 1.00 67.02 447 SER A N 1
ATOM 3519 C CA . SER A 1 455 ? 71.536 -18.527 130.718 1.00 68.60 447 SER A CA 1
ATOM 3520 C C . SER A 1 455 ? 71.252 -19.086 129.329 1.00 60.21 447 SER A C 1
ATOM 3521 O O . SER A 1 455 ? 71.609 -20.234 129.031 1.00 62.24 447 SER A O 1
ATOM 3524 N N . ILE A 1 456 ? 70.605 -18.292 128.470 1.00 65.80 448 ILE A N 1
ATOM 3525 C CA . ILE A 1 456 ? 70.304 -18.743 127.115 1.00 60.85 448 ILE A CA 1
ATOM 3526 C C . ILE A 1 456 ? 71.589 -18.956 126.323 1.00 59.86 448 ILE A C 1
ATOM 3527 O O . ILE A 1 456 ? 71.719 -19.936 125.578 1.00 59.47 448 ILE A O 1
ATOM 3532 N N . HIS A 1 457 ? 72.555 -18.041 126.466 1.00 58.58 449 HIS A N 1
ATOM 3533 C CA . HIS A 1 457 ? 73.852 -18.233 125.825 1.00 60.59 449 HIS A CA 1
ATOM 3534 C C . HIS A 1 457 ? 74.579 -19.443 126.391 1.00 63.92 449 HIS A C 1
ATOM 3535 O O . HIS A 1 457 ? 75.296 -20.132 125.658 1.00 65.69 449 HIS A O 1
ATOM 3542 N N . HIS A 1 458 ? 74.415 -19.712 127.689 1.00 67.76 450 HIS A N 1
ATOM 3543 C CA . HIS A 1 458 ? 75.036 -20.894 128.277 1.00 72.77 450 HIS A CA 1
ATOM 3544 C C . HIS A 1 458 ? 74.426 -22.168 127.710 1.00 72.00 450 HIS A C 1
ATOM 3545 O O . HIS A 1 458 ? 75.144 -23.133 127.427 1.00 75.27 450 HIS A O 1
ATOM 3547 N N . LEU A 1 459 ? 73.103 -22.184 127.526 1.00 71.39 451 LEU A N 1
ATOM 3548 C CA . LEU A 1 459 ? 72.451 -23.342 126.923 1.00 68.65 451 LEU A CA 1
ATOM 3549 C C . LEU A 1 459 ? 72.887 -23.527 125.477 1.00 69.08 451 LEU A C 1
ATOM 3550 O O . LEU A 1 459 ? 73.167 -24.652 125.046 1.00 68.94 451 LEU A O 1
ATOM 3555 N N . ALA A 1 460 ? 72.947 -22.435 124.713 1.00 64.76 452 ALA A N 1
ATOM 3556 C CA . ALA A 1 460 ? 73.365 -22.535 123.320 1.00 64.83 452 ALA A CA 1
ATOM 3557 C C . ALA A 1 460 ? 74.814 -22.990 123.210 1.00 67.87 452 ALA A C 1
ATOM 3558 O O . ALA A 1 460 ? 75.147 -23.820 122.357 1.00 69.36 452 ALA A O 1
ATOM 3560 N N . GLU A 1 461 ? 75.690 -22.458 124.068 1.00 74.93 453 GLU A N 1
ATOM 3561 C CA . GLU A 1 461 ? 77.085 -22.887 124.062 1.00 76.38 453 GLU A CA 1
ATOM 3562 C C . GLU A 1 461 ? 77.220 -24.327 124.538 1.00 74.83 453 GLU A C 1
ATOM 3563 O O . GLU A 1 461 ? 78.059 -25.077 124.027 1.00 77.26 453 GLU A O 1
ATOM 3565 N N . ALA A 1 462 ? 76.402 -24.731 125.516 1.00 77.65 454 ALA A N 1
ATOM 3566 C CA . ALA A 1 462 ? 76.443 -26.110 125.993 1.00 77.22 454 ALA A CA 1
ATOM 3567 C C . ALA A 1 462 ? 75.959 -27.080 124.921 1.00 80.61 454 ALA A C 1
ATOM 3568 O O . ALA A 1 462 ? 76.547 -28.152 124.735 1.00 80.17 454 ALA A O 1
ATOM 3570 N N . LYS A 1 463 ? 74.891 -26.726 124.211 1.00 74.71 455 LYS A N 1
ATOM 3571 C CA . LYS A 1 463 ? 74.439 -27.500 123.063 1.00 74.78 455 LYS A CA 1
ATOM 3572 C C . LYS A 1 463 ? 75.267 -27.088 121.847 1.00 74.83 455 LYS A C 1
ATOM 3573 O O . LYS A 1 463 ? 76.293 -26.414 121.966 1.00 75.42 455 LYS A O 1
ATOM 3575 N N . GLY A 1 464 ? 74.830 -27.480 120.654 1.00 79.99 456 GLY A N 1
ATOM 3576 C CA . GLY A 1 464 ? 75.606 -27.182 119.464 1.00 80.82 456 GLY A CA 1
ATOM 3577 C C . GLY A 1 464 ? 74.903 -26.299 118.454 1.00 85.93 456 GLY A C 1
ATOM 3578 O O . GLY A 1 464 ? 74.919 -26.591 117.255 1.00 87.77 456 GLY A O 1
ATOM 3579 N N . LEU A 1 465 ? 74.295 -25.208 118.916 1.00 85.23 457 LEU A N 1
ATOM 3580 C CA . LEU A 1 465 ? 73.509 -24.344 118.050 1.00 87.30 457 LEU A CA 1
ATOM 3581 C C . LEU A 1 465 ? 73.854 -22.882 118.295 1.00 80.30 457 LEU A C 1
ATOM 3582 O O . LEU A 1 465 ? 74.294 -22.501 119.384 1.00 77.02 457 LEU A O 1
ATOM 3587 N N . GLY A 1 466 ? 73.662 -22.070 117.256 1.00 72.93 458 GLY A N 1
ATOM 3588 C CA . GLY A 1 466 ? 73.746 -20.636 117.419 1.00 67.29 458 GLY A CA 1
ATOM 3589 C C . GLY A 1 466 ? 72.576 -20.089 118.215 1.00 64.11 458 GLY A C 1
ATOM 3590 O O . GLY A 1 466 ? 71.516 -20.704 118.326 1.00 57.06 458 GLY A O 1
ATOM 3591 N N . MET A 1 467 ? 72.779 -18.891 118.772 1.00 58.65 459 MET A N 1
ATOM 3592 C CA . MET A 1 467 ? 71.819 -18.343 119.727 1.00 61.24 459 MET A CA 1
ATOM 3593 C C . MET A 1 467 ? 70.433 -18.176 119.117 1.00 53.37 459 MET A C 1
ATOM 3594 O O . MET A 1 467 ? 69.424 -18.270 119.830 1.00 50.60 459 MET A O 1
ATOM 3599 N N . GLY A 1 468 ? 70.358 -17.929 117.807 1.00 56.92 460 GLY A N 1
ATOM 3600 C CA . GLY A 1 468 ? 69.064 -17.756 117.168 1.00 48.49 460 GLY A CA 1
ATOM 3601 C C . GLY A 1 468 ? 68.224 -19.015 117.167 1.00 52.01 460 GLY A C 1
ATOM 3602 O O . GLY A 1 468 ? 66.992 -18.942 117.105 1.00 48.52 460 GLY A O 1
ATOM 3603 N N . LYS A 1 469 ? 68.871 -20.182 117.241 1.00 55.89 461 LYS A N 1
ATOM 3604 C CA . LYS A 1 469 ? 68.138 -21.442 117.309 1.00 60.74 461 LYS A CA 1
ATOM 3605 C C . LYS A 1 469 ? 67.311 -21.541 118.582 1.00 56.49 461 LYS A C 1
ATOM 3606 O O . LYS A 1 469 ? 66.302 -22.255 118.611 1.00 55.90 461 LYS A O 1
ATOM 3612 N N . VAL A 1 470 ? 67.726 -20.855 119.644 1.00 52.26 462 VAL A N 1
ATOM 3613 C CA . VAL A 1 470 ? 66.915 -20.771 120.855 1.00 51.55 462 VAL A CA 1
ATOM 3614 C C . VAL A 1 470 ? 66.036 -19.526 120.843 1.00 48.66 462 VAL A C 1
ATOM 3615 O O . VAL A 1 470 ? 64.856 -19.588 121.198 1.00 51.25 462 VAL A O 1
ATOM 3617 N N . MET A 1 471 ? 66.596 -18.391 120.418 1.00 47.09 463 MET A N 1
ATOM 3618 C CA . MET A 1 471 ? 65.897 -17.114 120.541 1.00 48.08 463 MET A CA 1
ATOM 3619 C C . MET A 1 471 ? 64.674 -17.036 119.634 1.00 48.57 463 MET A C 1
ATOM 3620 O O . MET A 1 471 ? 63.655 -16.445 120.014 1.00 43.19 463 MET A O 1
ATOM 3625 N N . MET A 1 472 ? 64.756 -17.599 118.424 1.00 44.56 464 MET A N 1
ATOM 3626 C CA . MET A 1 472 ? 63.682 -17.369 117.462 1.00 46.77 464 MET A CA 1
ATOM 3627 C C . MET A 1 472 ? 62.421 -18.165 117.798 1.00 47.89 464 MET A C 1
ATOM 3628 O O . MET A 1 472 ? 61.330 -17.582 117.821 1.00 44.02 464 MET A O 1
ATOM 3633 N N . PRO A 1 473 ? 62.498 -19.475 118.060 1.00 50.34 465 PRO A N 1
ATOM 3634 C CA . PRO A 1 473 ? 61.277 -20.171 118.500 1.00 47.52 465 PRO A CA 1
ATOM 3635 C C . PRO A 1 473 ? 60.762 -19.659 119.832 1.00 47.94 465 PRO A C 1
ATOM 3636 O O . PRO A 1 473 ? 59.548 -19.684 120.073 1.00 45.19 465 PRO A O 1
ATOM 3640 N N . LEU A 1 474 ? 61.659 -19.182 120.697 1.00 43.84 466 LEU A N 1
ATOM 3641 C CA . LEU A 1 474 ? 61.246 -18.569 121.955 1.00 45.08 466 LEU A CA 1
ATOM 3642 C C . LEU A 1 474 ? 60.439 -17.296 121.709 1.00 40.97 466 LEU A C 1
ATOM 3643 O O . LEU A 1 474 ? 59.393 -17.080 122.333 1.00 39.06 466 LEU A O 1
ATOM 3648 N N . ARG A 1 475 ? 60.914 -16.436 120.800 1.00 37.57 467 ARG A N 1
ATOM 3649 C CA . ARG A 1 475 ? 60.149 -15.245 120.439 1.00 35.80 467 ARG A CA 1
ATOM 3650 C C . ARG A 1 475 ? 58.770 -15.619 119.911 1.00 38.03 467 ARG A C 1
ATOM 3651 O O . ARG A 1 475 ? 57.765 -15.009 120.290 1.00 34.74 467 ARG A O 1
ATOM 3659 N N . LEU A 1 476 ? 58.702 -16.627 119.036 1.00 38.50 468 LEU A N 1
ATOM 3660 C CA . LEU A 1 476 ? 57.413 -17.044 118.494 1.00 39.65 468 LEU A CA 1
ATOM 3661 C C . LEU A 1 476 ? 56.469 -17.492 119.604 1.00 37.77 468 LEU A C 1
ATOM 3662 O O . LEU A 1 476 ? 55.280 -17.148 119.595 1.00 40.57 468 LEU A O 1
ATOM 3667 N N . SER A 1 477 ? 56.994 -18.230 120.585 1.00 38.83 469 SER A N 1
ATOM 3668 C CA . SER A 1 477 ? 56.172 -18.718 121.690 1.00 38.82 469 SER A CA 1
ATOM 3669 C C . SER A 1 477 ? 55.572 -17.570 122.491 1.00 38.91 469 SER A C 1
ATOM 3670 O O . SER A 1 477 ? 54.415 -17.640 122.929 1.00 38.83 469 SER A O 1
ATOM 3673 N N . LEU A 1 478 ? 56.356 -16.521 122.721 1.00 34.82 470 LEU A N 1
ATOM 3674 C CA . LEU A 1 478 ? 55.930 -15.453 123.618 1.00 33.26 470 LEU A CA 1
ATOM 3675 C C . LEU A 1 478 ? 55.050 -14.430 122.919 1.00 35.35 470 LEU A C 1
ATOM 3676 O O . LEU A 1 478 ? 54.210 -13.799 123.569 1.00 34.17 470 LEU A O 1
ATOM 3681 N N . VAL A 1 479 ? 55.220 -14.265 121.608 1.00 32.62 471 VAL A N 1
ATOM 3682 C CA . VAL A 1 479 ? 54.582 -13.188 120.869 1.00 33.15 471 VAL A CA 1
ATOM 3683 C C . VAL A 1 479 ? 53.551 -13.692 119.863 1.00 39.68 471 VAL A C 1
ATOM 3684 O O . VAL A 1 479 ? 52.605 -12.960 119.546 1.00 37.32 471 VAL A O 1
ATOM 3688 N N . GLY A 1 480 ? 53.689 -14.920 119.369 1.00 44.19 472 GLY A N 1
ATOM 3689 C CA . GLY A 1 480 ? 52.876 -15.416 118.285 1.00 47.23 472 GLY A CA 1
ATOM 3690 C C . GLY A 1 480 ? 53.412 -15.085 116.909 1.00 47.51 472 GLY A C 1
ATOM 3691 O O . GLY A 1 480 ? 53.021 -15.732 115.931 1.00 51.42 472 GLY A O 1
ATOM 3692 N N . GLU A 1 481 ? 54.288 -14.088 116.816 1.00 44.71 473 GLU A N 1
ATOM 3693 C CA A GLU A 1 481 ? 54.964 -13.774 115.566 0.58 45.16 473 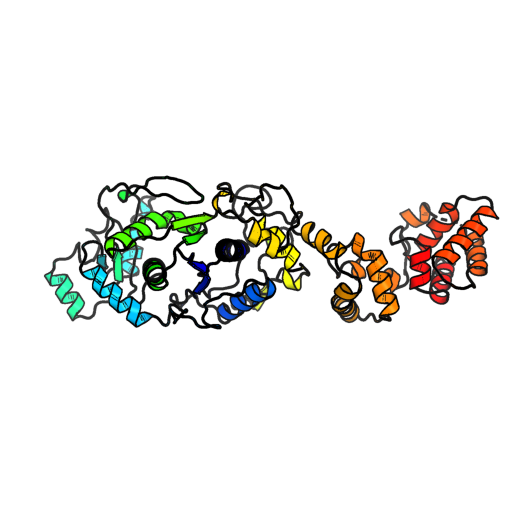GLU A CA 1
ATOM 3694 C CA B GLU A 1 481 ? 54.922 -13.646 115.582 0.42 45.47 473 GLU A CA 1
ATOM 3695 C C . GLU A 1 481 ? 56.367 -13.285 115.898 1.00 45.81 473 GLU A C 1
ATOM 3696 O O . GLU A 1 481 ? 56.783 -13.267 117.061 1.00 40.36 473 GLU A O 1
ATOM 3707 N N . LEU A 1 482 ? 57.125 -12.928 114.861 1.00 40.01 474 LEU A N 1
ATOM 3708 C CA . LEU A 1 482 ? 58.503 -12.477 115.054 1.00 37.30 474 LEU A CA 1
ATOM 3709 C C . LEU A 1 482 ? 58.516 -10.950 115.142 1.00 41.67 474 LEU A C 1
ATOM 3710 O O . LEU A 1 482 ? 58.818 -10.228 114.187 1.00 37.67 474 LEU A O 1
ATOM 3715 N N . LYS A 1 483 ? 58.179 -10.450 116.325 1.00 33.94 475 LYS A N 1
ATOM 3716 C CA . LYS A 1 483 ? 58.258 -9.023 116.589 1.00 37.24 475 LYS A CA 1
ATOM 3717 C C . LYS A 1 483 ? 58.527 -8.821 118.077 1.00 34.08 475 LYS A C 1
ATOM 3718 O O . LYS A 1 483 ? 58.751 -9.777 118.827 1.00 32.18 475 LYS A O 1
ATOM 3724 N N . GLY A 1 484 ? 58.534 -7.559 118.492 1.00 32.61 476 GLY A N 1
ATOM 3725 C CA . GLY A 1 484 ? 58.730 -7.214 119.880 1.00 32.46 476 GLY A CA 1
ATOM 3726 C C . GLY A 1 484 ? 60.161 -6.846 120.218 1.00 31.40 476 GLY A C 1
ATOM 3727 O O . GLY A 1 484 ? 61.062 -6.862 119.370 1.00 28.66 476 GLY A O 1
ATOM 3728 N N . PRO A 1 485 ? 60.394 -6.508 121.486 1.00 26.90 477 PRO A N 1
ATOM 3729 C CA . PRO A 1 485 ? 61.748 -6.168 121.936 1.00 25.70 477 PRO A CA 1
ATOM 3730 C C . PRO A 1 485 ? 62.606 -7.407 122.133 1.00 27.85 477 PRO A C 1
ATOM 3731 O O . PRO A 1 485 ? 62.178 -8.518 121.796 1.00 30.23 477 PRO A O 1
ATOM 3735 N N . ASP A 1 486 ? 63.809 -7.234 122.681 1.00 29.96 478 ASP A N 1
ATOM 3736 C CA . ASP A 1 486 ? 64.684 -8.375 122.909 1.00 32.01 478 ASP A CA 1
ATOM 3737 C C . ASP A 1 486 ? 63.989 -9.403 123.795 1.00 36.50 478 ASP A C 1
ATOM 3738 O O . ASP A 1 486 ? 63.269 -9.057 124.736 1.00 33.82 478 ASP A O 1
ATOM 3743 N N . VAL A 1 487 ? 64.206 -10.682 123.476 1.00 35.42 479 VAL A N 1
ATOM 3744 C CA . VAL A 1 487 ? 63.473 -11.754 124.154 1.00 35.27 479 VAL A CA 1
ATOM 3745 C C . VAL A 1 487 ? 63.731 -11.791 125.656 1.00 36.64 479 VAL A C 1
ATOM 3746 O O . VAL A 1 487 ? 62.765 -11.946 126.423 1.00 36.24 479 VAL A O 1
ATOM 3750 N N . PRO A 1 488 ? 64.973 -11.678 126.150 1.00 41.05 480 PRO A N 1
ATOM 3751 C CA . PRO A 1 488 ? 65.155 -11.714 127.612 1.00 45.22 480 PRO A CA 1
ATOM 3752 C C . PRO A 1 488 ? 64.465 -10.563 128.325 1.00 37.99 480 PRO A C 1
ATOM 3753 O O . PRO A 1 488 ? 64.051 -10.722 129.482 1.00 51.08 480 PRO A O 1
ATOM 3757 N N . ASP A 1 489 ? 64.327 -9.411 127.667 1.00 35.80 481 ASP A N 1
ATOM 3758 C CA . ASP A 1 489 ? 63.571 -8.308 128.249 1.00 44.65 481 ASP A CA 1
ATOM 3759 C C . ASP A 1 489 ? 62.087 -8.643 128.327 1.00 44.41 481 ASP A C 1
ATOM 3760 O O . ASP A 1 489 ? 61.435 -8.363 129.339 1.00 42.30 481 ASP A O 1
ATOM 3765 N N . LEU A 1 490 ? 61.534 -9.240 127.266 1.00 34.38 482 LEU A N 1
ATOM 3766 C CA . LEU A 1 490 ? 60.130 -9.643 127.302 1.00 31.96 482 LEU A CA 1
ATOM 3767 C C . LEU A 1 490 ? 59.873 -10.676 128.393 1.00 36.34 482 LEU A C 1
ATOM 3768 O O . LEU A 1 490 ? 58.872 -10.589 129.117 1.00 35.29 482 LEU A O 1
ATOM 3773 N N . MET A 1 491 ? 60.763 -11.663 128.529 1.00 36.40 483 MET A N 1
ATOM 3774 C CA . MET A 1 491 ? 60.578 -12.684 129.556 1.00 37.52 483 MET A CA 1
ATOM 3775 C C . MET A 1 491 ? 60.562 -12.068 130.950 1.00 42.52 483 MET A C 1
ATOM 3776 O O . MET A 1 491 ? 59.721 -12.424 131.781 1.00 40.04 483 MET A O 1
ATOM 3781 N N . GLU A 1 492 ? 61.471 -11.123 131.213 1.00 48.62 484 GLU A N 1
ATOM 3782 C CA . GLU A 1 492 ? 61.484 -10.453 132.511 1.00 57.90 484 GLU A CA 1
ATOM 3783 C C . GLU A 1 492 ? 60.171 -9.724 132.773 1.00 52.87 484 GLU A C 1
ATOM 3784 O O . GLU A 1 492 ? 59.675 -9.716 133.906 1.00 51.12 484 GLU A O 1
ATOM 3790 N N . MET A 1 493 ? 59.590 -9.116 131.735 1.00 44.73 485 MET A N 1
ATOM 3791 C CA . MET A 1 493 ? 58.380 -8.318 131.920 1.00 39.45 485 MET A CA 1
ATOM 3792 C C . MET A 1 493 ? 57.181 -9.197 132.257 1.00 44.33 485 MET A C 1
ATOM 3793 O O . MET A 1 493 ? 56.411 -8.883 133.172 1.00 47.31 485 MET A O 1
ATOM 3798 N N . ILE A 1 494 ? 57.003 -10.305 131.533 1.00 38.31 486 ILE A N 1
ATOM 3799 C CA . ILE A 1 494 ? 55.837 -11.149 131.783 1.00 41.01 486 ILE A CA 1
ATOM 3800 C C . ILE A 1 494 ? 56.065 -12.129 132.929 1.00 37.72 486 ILE A C 1
ATOM 3801 O O . ILE A 1 494 ? 55.095 -12.691 133.454 1.00 41.61 486 ILE A O 1
ATOM 3806 N N . GLY A 1 495 ? 57.315 -12.353 133.335 1.00 44.36 487 GLY A N 1
ATOM 3807 C CA . GLY A 1 495 ? 57.612 -13.164 134.497 1.00 47.50 487 GLY A CA 1
ATOM 3808 C C . GLY A 1 495 ? 57.810 -14.637 134.173 1.00 52.25 487 GLY A C 1
ATOM 3809 O O . GLY A 1 495 ? 57.461 -15.132 133.098 1.00 43.37 487 GLY A O 1
ATOM 3810 N N . LYS A 1 496 ? 58.373 -15.352 135.155 1.00 48.00 488 LYS A N 1
ATOM 3811 C CA . LYS A 1 496 ? 58.736 -16.754 134.960 1.00 47.93 488 LYS A CA 1
ATOM 3812 C C . LYS A 1 496 ? 57.512 -17.611 134.662 1.00 54.97 488 LYS A C 1
ATOM 3813 O O . LYS A 1 496 ? 57.512 -18.398 133.707 1.00 48.40 488 LYS A O 1
ATOM 3815 N N . GLU A 1 497 ? 56.459 -17.475 135.474 1.00 55.42 489 GLU A N 1
ATOM 3816 C CA . GLU A 1 497 ? 55.285 -18.337 135.336 1.00 59.95 489 GLU A CA 1
ATOM 3817 C C . GLU A 1 497 ? 54.628 -18.173 133.969 1.00 52.74 489 GLU A C 1
ATOM 3818 O O . GLU A 1 497 ? 54.303 -19.162 133.301 1.00 48.24 489 GLU A O 1
ATOM 3824 N N . GLU A 1 498 ? 54.430 -16.926 133.533 1.00 45.26 490 GLU A N 1
ATOM 3825 C CA . GLU A 1 498 ? 53.792 -16.690 132.241 1.00 42.54 490 GLU A CA 1
ATOM 3826 C C . GLU A 1 498 ? 54.707 -17.086 131.084 1.00 47.18 490 GLU A C 1
ATOM 3827 O O . GLU A 1 498 ? 54.236 -17.611 130.069 1.00 41.22 490 GLU A O 1
ATOM 3833 N N . THR A 1 499 ? 56.014 -16.840 131.217 1.00 42.02 491 THR A N 1
ATOM 3834 C CA . THR A 1 499 ? 56.962 -17.277 130.194 1.00 44.95 491 THR A CA 1
ATOM 3835 C C . THR A 1 499 ? 56.867 -18.779 129.963 1.00 46.89 491 THR A C 1
ATOM 3836 O O . THR A 1 499 ? 56.733 -19.238 128.822 1.00 44.44 491 THR A O 1
ATOM 3840 N N . ILE A 1 500 ? 56.930 -19.562 131.043 1.00 48.38 492 ILE A N 1
ATOM 3841 C CA . ILE A 1 500 ? 56.859 -21.014 130.921 1.00 54.77 492 ILE A CA 1
ATOM 3842 C C . ILE A 1 500 ? 55.496 -21.441 130.389 1.00 49.33 492 ILE A C 1
ATOM 3843 O O . ILE A 1 500 ? 55.401 -22.340 129.548 1.00 50.23 492 ILE A O 1
ATOM 3848 N N . SER A 1 501 ? 54.426 -20.785 130.846 1.00 48.00 493 SER A N 1
ATOM 3849 C CA . SER A 1 501 ? 53.090 -21.086 130.337 1.00 53.74 493 SER A CA 1
ATOM 3850 C C . SER A 1 501 ? 53.018 -20.916 128.821 1.00 54.58 493 SER A C 1
ATOM 3851 O O . SER A 1 501 ? 52.509 -21.792 128.111 1.00 46.98 493 SER A O 1
ATOM 3854 N N . ARG A 1 502 ? 53.526 -19.792 128.304 1.00 43.28 494 ARG A N 1
ATOM 3855 C CA . ARG A 1 502 ? 53.481 -19.570 126.861 1.00 41.61 494 ARG A CA 1
ATOM 3856 C C . ARG A 1 502 ? 54.351 -20.573 126.115 1.00 44.80 494 ARG A C 1
ATOM 3857 O O . ARG A 1 502 ? 54.001 -21.003 125.010 1.00 45.02 494 ARG A O 1
ATOM 3865 N N . ILE A 1 503 ? 55.496 -20.943 126.693 1.00 45.10 495 ILE A N 1
ATOM 3866 C CA . ILE A 1 503 ? 56.368 -21.921 126.047 1.00 46.98 495 ILE A CA 1
ATOM 3867 C C . ILE A 1 503 ? 55.658 -23.266 125.946 1.00 50.98 495 ILE A C 1
ATOM 3868 O O . ILE A 1 503 ? 55.627 -23.894 124.882 1.00 54.14 495 ILE A O 1
ATOM 3873 N N . ASN A 1 504 ? 55.064 -23.716 127.055 1.00 53.73 496 ASN A N 1
ATOM 3874 C CA . ASN A 1 504 ? 54.354 -24.994 127.053 1.00 54.94 496 ASN A CA 1
ATOM 3875 C C . ASN A 1 504 ? 53.156 -24.955 126.113 1.00 60.41 496 ASN A C 1
ATOM 3876 O O . ASN A 1 504 ? 52.838 -25.954 125.459 1.00 56.88 496 ASN A O 1
ATOM 3881 N N . LYS A 1 505 ? 52.482 -23.805 126.032 1.00 54.10 497 LYS A N 1
ATOM 3882 C CA . LYS A 1 505 ? 51.381 -23.656 125.088 1.00 50.78 497 LYS A CA 1
ATOM 3883 C C . LYS A 1 505 ? 51.874 -23.788 123.652 1.00 59.89 497 LYS A C 1
ATOM 3884 O O . LYS A 1 505 ? 51.219 -24.423 122.816 1.00 62.59 497 LYS A O 1
ATOM 3890 N N . ALA A 1 506 ? 53.042 -23.212 123.351 1.00 55.25 498 ALA A N 1
ATOM 3891 C CA . ALA A 1 506 ? 53.596 -23.327 122.006 1.00 52.28 498 ALA A CA 1
ATOM 3892 C C . ALA A 1 506 ? 54.086 -24.744 121.729 1.00 54.70 498 ALA A C 1
ATOM 3893 O O . ALA A 1 506 ? 53.964 -25.236 120.601 1.00 57.14 498 ALA A O 1
ATOM 3895 N N . ILE A 1 507 ? 54.653 -25.409 122.740 1.00 52.36 499 ILE A N 1
ATOM 3896 C CA . ILE A 1 507 ? 55.069 -26.802 122.580 1.00 60.40 499 ILE A CA 1
ATOM 3897 C C . ILE A 1 507 ? 53.863 -27.678 122.269 1.00 71.43 499 ILE A C 1
ATOM 3898 O O . ILE A 1 507 ? 53.895 -28.513 121.357 1.00 77.92 499 ILE A O 1
ATOM 3903 N N . GLU A 1 508 ? 52.776 -27.494 123.022 1.00 71.40 500 GLU A N 1
ATOM 3904 C CA . GLU A 1 508 ? 51.548 -28.239 122.773 1.00 77.36 500 GLU A CA 1
ATOM 3905 C C . GLU A 1 508 ? 50.908 -27.881 121.439 1.00 76.45 500 GLU A C 1
ATOM 3906 O O . GLU A 1 508 ? 49.989 -28.582 121.005 1.00 85.38 500 GLU A O 1
ATOM 3908 N N . THR A 1 509 ? 51.368 -26.820 120.787 1.00 61.22 501 THR A N 1
ATOM 3909 C CA . THR A 1 509 ? 50.859 -26.427 119.481 1.00 66.02 501 THR A CA 1
ATOM 3910 C C . THR A 1 509 ? 51.939 -26.605 118.418 1.00 66.08 501 THR A C 1
ATOM 3911 O O . TH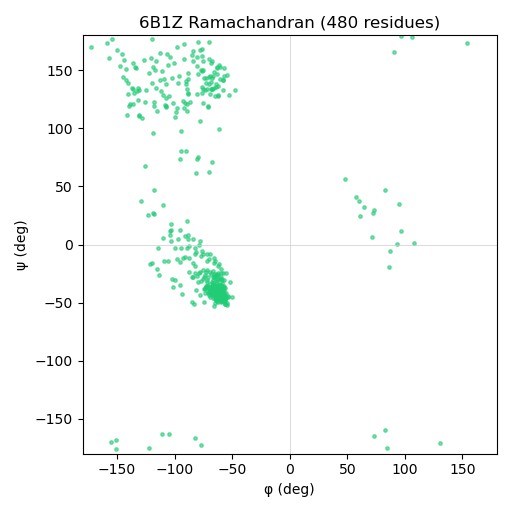R A 1 509 ? 51.699 -27.194 117.365 1.00 75.55 501 THR A O 1
#

Secondary structure (DSSP, 8-state):
---EEEE---SSSPPPHHHHHHHHHHHHHHHHTT-EEEE-B----GGG--TTHHHHHHHHHHHHT---SBBTTTB-TT---BGGG-HHHHHHHHHHHTTSTTEEEE---HHHHHHHHHHHHHTT-----STTTGGGSSBTTTS-HHHHHHHHHTT---EEEE-PPSS-EEEEEETTTEEEEEEGGGS---EEE-TTSPBPHHHHHHHHHHHTT--EEEEEGGGGGGHHHHHHHHHHHT----EEEEEPPPBPSSSSSB--HHHHHHHT--SSSS-EE-TTT--EEPPTTTTT--HHHHHHHHHTSSB--TT------HHHHHHH--GGGB-SS--B--HHHHHHHHHHHHHHS-HHHHHHHHHHHHHHTT----HHHHHHHHHHHTTT-SSHHHHHHT-GGGTS--SS--HHHHHH--HHHHHHHHHHT-S---HHHHHHHHHHHHHHTTS-HHHHHHHHHHHHHSSS-SS-HHHHHHHHHHHHHHHHHHHHHT-

CATH classification: 3.40.50.620 (+2 more: 3.90.800.10, 1.10.1160.10)

B-factor: mean 32.59, std 16.68, range [12.33, 94.3]

Foldseek 3Di:
DAAEEELEDEQQFFDFLQSLLLLLLLQLVNLLRVHFYEYAYAHPVPVRHDPCSVVNVQVLCVQLPRHGPDACVNHDDLDPSYLVPCLVLLLVVVVLLVVFPFKWKAQDDPVNVVVVQVVQVVVVHGDFAAPVCVLVGGIPVNDDPVVVVVCVVVVRFIFMWTHQDDFDKDWDAALAPGIDIDTSRVDGRHTQAGRVSRGDCLNSVLSVCVSVVHAEYEEACVCVVCVSVSCVNCVSNVHDGHHYHHAYAADAQDDGDGDDVVSCVVPPDATGQAWTQDPVPRDIGHHCVNVFARSQLVVLLSNPQQAAFPVNDSRDGSVRSSNGPDSSRGHSDGGYDDPVSSLVSLLVVQVPDQLVVLVVVLVVLCVVVVHDDDPVLSSLLCVQPSNPDSGSNCSCVVPVLLTDFDPAADPVLVVVAALVLLVVLLVQCPDDLALVVSVVSLVVSCVVDPHDSCNVQSVLCCLSPSYPDDGGNSSSCSSNDSVVSNVSSVVSNVD

Sequence (495 aa):
EKVRVRFAPSPTGPLHLGGVRTALYDYLFAKHNGGDFILRIEDTDTQRYVPGSEEYIMEALEWIGMMVPDESPKHGGPYAPYRQSERRDIYDRYTEQILKTDYAYLAFDTPEELDQIRAEEFEARGDVFAYNYETRNRRLRNSIISLPEEEVKKLLEEKTPYVIRFKMPLDRIINLNDIIRGKFSSVVNTNTLDDDKVLVKNDGMPTYYHFANIIDDHEMKITHVIRGEEWLPSMALHVLLYEAMGWDAPEFAHLSLILKPEGKGKLSKRDGDKFFGFPVFPLNFTDPATGNTSAGYREEGYLPEAFINMVAMLGWSPADNKEIVSMDEMIKEFDLNKVHKAGARFSAEKAKKWFNQQYLQLMSNEAILPEFKKVLAENNNVEVSDEKALKIIGLMKERATFVKKDIYNDGKFFFHAPESFDEKASKKAAVLMQELTEAISSLDFKAEIIKESIHHLAEAKGLGMGKVMMPLRLSLVGEELKGPDVPDLMEMIGKEETISRINKAIET

Nearest PDB structures (foldseek):
  6b1z-assembly1_A  TM=1.002E+00  e=9.388E-94  Elizabethkingia anophelis
  1n78-assembly1_A  TM=8.931E-01  e=3.170E-44  Thermus thermophilus
  1g59-assembly1_A  TM=8.934E-01  e=2.594E-42  Thermus thermophilus
  7k86-assembly2_B  TM=7.888E-01  e=1.628E-40  Stenotrophomonas maltophilia K279a
  8vc5-assembly1_A  TM=6.803E-01  e=2.148E-38  Pseudomonas aeruginosa PAO1

InterPro domains:
  IPR000924 Glutamyl/glutaminyl-tRNA synthetase [PR00987] (7-19)
  IPR000924 Glutamyl/glutaminyl-tRNA synthetase [PR00987] (21-32)
  IPR000924 Glutamyl/glutaminyl-tRNA synthetase [PR00987] (36-49)
  IPR000924 Glutamyl/glutaminyl-tRNA synthetase [PR00987] (200-210)
  IPR000924 Glutamyl/glutaminyl-tRNA synthetase [PR00987] (216-224)
  IPR001412 Aminoacyl-tRNA synthetase, class I, conserved site [PS00178] (10-21)
  IPR004527 Glutamate-tRNA ligase, bacterial/mitochondrial [MF_00022] (3-499)
  IPR004527 Glutamate-tRNA ligase, bacterial/mitochondrial [TIGR00464] (3-499)
  IPR008925 Aminoacyl-tRNA synthetase, class I, anticodon-binding superfamily [SSF48163] (341-500)
  IPR014729 Rossmann-like alpha/beta/alpha sandwich fold [G3DSA:3.40.50.620] (5-250)
  IPR020058 Glutamyl/glutaminyl-tRNA synthetase, class Ib, catalytic domain [PF00749] (3-345)
  IPR020061 Glutamine-tRNA ligase, alpha-bundle domain superfamily [G3DSA:1.10.1160.10] (253-354)
  IPR020751 Aminoacyl-tRNA synthetase, class I, anticodon-binding domain, subdomain 2 [G3DSA:1.10.10.350] (408-503)
  IPR033910 Glutamyl-tRNA synthetase [cd00808] (3-352)
  IPR045462 Aminoacyl-tRNA synthetase, class I, anticodon-binding [PF19269] (374-499)
  IPR049940 Glutamyl-Q tRNA(Asp) synthetase/Glutamate--tRNA ligase [PTHR43311] (2-502)